Protein AF-A0A7C3JB08-F1 (afdb_monomer)

Radius of gyration: 27.17 Å; Cα contacts (8 Å, |Δi|>4): 1073; chains: 1; bounding box: 64×78×76 Å

pLDDT: mean 86.13, std 21.45, range [22.64, 98.88]

Structure (mmCIF, N/CA/C/O backbone):
data_AF-A0A7C3JB08-F1
#
_entry.id   AF-A0A7C3JB08-F1
#
loop_
_atom_site.group_PDB
_atom_site.id
_atom_site.type_symbol
_atom_site.label_atom_id
_atom_site.label_alt_id
_atom_site.label_comp_id
_atom_site.label_asym_id
_atom_site.label_entity_id
_atom_site.label_seq_id
_atom_site.pdbx_PDB_ins_code
_atom_site.Cartn_x
_atom_site.Cartn_y
_atom_site.Cartn_z
_atom_site.occupancy
_atom_site.B_iso_or_equiv
_atom_site.auth_seq_id
_atom_site.auth_comp_id
_atom_site.auth_asym_id
_atom_site.auth_atom_id
_atom_site.pdbx_PDB_model_num
ATOM 1 N N . MET A 1 1 ? 20.031 -10.605 18.572 1.00 39.03 1 MET A N 1
ATOM 2 C CA . MET A 1 1 ? 20.486 -10.457 19.979 1.00 39.03 1 MET A CA 1
ATOM 3 C C . MET A 1 1 ? 21.996 -10.254 19.974 1.00 39.03 1 MET A C 1
ATOM 5 O O . MET A 1 1 ? 22.649 -10.893 19.162 1.00 39.03 1 MET A O 1
ATOM 9 N N . LYS A 1 2 ? 22.507 -9.420 20.899 1.00 26.05 2 LYS A N 1
ATOM 10 C CA . LYS A 1 2 ? 23.609 -8.430 20.759 1.00 26.05 2 LYS A CA 1
ATOM 11 C C . LYS A 1 2 ? 23.094 -7.202 19.984 1.00 26.05 2 LYS A C 1
ATOM 13 O O . LYS A 1 2 ? 22.733 -7.365 18.835 1.00 26.05 2 LYS A O 1
ATOM 18 N N . CYS A 1 3 ? 22.879 -6.011 20.541 1.00 25.44 3 CYS A N 1
ATOM 19 C CA . CYS A 1 3 ? 23.276 -5.410 21.816 1.00 25.44 3 CYS A CA 1
ATOM 20 C C . CYS A 1 3 ? 22.062 -4.922 22.626 1.00 25.44 3 CYS A C 1
ATOM 22 O O . CYS A 1 3 ? 21.055 -4.496 22.072 1.00 25.44 3 CYS A O 1
ATOM 24 N N . SER A 1 4 ? 22.187 -4.982 23.951 1.00 25.70 4 SER A N 1
ATOM 25 C CA . SER A 1 4 ? 21.222 -4.479 24.925 1.00 25.70 4 SER A CA 1
ATOM 26 C C . SER A 1 4 ? 21.956 -3.568 25.911 1.00 25.70 4 SER A C 1
ATOM 28 O O . SER A 1 4 ? 23.016 -3.950 26.394 1.00 25.70 4 SER A O 1
ATOM 30 N N . ALA A 1 5 ? 21.316 -2.444 26.241 1.00 26.28 5 ALA A N 1
ATOM 31 C CA . ALA A 1 5 ? 21.349 -1.710 27.514 1.00 26.28 5 ALA A CA 1
ATOM 32 C C . ALA A 1 5 ? 22.629 -0.989 28.017 1.00 26.28 5 ALA A C 1
ATOM 34 O O . ALA A 1 5 ? 23.698 -1.569 28.177 1.00 26.28 5 ALA A O 1
ATOM 35 N N . GLY A 1 6 ? 22.404 0.263 28.456 1.00 23.50 6 GLY A N 1
ATOM 36 C CA . GLY A 1 6 ? 23.258 1.091 29.327 1.00 23.50 6 GLY A CA 1
ATOM 37 C C . GLY A 1 6 ? 23.748 2.358 28.608 1.00 23.50 6 GLY A C 1
ATOM 38 O O . GLY A 1 6 ? 24.350 2.245 27.558 1.00 23.50 6 GLY A O 1
ATOM 39 N N . ILE A 1 7 ? 23.560 3.600 29.070 1.00 25.44 7 ILE A N 1
ATOM 40 C CA . ILE A 1 7 ? 23.569 4.131 30.439 1.00 25.44 7 ILE A CA 1
ATOM 41 C C . ILE A 1 7 ? 22.783 5.459 30.480 1.00 25.44 7 ILE A C 1
ATOM 43 O O . ILE A 1 7 ? 23.012 6.357 29.675 1.00 25.44 7 ILE A O 1
ATOM 47 N N . ILE A 1 8 ? 21.921 5.608 31.490 1.00 25.25 8 ILE A N 1
ATOM 48 C CA . ILE A 1 8 ? 21.375 6.886 31.965 1.00 25.25 8 ILE A CA 1
ATOM 49 C C . ILE A 1 8 ? 22.416 7.531 32.893 1.00 25.25 8 ILE A C 1
ATOM 51 O O . ILE A 1 8 ? 22.771 6.933 33.909 1.00 25.25 8 ILE A O 1
ATOM 55 N N . ARG A 1 9 ? 22.851 8.7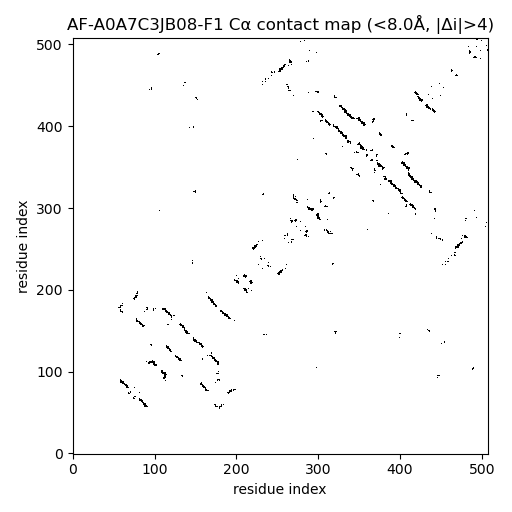68 32.614 1.00 24.95 9 ARG A N 1
ATOM 56 C CA . ARG A 1 9 ? 23.386 9.687 33.636 1.00 24.95 9 ARG A CA 1
ATOM 57 C C . ARG A 1 9 ? 22.953 11.129 33.372 1.00 24.95 9 ARG A C 1
ATOM 59 O O . ARG A 1 9 ? 23.183 11.686 32.307 1.00 24.95 9 ARG A O 1
ATOM 66 N N . GLN A 1 10 ? 22.342 11.703 34.405 1.00 23.52 10 GLN A N 1
ATOM 67 C CA . GLN A 1 10 ? 22.034 13.118 34.585 1.00 23.52 10 GLN A CA 1
ATOM 68 C C . GLN A 1 10 ? 23.299 13.984 34.545 1.00 23.52 10 GLN A C 1
ATOM 70 O O . GLN A 1 10 ? 24.238 13.671 35.274 1.00 23.52 10 GLN A O 1
ATOM 75 N N . ILE A 1 11 ? 23.255 15.130 33.857 1.00 25.31 11 ILE A N 1
ATOM 76 C CA . ILE A 1 11 ? 23.939 16.368 34.273 1.00 25.31 11 ILE A CA 1
ATOM 77 C C . ILE A 1 11 ? 23.013 17.558 33.949 1.00 25.31 11 ILE A C 1
ATOM 79 O O . ILE A 1 11 ? 22.475 17.661 32.851 1.00 25.31 11 ILE A O 1
ATOM 83 N N . LYS A 1 12 ? 22.788 18.421 34.947 1.00 24.67 12 LYS A N 1
ATOM 84 C CA . LYS A 1 12 ? 22.028 19.686 34.887 1.00 24.67 12 LYS A CA 1
ATOM 85 C C . LYS A 1 12 ? 22.944 20.874 34.500 1.00 24.67 12 LYS A C 1
ATOM 87 O O . LYS A 1 12 ? 24.161 20.726 34.556 1.00 24.67 12 LYS A O 1
ATOM 92 N N . PRO A 1 13 ? 22.379 22.037 34.118 1.00 34.09 13 PRO A N 1
ATOM 93 C CA . PRO A 1 13 ? 23.030 23.032 33.263 1.00 34.09 13 PRO A CA 1
ATOM 94 C C . PRO A 1 13 ? 23.743 24.146 34.042 1.00 34.09 13 PRO A C 1
ATOM 96 O O . PRO A 1 13 ? 23.317 24.489 35.141 1.00 34.09 13 PRO A O 1
ATOM 99 N N . HIS A 1 14 ? 24.740 24.792 33.424 1.00 26.73 14 HIS A N 1
ATOM 100 C CA . HIS A 1 14 ? 25.178 26.142 33.794 1.00 26.73 14 HIS A CA 1
ATOM 101 C C . HIS A 1 14 ? 25.650 26.961 32.581 1.00 26.73 14 HIS A C 1
ATOM 103 O O . HIS A 1 14 ? 26.321 26.462 31.683 1.00 26.73 14 HIS A O 1
ATOM 109 N N . HIS A 1 15 ? 25.244 28.233 32.599 1.00 26.17 15 HIS A N 1
ATOM 110 C CA . HIS A 1 15 ? 25.609 29.338 31.713 1.00 26.17 15 HIS A CA 1
ATOM 111 C C . HIS A 1 15 ? 27.125 29.602 31.639 1.00 26.17 15 HIS A C 1
ATOM 113 O O . HIS A 1 15 ? 27.809 29.402 32.637 1.00 26.17 15 HIS A O 1
ATOM 119 N N . ILE A 1 16 ? 27.605 30.183 30.526 1.00 25.36 16 ILE A N 1
ATOM 120 C CA . ILE A 1 16 ? 28.235 31.525 30.466 1.00 25.36 16 ILE A CA 1
ATOM 121 C C . ILE A 1 16 ? 28.592 31.920 29.010 1.00 25.36 16 ILE A C 1
ATOM 123 O O . ILE A 1 16 ? 29.214 31.185 28.255 1.00 25.36 16 ILE A O 1
ATOM 127 N N . GLN A 1 17 ? 28.110 33.119 28.690 1.00 23.81 17 GLN A N 1
ATOM 128 C CA . GLN A 1 17 ? 28.430 34.163 27.708 1.00 23.81 17 GLN A CA 1
ATOM 129 C C . GLN A 1 17 ? 29.766 34.244 26.915 1.00 23.81 17 GLN A C 1
ATOM 131 O O . GLN A 1 17 ? 30.847 34.028 27.447 1.00 23.81 17 GLN A O 1
ATOM 136 N N . PHE A 1 18 ? 29.592 34.859 25.724 1.00 23.81 18 PHE A N 1
ATOM 137 C CA . PHE A 1 18 ? 30.418 35.858 24.997 1.00 23.81 18 PHE A CA 1
ATOM 138 C C . PHE A 1 18 ? 31.699 35.434 24.241 1.00 23.81 18 PHE A C 1
ATOM 140 O O . PHE A 1 18 ? 32.689 35.058 24.853 1.00 23.81 18 PHE A O 1
ATOM 147 N N . CYS A 1 19 ? 31.717 35.653 22.908 1.00 23.53 19 CYS A N 1
ATOM 148 C CA . CYS A 1 19 ? 32.479 36.739 22.240 1.00 23.53 19 CYS A CA 1
ATOM 149 C C . CYS A 1 19 ? 32.602 36.588 20.698 1.00 23.53 19 CYS A C 1
ATOM 151 O O . CYS A 1 19 ? 33.249 35.657 20.242 1.00 23.53 19 CYS A O 1
ATOM 153 N N . LEU A 1 20 ? 32.095 37.617 19.980 1.00 24.08 20 LEU A N 1
ATOM 154 C CA . LEU A 1 20 ? 32.667 38.340 18.805 1.00 24.08 20 LEU A CA 1
ATOM 155 C C . LEU A 1 20 ? 32.891 37.571 17.475 1.00 24.08 20 LEU A C 1
ATOM 157 O O . LEU A 1 20 ? 33.212 36.399 17.482 1.00 24.08 20 LEU A O 1
ATOM 161 N N . LEU A 1 21 ? 32.758 38.130 16.260 1.00 23.19 21 LEU A N 1
ATOM 162 C CA . LEU A 1 21 ? 32.974 39.483 15.708 1.00 23.19 21 LEU A CA 1
ATOM 163 C C . LEU A 1 21 ? 32.289 39.495 14.300 1.00 23.19 21 LEU A C 1
ATOM 165 O O . LEU A 1 21 ? 32.454 38.539 13.553 1.00 23.19 21 LEU A O 1
ATOM 169 N N . LEU A 1 22 ? 31.337 40.386 13.994 1.00 22.64 22 LEU A N 1
ATOM 170 C CA . LEU A 1 22 ? 31.474 41.587 13.135 1.00 22.64 22 LEU A CA 1
ATOM 171 C C . LEU A 1 22 ? 31.977 41.347 11.685 1.00 22.64 22 LEU A C 1
ATOM 173 O O . LEU A 1 22 ? 33.117 40.937 11.509 1.00 22.64 22 LEU A O 1
ATOM 177 N N . ILE A 1 23 ? 31.178 41.726 10.666 1.00 25.22 23 ILE A N 1
ATOM 178 C CA . ILE A 1 23 ? 31.492 42.750 9.630 1.00 25.22 23 ILE A CA 1
ATOM 179 C C . ILE A 1 23 ? 30.383 42.833 8.544 1.00 25.22 23 ILE A C 1
ATOM 181 O O . ILE A 1 23 ? 30.036 41.855 7.897 1.00 25.22 23 ILE A O 1
ATOM 185 N N . PHE A 1 24 ? 29.851 44.057 8.413 1.00 24.19 24 PHE A N 1
ATOM 186 C CA . PHE A 1 24 ? 29.238 44.781 7.282 1.00 24.19 24 PHE A CA 1
ATOM 187 C C . PHE A 1 24 ? 28.909 44.083 5.948 1.00 24.19 24 PHE A C 1
ATOM 189 O O . PHE A 1 24 ? 29.799 43.536 5.310 1.00 24.19 24 PHE A O 1
ATOM 196 N N . LEU A 1 25 ? 27.716 44.391 5.404 1.00 25.22 25 LEU A N 1
ATOM 197 C CA . LEU A 1 25 ? 27.573 44.914 4.030 1.00 25.22 25 LEU A CA 1
ATOM 198 C C . LEU A 1 25 ? 26.193 45.560 3.780 1.00 25.22 25 LEU A C 1
ATOM 200 O O . LEU A 1 25 ? 25.165 44.898 3.691 1.00 25.22 25 LEU A O 1
ATOM 204 N N . LEU A 1 26 ? 26.215 46.888 3.646 1.00 24.72 26 LEU A N 1
ATOM 205 C CA . LEU A 1 26 ? 25.239 47.718 2.939 1.00 24.72 26 LEU A CA 1
ATOM 206 C C . LEU A 1 26 ? 25.880 48.008 1.579 1.00 24.72 26 LEU A C 1
ATOM 208 O O . LEU A 1 26 ? 26.964 48.574 1.585 1.00 24.72 26 LEU A O 1
ATOM 212 N N . PHE A 1 27 ? 25.253 47.651 0.457 1.00 26.77 27 PHE A N 1
ATOM 213 C CA . PHE A 1 27 ? 25.365 48.404 -0.800 1.00 26.77 27 PHE A CA 1
ATOM 214 C C . PHE A 1 27 ? 24.264 47.969 -1.772 1.00 26.77 27 PHE A C 1
ATOM 216 O O . PHE A 1 27 ? 24.185 46.822 -2.204 1.00 26.77 27 PHE A O 1
ATOM 223 N N . THR A 1 28 ? 23.398 48.925 -2.085 1.00 26.48 28 THR A N 1
ATOM 224 C CA . THR A 1 28 ? 22.451 48.925 -3.196 1.00 26.48 28 THR A CA 1
ATOM 225 C C . THR A 1 28 ? 23.108 49.508 -4.452 1.00 26.48 28 THR A C 1
ATOM 227 O O . THR A 1 28 ? 24.067 50.269 -4.363 1.00 26.48 28 THR A O 1
ATOM 230 N N . MET A 1 29 ? 22.471 49.218 -5.592 1.00 25.30 29 MET A N 1
ATOM 231 C CA . MET A 1 29 ? 22.621 49.804 -6.935 1.00 25.30 29 MET A CA 1
ATOM 232 C C . MET A 1 29 ? 23.622 49.138 -7.883 1.00 25.30 29 MET A C 1
ATOM 234 O O . MET A 1 29 ? 24.808 49.417 -7.829 1.00 25.30 29 MET A O 1
ATOM 238 N N . PHE A 1 30 ? 23.087 48.394 -8.857 1.00 28.73 30 PHE A N 1
ATOM 239 C CA . PHE A 1 30 ? 23.425 48.558 -10.277 1.00 28.73 30 PHE A CA 1
ATOM 240 C C . PHE A 1 30 ? 22.228 48.131 -11.151 1.00 28.73 30 PHE A C 1
ATOM 242 O O . PHE A 1 30 ? 21.697 47.033 -11.002 1.00 28.73 30 PHE A O 1
ATOM 249 N N . SER A 1 31 ? 21.791 49.032 -12.038 1.00 28.03 31 SER A N 1
ATOM 250 C CA . SER A 1 31 ? 20.836 48.779 -13.132 1.00 28.03 31 SER A CA 1
ATOM 251 C C . SER A 1 31 ? 21.412 47.830 -14.189 1.00 28.03 31 SER A C 1
ATOM 253 O O . SER A 1 31 ? 22.610 47.925 -14.462 1.00 28.03 31 SER A O 1
ATOM 255 N N . PRO A 1 32 ? 20.579 47.055 -14.910 1.00 34.44 32 PRO A N 1
ATOM 256 C CA . PRO A 1 32 ? 20.969 46.450 -16.178 1.00 34.44 32 PRO A CA 1
ATOM 257 C C . PRO A 1 32 ? 20.310 47.144 -17.389 1.00 34.44 32 PRO A C 1
ATOM 259 O O . PRO A 1 32 ? 19.138 47.520 -17.355 1.00 34.44 32 PRO A O 1
ATOM 262 N N . GLN A 1 33 ? 21.069 47.286 -18.481 1.00 31.02 33 GLN A N 1
ATOM 263 C CA . GLN A 1 33 ? 20.560 47.536 -19.841 1.00 31.02 33 GLN A CA 1
ATOM 264 C C . GLN A 1 33 ? 20.493 46.210 -20.637 1.00 31.02 33 GLN A C 1
ATOM 266 O O . GLN A 1 33 ? 21.187 45.261 -20.266 1.00 31.02 33 GLN A O 1
ATOM 271 N N . PRO A 1 34 ? 19.680 46.117 -21.712 1.00 38.44 34 PRO A N 1
ATOM 272 C CA . PRO A 1 34 ? 19.237 44.844 -22.289 1.00 38.44 34 PRO A CA 1
ATOM 273 C C . PRO A 1 34 ? 20.027 44.403 -23.536 1.00 38.44 34 PRO A C 1
ATOM 275 O O . PRO A 1 34 ? 20.512 45.236 -24.302 1.00 38.44 34 PRO A O 1
ATOM 278 N N . ALA A 1 35 ? 20.077 43.090 -23.784 1.00 28.19 35 ALA A N 1
ATOM 279 C CA . ALA A 1 35 ? 20.467 42.463 -25.058 1.00 28.19 35 ALA A CA 1
ATOM 280 C C . ALA A 1 35 ? 19.811 41.053 -25.168 1.00 28.19 35 ALA A C 1
ATOM 282 O O . ALA A 1 35 ? 19.248 40.592 -24.178 1.00 28.19 35 ALA A O 1
ATOM 283 N N . PRO A 1 36 ? 19.772 40.393 -26.344 1.00 30.02 36 PRO A N 1
ATOM 284 C CA . PRO A 1 36 ? 18.556 40.192 -27.129 1.00 30.02 36 PRO A CA 1
ATOM 285 C C . PRO A 1 36 ? 18.008 38.752 -27.120 1.00 30.02 36 PRO A C 1
ATOM 287 O O . PRO A 1 36 ? 18.643 37.811 -26.656 1.00 30.02 36 PRO A O 1
ATOM 290 N N . ALA A 1 37 ? 16.799 38.624 -27.673 1.00 33.03 37 ALA A N 1
ATOM 291 C CA . ALA A 1 37 ? 15.987 37.419 -27.786 1.00 33.03 37 ALA A CA 1
ATOM 292 C C . ALA A 1 37 ? 16.717 36.198 -28.378 1.00 33.03 37 ALA A C 1
ATOM 294 O O . ALA A 1 37 ? 17.294 36.273 -29.465 1.00 33.03 37 ALA A O 1
ATOM 295 N N . GLN A 1 38 ? 16.570 35.054 -27.705 1.00 27.19 38 GLN A N 1
ATOM 296 C CA . GLN A 1 38 ? 16.707 33.733 -28.306 1.00 27.19 38 GLN A CA 1
ATOM 297 C C . GLN A 1 38 ? 15.458 32.900 -28.029 1.00 27.19 38 GLN A C 1
ATOM 299 O O . GLN A 1 38 ? 15.007 32.734 -26.897 1.00 27.19 38 GLN A O 1
ATOM 304 N N . ASP A 1 39 ? 14.915 32.433 -29.140 1.00 33.25 39 ASP A N 1
ATOM 305 C CA . ASP A 1 39 ? 13.758 31.580 -29.317 1.00 33.25 39 ASP A CA 1
ATOM 306 C C . ASP A 1 39 ? 14.027 30.193 -28.709 1.00 33.25 39 ASP A C 1
ATOM 308 O O . ASP A 1 39 ? 15.007 29.532 -29.057 1.00 33.25 39 ASP A O 1
ATOM 312 N N . SER A 1 40 ? 13.181 29.752 -27.780 1.00 27.42 40 SER A N 1
ATOM 313 C CA . SER A 1 40 ? 13.113 28.344 -27.383 1.00 27.42 40 SER A CA 1
ATOM 314 C C . SER A 1 40 ? 11.671 27.991 -27.044 1.00 27.42 40 SER A C 1
ATOM 316 O O . SER A 1 40 ? 11.112 28.349 -26.007 1.00 27.42 40 SER A O 1
ATOM 318 N N . SER A 1 41 ? 11.048 27.304 -27.993 1.00 29.52 41 SER A N 1
ATOM 319 C CA . SER A 1 41 ? 9.723 26.720 -27.882 1.00 29.52 41 SER A CA 1
ATOM 320 C C . SER A 1 41 ? 9.762 25.626 -26.811 1.00 29.52 41 SER A C 1
ATOM 322 O O . SER A 1 41 ? 10.203 24.504 -27.055 1.00 29.52 41 SER A O 1
ATOM 324 N N . SER A 1 42 ? 9.340 25.964 -25.596 1.00 27.48 42 SER A N 1
ATOM 325 C CA . SER A 1 42 ? 9.104 25.005 -24.522 1.00 27.48 42 SER A CA 1
ATOM 326 C C . SER A 1 42 ? 7.678 24.475 -24.657 1.00 27.48 42 SER A C 1
ATOM 328 O O . SER A 1 42 ? 6.703 25.207 -24.497 1.00 27.48 42 SER A O 1
ATOM 330 N N . TYR A 1 43 ? 7.553 23.189 -24.982 1.00 28.09 43 TYR A N 1
ATOM 331 C CA . TYR A 1 43 ? 6.296 22.461 -24.856 1.00 28.09 43 TYR A CA 1
ATOM 332 C C . TYR A 1 43 ? 5.956 22.365 -23.365 1.00 28.09 43 TYR A C 1
ATOM 334 O O . TYR A 1 43 ? 6.581 21.606 -22.626 1.00 28.09 43 TYR A O 1
ATOM 342 N N . GLN A 1 44 ? 4.999 23.177 -22.911 1.00 26.83 44 GLN A N 1
ATOM 343 C CA . GLN A 1 44 ? 4.408 23.031 -21.586 1.00 26.83 44 GLN A CA 1
ATOM 344 C C . GLN A 1 44 ? 3.545 21.767 -21.562 1.00 26.83 44 GLN A C 1
ATOM 346 O O . GLN A 1 44 ? 2.616 21.614 -22.355 1.00 26.83 44 GLN A O 1
ATOM 351 N N . LEU A 1 45 ? 3.877 20.861 -20.642 1.00 28.42 45 LEU A N 1
ATOM 352 C CA . LEU A 1 45 ? 3.046 19.727 -20.263 1.00 28.42 45 LEU A CA 1
ATOM 353 C C . LEU A 1 45 ? 1.733 20.275 -19.679 1.00 28.42 45 LEU A C 1
ATOM 355 O O . LEU A 1 45 ? 1.727 20.847 -18.589 1.00 28.42 45 LEU A O 1
ATOM 359 N N . PHE A 1 46 ? 0.621 20.106 -20.389 1.00 26.30 46 PHE A N 1
ATOM 360 C CA . PHE A 1 46 ? -0.707 20.284 -19.810 1.00 26.30 46 PHE A CA 1
ATOM 361 C C . PHE A 1 46 ? -1.052 19.018 -19.015 1.00 26.30 46 PHE A C 1
ATOM 363 O O . PHE A 1 46 ? -1.591 18.061 -19.564 1.00 26.30 46 PHE A O 1
ATOM 370 N N . LEU A 1 47 ? -0.747 19.006 -17.714 1.00 30.62 47 LEU A N 1
ATOM 371 C CA . LEU A 1 47 ? -1.614 18.280 -16.784 1.00 30.62 47 LEU A CA 1
ATOM 372 C C . LEU A 1 47 ? -2.949 19.036 -16.743 1.00 30.62 47 LEU A C 1
ATOM 374 O O . LEU A 1 47 ? -2.924 20.270 -16.675 1.00 30.62 47 LEU A O 1
ATOM 378 N N . PRO A 1 48 ? -4.113 18.367 -16.723 1.00 30.84 48 PRO A N 1
ATOM 379 C CA . PRO A 1 48 ? -5.325 19.016 -16.264 1.00 30.84 48 PRO A CA 1
ATOM 380 C C . PRO A 1 48 ? -5.167 19.257 -14.757 1.00 30.84 48 PRO A C 1
ATOM 382 O O . PRO A 1 48 ? -5.615 18.473 -13.928 1.00 30.84 48 PRO A O 1
ATOM 385 N N . LEU A 1 49 ? -4.486 20.346 -14.392 1.00 32.97 49 LEU A N 1
ATOM 386 C CA . LEU A 1 49 ? -4.638 20.941 -13.077 1.00 32.97 49 LEU A CA 1
ATOM 387 C C . LEU A 1 49 ? -6.078 21.452 -13.035 1.00 32.97 49 LEU A C 1
ATOM 389 O O . LEU A 1 49 ? -6.404 22.485 -13.624 1.00 32.97 49 LEU A O 1
ATOM 393 N N . ILE A 1 50 ? -6.955 20.734 -12.339 1.00 36.34 50 ILE A N 1
ATOM 394 C CA . ILE A 1 50 ? -8.099 21.397 -11.727 1.00 36.34 50 ILE A CA 1
ATOM 395 C C . ILE A 1 50 ? -7.473 22.390 -10.747 1.00 36.34 50 ILE A C 1
ATOM 397 O O . ILE A 1 50 ? -7.005 22.009 -9.677 1.00 36.34 50 ILE A O 1
ATOM 401 N N . LEU A 1 51 ? -7.391 23.658 -11.149 1.00 32.75 51 LEU A N 1
ATOM 402 C CA . LEU A 1 51 ? -7.122 24.768 -10.245 1.00 32.75 51 LEU A CA 1
ATOM 403 C C . LEU A 1 51 ? -8.277 24.807 -9.231 1.00 32.75 51 LEU A C 1
ATOM 405 O O . LEU A 1 51 ? -9.275 25.490 -9.439 1.00 32.75 51 LEU A O 1
ATOM 409 N N . LYS A 1 52 ? -8.165 24.034 -8.143 1.00 43.12 52 LYS A N 1
ATOM 410 C CA . LYS A 1 52 ? -8.830 24.379 -6.884 1.00 43.12 52 LYS A CA 1
ATOM 411 C C . LYS A 1 52 ? -8.198 25.701 -6.453 1.00 43.12 52 LYS A C 1
ATOM 413 O O . LYS A 1 52 ? -6.978 25.779 -6.323 1.00 43.12 52 LYS A O 1
ATOM 418 N N . ASP A 1 53 ? -9.017 26.738 -6.309 1.00 38.84 53 ASP A N 1
ATOM 419 C CA . ASP A 1 53 ? -8.607 28.048 -5.803 1.00 38.84 53 ASP A CA 1
ATOM 420 C C . ASP A 1 53 ? -7.682 27.890 -4.583 1.00 38.84 53 ASP A C 1
ATOM 422 O O . ASP A 1 53 ? -8.107 27.428 -3.525 1.00 38.84 53 ASP A O 1
ATOM 426 N N . LEU A 1 54 ? -6.413 28.288 -4.723 1.00 42.38 54 LEU A N 1
ATOM 427 C CA . LEU A 1 54 ? -5.424 28.351 -3.642 1.00 42.38 54 LEU A CA 1
ATOM 428 C C . LEU A 1 54 ? -5.698 29.570 -2.747 1.00 42.38 54 LEU A C 1
ATOM 430 O O . LEU A 1 54 ? -4.867 30.463 -2.594 1.00 42.38 54 LEU A O 1
ATOM 434 N N . ASN A 1 55 ? -6.872 29.606 -2.126 1.00 49.16 55 ASN A N 1
ATOM 435 C CA . ASN A 1 55 ? -6.979 30.205 -0.805 1.00 49.16 55 ASN A CA 1
ATOM 436 C C . ASN A 1 55 ? -6.553 29.107 0.166 1.00 49.16 55 ASN A C 1
ATOM 438 O O . ASN A 1 55 ? -7.213 28.076 0.222 1.00 49.16 55 ASN A O 1
ATOM 442 N N . SER A 1 56 ? -5.439 29.306 0.879 1.00 55.44 56 SER A N 1
ATOM 443 C CA . SER A 1 56 ? -4.906 28.392 1.904 1.00 55.44 56 SER A CA 1
ATOM 444 C C . SER A 1 56 ? -5.915 28.206 3.044 1.00 55.44 56 SER A C 1
ATOM 446 O O . SER A 1 56 ? -5.788 28.797 4.117 1.00 55.44 56 SER A O 1
ATOM 448 N N . ALA A 1 57 ? -6.960 27.430 2.789 1.00 82.06 57 ALA A N 1
ATOM 449 C CA . ALA A 1 57 ? -7.893 26.954 3.781 1.00 82.06 57 ALA A CA 1
ATOM 450 C C . ALA A 1 57 ? -7.258 25.749 4.473 1.00 82.06 57 ALA A C 1
ATOM 452 O O . ALA A 1 57 ? -6.664 24.906 3.809 1.00 82.06 57 ALA A O 1
ATOM 453 N N . ASN A 1 58 ? -7.408 25.686 5.796 1.00 94.19 58 ASN A N 1
ATOM 454 C CA . ASN A 1 58 ? -7.093 24.502 6.590 1.00 94.19 58 ASN A CA 1
ATOM 455 C C . ASN A 1 58 ? -7.685 23.233 5.939 1.00 94.19 58 ASN A C 1
ATOM 457 O O . ASN A 1 58 ? -8.721 23.338 5.268 1.00 94.19 58 ASN A O 1
ATOM 461 N N . PRO A 1 59 ? -7.139 22.034 6.218 1.00 97.06 59 PRO A N 1
ATOM 462 C CA . PRO A 1 59 ? -7.686 20.799 5.668 1.00 97.06 59 PRO A CA 1
ATOM 463 C C . PRO A 1 59 ? -9.166 20.660 6.035 1.00 97.06 59 PRO A C 1
ATOM 465 O O . PRO A 1 59 ? -9.556 20.964 7.166 1.00 97.06 59 PRO A O 1
ATOM 468 N N . ALA A 1 60 ? -10.012 20.211 5.113 1.00 97.38 60 ALA A N 1
ATOM 469 C CA . ALA A 1 60 ? -11.452 20.114 5.338 1.00 97.38 60 ALA A CA 1
ATOM 470 C C . ALA A 1 60 ? -11.901 18.655 5.389 1.00 97.38 60 ALA A C 1
ATOM 472 O O . ALA A 1 60 ? -11.710 17.900 4.444 1.00 97.38 60 ALA A O 1
ATOM 473 N N . ILE A 1 61 ? -12.534 18.267 6.497 1.00 98.31 61 ILE A N 1
ATOM 474 C CA . ILE A 1 61 ? -13.077 16.920 6.692 1.00 98.31 61 ILE A CA 1
ATOM 475 C C . ILE A 1 61 ? -14.538 16.919 6.251 1.00 98.31 61 ILE A C 1
ATOM 477 O O . ILE A 1 61 ? -15.333 17.724 6.743 1.00 98.31 61 ILE A O 1
ATOM 481 N N . ASN A 1 62 ? -14.904 16.008 5.357 1.00 97.69 62 ASN A N 1
ATOM 482 C CA . ASN A 1 62 ? -16.251 15.928 4.807 1.00 97.69 62 ASN A CA 1
ATOM 483 C C . ASN A 1 62 ? -16.722 14.472 4.634 1.00 97.69 62 ASN A C 1
ATOM 485 O O . ASN A 1 62 ? -16.000 13.527 4.941 1.00 97.69 62 ASN A O 1
ATOM 489 N N . SER A 1 63 ? -17.988 14.294 4.244 1.00 97.31 63 SER A N 1
ATOM 490 C CA . SER A 1 63 ? -18.574 12.980 3.919 1.00 97.31 63 SER A CA 1
ATOM 491 C C . SER A 1 63 ? -18.462 11.914 5.025 1.00 97.31 63 SER A C 1
ATOM 493 O O . SER A 1 63 ? -18.314 10.727 4.750 1.00 97.31 63 SER A O 1
ATOM 495 N N . ILE A 1 64 ? -18.550 12.325 6.297 1.00 98.50 64 ILE A N 1
ATOM 496 C CA . ILE A 1 64 ? -18.393 11.418 7.444 1.00 98.50 64 ILE A CA 1
ATOM 497 C C . ILE A 1 64 ? -19.577 10.449 7.536 1.00 98.50 64 ILE A C 1
ATOM 499 O O . ILE A 1 64 ? -20.720 10.853 7.751 1.00 98.50 64 ILE A O 1
ATOM 503 N N . THR A 1 65 ? -19.278 9.156 7.470 1.00 98.44 65 THR A N 1
ATOM 504 C CA . THR A 1 65 ? -20.215 8.044 7.653 1.00 98.44 65 THR A CA 1
ATOM 505 C C . THR A 1 65 ? -19.693 7.059 8.701 1.00 98.44 65 THR A C 1
ATOM 507 O O . THR A 1 65 ? -18.533 7.116 9.117 1.00 98.44 65 THR A O 1
ATOM 510 N N . THR A 1 66 ? -20.575 6.181 9.190 1.00 98.69 66 THR A N 1
ATOM 511 C CA . THR A 1 66 ? -20.262 5.198 10.242 1.00 98.69 66 THR A CA 1
ATOM 512 C C . THR A 1 66 ? -20.837 3.832 9.885 1.00 98.69 66 THR A C 1
ATOM 514 O O . THR A 1 66 ? -21.844 3.759 9.180 1.00 98.69 66 THR A O 1
ATOM 517 N N . ASN A 1 67 ? -20.292 2.768 10.470 1.00 98.31 67 ASN A N 1
ATOM 518 C CA . ASN A 1 67 ? -20.834 1.413 10.341 1.00 98.31 67 ASN A CA 1
ATOM 519 C C . ASN A 1 67 ? -21.996 1.099 11.310 1.00 98.31 67 ASN A C 1
ATOM 521 O O . ASN A 1 67 ? -22.312 -0.060 11.564 1.00 98.31 67 ASN A O 1
ATOM 525 N N . LEU A 1 68 ? -22.657 2.111 11.886 1.00 98.44 68 LEU A N 1
ATOM 526 C CA . LEU A 1 68 ? -23.728 1.884 12.865 1.00 98.44 68 LEU A CA 1
ATOM 527 C C . LEU A 1 68 ? -24.919 1.109 12.288 1.00 98.44 68 LEU A C 1
ATOM 529 O O . LEU A 1 68 ? -25.604 0.421 13.037 1.00 98.44 68 LEU A O 1
ATOM 533 N N . ALA A 1 69 ? -25.177 1.213 10.983 1.00 98.12 69 ALA A N 1
ATOM 534 C CA . ALA A 1 69 ? -26.259 0.479 10.327 1.00 98.12 69 ALA A CA 1
ATOM 535 C C . ALA A 1 69 ? -26.064 -1.049 10.356 1.00 98.12 69 ALA A C 1
ATOM 537 O O . ALA A 1 69 ? -27.052 -1.772 10.251 1.00 98.12 69 ALA A O 1
ATOM 538 N N . ASP A 1 70 ? -24.834 -1.522 10.571 1.00 97.44 70 ASP A N 1
ATOM 539 C CA . ASP A 1 70 ? -24.501 -2.947 10.653 1.00 97.44 70 ASP A CA 1
ATOM 540 C C . ASP A 1 70 ? -24.950 -3.572 11.984 1.00 97.44 70 ASP A C 1
ATOM 542 O O . ASP A 1 70 ? -24.957 -4.794 12.140 1.00 97.44 70 ASP A O 1
ATOM 546 N N . TYR A 1 71 ? -25.324 -2.741 12.965 1.00 97.62 71 TYR A N 1
ATOM 547 C CA . TYR A 1 71 ? -25.675 -3.179 14.309 1.00 97.62 71 TYR A CA 1
ATOM 548 C C . TYR A 1 71 ? -27.171 -3.035 14.614 1.00 97.62 71 TYR A C 1
ATOM 550 O O . TYR A 1 71 ? -27.787 -2.026 14.249 1.00 97.62 71 TYR A O 1
ATOM 558 N N . PRO A 1 72 ? -27.758 -3.981 15.379 1.00 95.19 72 PRO A N 1
ATOM 559 C CA . PRO A 1 72 ? -29.102 -3.829 15.924 1.00 95.19 72 PRO A CA 1
ATOM 560 C C . PRO A 1 72 ? -29.264 -2.499 16.666 1.00 95.19 72 PRO A C 1
ATOM 562 O O . PRO A 1 72 ? -28.382 -2.075 17.418 1.00 95.19 72 PRO A O 1
ATOM 565 N N . ASP A 1 73 ? -30.386 -1.822 16.421 1.00 96.56 73 ASP A N 1
ATOM 566 C CA . ASP A 1 73 ? -30.719 -0.503 16.977 1.00 96.56 73 ASP A CA 1
ATOM 567 C C . ASP A 1 73 ? -29.663 0.590 16.740 1.00 96.56 73 ASP A C 1
ATOM 569 O O . ASP A 1 73 ? -29.688 1.625 17.407 1.00 96.56 73 ASP A O 1
ATOM 573 N N . ARG A 1 74 ? -28.728 0.384 15.799 1.00 97.94 74 ARG A N 1
ATOM 574 C CA . ARG A 1 74 ? -27.579 1.267 15.555 1.00 97.94 74 ARG A CA 1
ATOM 575 C C . ARG A 1 74 ? -26.680 1.455 16.781 1.00 97.94 74 ARG A C 1
ATOM 577 O O . ARG A 1 74 ? -26.183 2.552 17.038 1.00 97.94 74 ARG A O 1
ATOM 584 N N . ARG A 1 75 ? -26.481 0.386 17.560 1.00 98.31 75 ARG A N 1
ATOM 585 C CA . ARG A 1 75 ? -25.660 0.394 18.781 1.00 98.31 75 ARG A CA 1
ATOM 586 C C . ARG A 1 75 ? -24.510 -0.593 18.665 1.00 98.31 75 ARG A C 1
ATOM 588 O O . ARG A 1 75 ? -24.737 -1.794 18.586 1.00 98.31 75 ARG A O 1
ATOM 595 N N . VAL A 1 76 ? -23.279 -0.097 18.741 1.00 98.44 76 VAL A N 1
ATOM 596 C CA . VAL A 1 76 ? -22.074 -0.937 18.669 1.00 98.44 76 VAL A CA 1
ATOM 597 C C . VAL A 1 76 ? -22.013 -1.820 19.919 1.00 98.44 76 VAL A C 1
ATOM 599 O O . VAL A 1 76 ? -22.004 -1.282 21.029 1.00 98.44 76 VAL A O 1
ATOM 602 N N . PRO A 1 77 ? -21.982 -3.156 19.825 1.00 98.38 77 PRO A N 1
ATOM 603 C CA . PRO A 1 77 ? -21.767 -3.980 21.008 1.00 98.38 77 PRO A CA 1
ATOM 604 C C . PRO A 1 77 ? -20.377 -3.706 21.607 1.00 98.38 77 PRO A C 1
ATOM 606 O O . PRO A 1 77 ? -19.415 -3.442 20.893 1.00 98.38 77 PRO A O 1
ATOM 609 N N . ARG A 1 78 ? -20.239 -3.752 22.935 1.00 98.19 78 ARG A N 1
ATOM 610 C CA . ARG A 1 78 ? -18.942 -3.560 23.604 1.00 98.19 78 ARG A CA 1
ATOM 611 C C . ARG A 1 78 ? -17.880 -4.504 23.013 1.00 98.19 78 ARG A C 1
ATOM 613 O O . ARG A 1 78 ? -18.154 -5.693 22.860 1.00 98.19 78 ARG A O 1
ATOM 620 N N . TYR A 1 79 ? -16.687 -3.976 22.743 1.00 97.38 79 TYR A N 1
ATOM 621 C CA . TYR A 1 79 ? -15.551 -4.617 22.062 1.00 97.38 79 TYR A CA 1
ATOM 622 C C . TYR A 1 79 ? -15.718 -4.890 20.558 1.00 97.38 79 TYR A C 1
ATOM 624 O O . TYR A 1 79 ? -14.775 -5.368 19.934 1.00 97.38 79 TYR A O 1
ATOM 632 N N . GLU A 1 80 ? -16.861 -4.558 19.954 1.00 97.38 80 GLU A N 1
ATOM 633 C CA . GLU A 1 80 ? -17.029 -4.624 18.499 1.00 97.38 80 GLU A CA 1
ATOM 634 C C . GLU A 1 80 ? -16.462 -3.391 17.792 1.00 97.38 80 GLU A C 1
ATOM 636 O O . GLU A 1 80 ? -16.252 -2.342 18.394 1.00 97.38 80 GLU A O 1
ATOM 641 N N . LYS A 1 81 ? -16.211 -3.516 16.487 1.00 97.75 81 LYS A N 1
ATOM 642 C CA . LYS A 1 81 ? -15.613 -2.461 15.662 1.00 97.75 81 LYS A CA 1
ATOM 643 C C . LYS A 1 81 ? -16.596 -1.308 15.409 1.00 97.75 81 LYS A C 1
ATOM 645 O O . LYS A 1 81 ? -17.530 -1.452 14.637 1.00 97.75 81 LYS A O 1
ATOM 650 N N . PHE A 1 82 ? -16.331 -0.130 15.950 1.00 98.69 82 PHE A N 1
ATOM 651 C CA . PHE A 1 82 ? -16.845 1.126 15.409 1.00 98.69 82 PHE A CA 1
ATOM 652 C C . PHE A 1 82 ? -15.905 1.621 14.304 1.00 98.69 82 PHE A C 1
ATOM 654 O O . PHE A 1 82 ? -14.700 1.745 14.529 1.00 98.69 82 PHE A O 1
ATOM 661 N N . GLU A 1 83 ? -16.436 1.888 13.115 1.00 98.75 83 GLU A N 1
ATOM 662 C CA . GLU A 1 83 ? -15.666 2.366 11.966 1.00 98.75 83 GLU A CA 1
ATOM 663 C C . GLU A 1 83 ? -16.245 3.680 11.434 1.00 98.75 83 GLU A C 1
ATOM 665 O O . GLU A 1 83 ? -17.454 3.796 11.222 1.00 98.75 83 GLU A O 1
ATOM 670 N N . LEU A 1 84 ? -15.365 4.658 11.221 1.00 98.81 84 LEU A N 1
ATOM 671 C CA . LEU A 1 84 ? -15.645 5.902 10.509 1.00 98.81 84 LEU A CA 1
ATOM 672 C C . LEU A 1 84 ? -15.068 5.802 9.099 1.00 98.81 84 LEU A C 1
ATOM 674 O O . LEU A 1 84 ? -13.947 5.323 8.949 1.00 98.81 84 LEU A O 1
ATOM 678 N N . THR A 1 85 ? -15.807 6.289 8.102 1.00 98.75 85 THR A N 1
ATOM 679 C CA . THR A 1 85 ? -15.322 6.508 6.727 1.00 98.75 85 THR A CA 1
ATOM 680 C C . THR A 1 85 ? -15.618 7.951 6.334 1.00 98.75 85 THR A C 1
ATOM 682 O O . THR A 1 85 ? -16.719 8.433 6.606 1.00 98.75 85 THR A O 1
ATOM 685 N N . PHE A 1 86 ? -14.644 8.669 5.785 1.00 98.75 86 PHE A N 1
ATOM 686 C CA . PHE A 1 86 ? -14.758 10.098 5.487 1.00 98.75 86 PHE A CA 1
ATOM 687 C C . PHE A 1 86 ? -13.715 10.542 4.461 1.00 98.75 86 PHE A C 1
ATOM 689 O O . PHE A 1 86 ? -12.768 9.816 4.178 1.00 98.75 86 PHE A O 1
ATOM 696 N N . GLU A 1 87 ? -13.863 11.770 3.976 1.00 98.38 87 GLU A N 1
ATOM 697 C CA . GLU A 1 87 ? -12.918 12.417 3.070 1.00 98.38 87 GLU A CA 1
ATOM 698 C C . GLU A 1 87 ? -12.187 13.571 3.747 1.00 98.38 87 GLU A C 1
ATOM 700 O O . GLU A 1 87 ? -12.706 14.206 4.675 1.00 98.38 87 GLU A O 1
ATOM 705 N N . VAL A 1 88 ? -10.981 13.859 3.255 1.00 98.06 88 VAL A N 1
ATOM 706 C CA . VAL A 1 88 ? -10.187 15.012 3.683 1.00 98.06 88 VAL A CA 1
ATOM 707 C C . VAL A 1 88 ? -9.663 15.757 2.462 1.00 98.06 88 VAL A C 1
ATOM 709 O O . VAL A 1 88 ? -8.785 15.268 1.757 1.00 98.06 88 VAL A O 1
ATOM 712 N N . ASP A 1 89 ? -10.161 16.972 2.244 1.00 97.31 89 ASP A N 1
ATOM 713 C CA . ASP A 1 89 ? -9.515 17.926 1.349 1.00 97.31 89 ASP A CA 1
ATOM 714 C C . ASP A 1 89 ? -8.251 18.456 2.034 1.00 97.31 89 ASP A C 1
ATOM 716 O O . ASP A 1 89 ? -8.321 19.002 3.136 1.00 97.31 89 ASP A O 1
ATOM 720 N N . THR A 1 90 ? -7.097 18.288 1.396 1.00 96.81 90 THR A N 1
ATOM 721 C CA . THR A 1 90 ? -5.778 18.590 1.967 1.00 96.81 90 THR A CA 1
ATOM 722 C C . THR A 1 90 ? -4.833 19.121 0.899 1.00 96.81 90 THR A C 1
ATOM 724 O O . THR A 1 90 ? -5.021 18.858 -0.290 1.00 96.81 90 THR A O 1
ATOM 727 N N . THR A 1 91 ? -3.811 19.866 1.323 1.00 95.69 91 THR A N 1
ATOM 728 C CA . THR A 1 91 ? -2.695 20.271 0.456 1.00 95.69 91 THR A CA 1
ATOM 729 C C . THR A 1 91 ? -1.477 19.356 0.588 1.00 95.69 91 THR A C 1
ATOM 731 O O . THR A 1 91 ? -0.440 19.650 -0.002 1.00 95.69 91 THR A O 1
ATOM 734 N N . ALA A 1 92 ? -1.554 18.298 1.401 1.00 96.88 92 ALA A N 1
ATOM 735 C CA . ALA A 1 92 ? -0.460 17.352 1.581 1.00 96.88 92 ALA A CA 1
ATOM 736 C C . ALA A 1 92 ? -0.116 16.634 0.268 1.00 96.88 92 ALA A C 1
ATOM 738 O O . ALA A 1 92 ? -0.991 16.215 -0.488 1.00 96.88 92 ALA A O 1
ATOM 739 N N . GLU A 1 93 ? 1.180 16.471 0.023 1.00 94.94 93 GLU A N 1
ATOM 740 C CA . GLU A 1 93 ? 1.721 15.791 -1.159 1.00 94.94 93 GLU A CA 1
ATOM 741 C C . GLU A 1 93 ? 1.783 14.273 -0.952 1.00 94.94 93 GLU A C 1
ATOM 743 O O . GLU A 1 93 ? 1.726 13.511 -1.915 1.00 94.94 93 GLU A O 1
ATOM 748 N N . ASN A 1 94 ? 1.872 13.822 0.303 1.00 95.56 94 ASN A N 1
ATOM 749 C CA . ASN A 1 94 ? 1.856 12.414 0.670 1.00 95.56 94 ASN A CA 1
ATOM 750 C C . ASN A 1 94 ? 0.813 12.156 1.768 1.00 95.56 94 ASN A C 1
ATOM 752 O O . ASN A 1 94 ? 0.956 12.598 2.904 1.00 95.56 94 ASN A O 1
ATOM 756 N N . LEU A 1 95 ? -0.230 11.396 1.430 1.00 96.88 95 LEU A N 1
ATOM 757 C CA . LEU A 1 95 ? -1.345 11.086 2.334 1.00 96.88 95 LEU A CA 1
ATOM 758 C C . LEU A 1 95 ? -1.031 9.979 3.351 1.00 96.88 95 LEU A C 1
ATOM 760 O O . LEU A 1 95 ? -1.851 9.679 4.212 1.00 96.88 95 LEU A O 1
ATOM 764 N N . GLN A 1 96 ? 0.134 9.345 3.239 1.00 95.06 96 GLN A N 1
ATOM 765 C CA . GLN A 1 96 ? 0.535 8.201 4.057 1.00 95.06 96 GLN A CA 1
ATOM 766 C C . GLN A 1 96 ? 1.595 8.562 5.103 1.00 95.06 96 GLN A C 1
ATOM 768 O O . GLN A 1 96 ? 1.826 7.796 6.037 1.00 95.06 96 GLN A O 1
ATOM 773 N N . LEU A 1 97 ? 2.216 9.737 4.972 1.00 95.25 97 LEU A N 1
ATOM 774 C CA . LEU A 1 97 ? 3.136 10.280 5.963 1.00 95.25 97 LEU A CA 1
ATOM 775 C C . LEU A 1 97 ? 2.402 11.222 6.920 1.00 95.25 97 LEU A C 1
ATOM 777 O O . LEU A 1 97 ? 1.563 12.009 6.473 1.00 95.25 97 LEU A O 1
ATOM 781 N N . PRO A 1 98 ? 2.746 11.210 8.220 1.00 96.62 98 PRO A N 1
ATOM 782 C CA . PRO A 1 98 ? 2.224 12.195 9.152 1.00 96.62 98 PRO A CA 1
ATOM 783 C C . PRO A 1 98 ? 2.709 13.601 8.779 1.00 96.62 98 PRO A C 1
ATOM 785 O O . PRO A 1 98 ? 3.781 13.783 8.199 1.00 96.62 98 PRO A O 1
ATOM 788 N N . TYR A 1 99 ? 1.938 14.618 9.158 1.00 97.81 99 TYR A N 1
ATOM 789 C CA . TYR A 1 99 ? 2.396 15.999 9.065 1.00 97.81 99 TYR A CA 1
ATOM 790 C C . TYR A 1 99 ? 3.538 16.246 10.054 1.00 97.81 99 TYR A C 1
ATOM 792 O O . TYR A 1 99 ? 3.347 16.138 11.269 1.00 97.81 99 TYR A O 1
ATOM 800 N N . ASP A 1 100 ? 4.691 16.642 9.522 1.00 96.94 100 ASP A N 1
ATOM 801 C CA . ASP A 1 100 ? 5.858 17.072 10.281 1.00 96.94 100 ASP A CA 1
ATOM 802 C C . ASP A 1 100 ? 6.455 18.335 9.628 1.00 96.94 100 ASP A C 1
ATOM 804 O O . ASP A 1 100 ? 6.841 18.293 8.454 1.00 96.94 100 ASP A O 1
ATOM 808 N N . PRO A 1 101 ? 6.512 19.483 10.330 1.00 96.62 101 PRO A N 1
ATOM 809 C CA . PRO A 1 101 ? 7.133 20.697 9.805 1.00 96.62 101 PRO A CA 1
ATOM 810 C C . PRO A 1 101 ? 8.668 20.642 9.788 1.00 96.62 101 PRO A C 1
ATOM 812 O O . PRO A 1 101 ? 9.286 21.515 9.183 1.00 96.62 101 PRO A O 1
ATOM 815 N N . VAL A 1 102 ? 9.293 19.676 10.469 1.00 95.44 102 VAL A N 1
ATOM 816 C CA . VAL A 1 102 ? 10.752 19.505 10.528 1.00 95.44 102 VAL A CA 1
ATOM 817 C C . VAL A 1 102 ? 11.089 18.005 10.463 1.00 95.44 102 VAL A C 1
ATOM 819 O O . VAL A 1 102 ? 11.644 17.462 11.422 1.00 95.44 102 VAL A O 1
ATOM 822 N N . PRO A 1 103 ? 10.750 17.319 9.353 1.00 91.69 103 PRO A N 1
ATOM 823 C CA . PRO A 1 103 ? 11.032 15.900 9.222 1.00 91.69 103 PRO A CA 1
ATOM 824 C C . PRO A 1 103 ? 12.549 15.660 9.145 1.00 91.69 103 PRO A C 1
ATOM 826 O O . PRO A 1 103 ? 13.320 16.599 8.893 1.00 91.69 103 PRO A O 1
ATOM 829 N N . PRO A 1 104 ? 13.006 14.410 9.335 1.00 85.88 104 PRO A N 1
ATOM 830 C CA . PRO A 1 104 ? 14.388 14.046 9.056 1.00 85.88 104 PRO A CA 1
ATOM 831 C C . PRO A 1 104 ? 14.821 14.468 7.635 1.00 85.88 104 PRO A C 1
ATOM 833 O O . PRO A 1 104 ? 13.979 14.527 6.731 1.00 85.88 104 PRO A O 1
ATOM 836 N N . PRO A 1 105 ? 16.122 14.753 7.420 1.00 80.31 105 PRO A N 1
ATOM 837 C CA . PRO A 1 105 ? 16.720 14.870 6.091 1.00 80.31 105 PRO A CA 1
ATOM 838 C C . PRO A 1 105 ? 16.205 13.808 5.112 1.00 80.31 105 PRO A C 1
ATOM 840 O O . PRO A 1 105 ? 15.949 12.682 5.520 1.00 80.31 105 PRO A O 1
ATOM 843 N N . GLY A 1 106 ? 16.039 14.187 3.842 1.00 77.75 106 GLY A N 1
ATOM 844 C CA . GLY A 1 106 ? 15.464 13.320 2.802 1.00 77.75 106 GLY A CA 1
ATOM 845 C C . GLY A 1 106 ? 13.974 13.562 2.543 1.00 77.75 106 GLY A C 1
ATOM 846 O O . GLY A 1 106 ? 13.508 13.428 1.414 1.00 77.75 106 GLY A O 1
ATOM 847 N N . LEU A 1 107 ? 13.234 14.055 3.542 1.00 87.00 107 LEU A N 1
ATOM 848 C CA . LEU A 1 107 ? 11.817 14.393 3.402 1.00 87.00 107 LEU A CA 1
ATOM 849 C C . LEU A 1 107 ? 11.589 15.902 3.303 1.00 87.00 107 LEU A C 1
ATOM 851 O O . LEU A 1 107 ? 12.212 16.713 3.993 1.00 87.00 107 LEU A O 1
ATOM 855 N N . LYS A 1 108 ? 10.633 16.293 2.460 1.00 90.25 108 LYS A N 1
ATOM 856 C CA . LYS A 1 108 ? 10.213 17.688 2.332 1.00 90.25 108 LYS A CA 1
ATOM 857 C C . LYS A 1 108 ? 9.378 18.102 3.559 1.00 90.25 108 LYS A C 1
ATOM 859 O O . LYS A 1 108 ? 8.382 17.442 3.860 1.00 90.25 108 LYS A O 1
ATOM 864 N N . PRO A 1 109 ? 9.711 19.215 4.242 1.00 94.56 109 PRO A N 1
ATOM 865 C CA . PRO A 1 109 ? 8.907 19.736 5.344 1.00 94.56 109 PRO A CA 1
ATOM 866 C C . PRO A 1 109 ? 7.431 19.922 4.988 1.00 94.56 109 PRO A C 1
ATOM 868 O O . PRO A 1 109 ? 7.106 20.511 3.959 1.00 94.56 109 PRO A O 1
ATOM 871 N N . GLY A 1 110 ? 6.541 19.442 5.858 1.00 95.50 110 GLY A N 1
ATOM 872 C CA . GLY A 1 110 ? 5.095 19.615 5.723 1.00 95.50 110 GLY A CA 1
ATOM 873 C C . GLY A 1 110 ? 4.438 18.833 4.582 1.00 95.50 110 GLY A C 1
ATOM 874 O O . GLY A 1 110 ? 3.282 19.105 4.275 1.00 95.50 110 GLY A O 1
ATOM 875 N N . MET A 1 111 ? 5.133 17.874 3.957 1.00 95.31 111 MET A N 1
ATOM 876 C CA . MET A 1 111 ? 4.575 17.104 2.835 1.00 95.31 111 MET A CA 1
ATOM 877 C C . MET A 1 111 ? 3.457 16.129 3.236 1.00 95.31 111 MET A C 1
ATOM 879 O O . MET A 1 111 ? 2.679 15.722 2.377 1.00 95.31 111 MET A O 1
ATOM 883 N N . GLY A 1 112 ? 3.403 15.738 4.513 1.00 97.25 112 GLY A N 1
ATOM 884 C CA . GLY A 1 112 ? 2.438 14.780 5.054 1.00 97.25 112 GLY A CA 1
ATOM 885 C C . GLY A 1 112 ? 1.174 15.408 5.647 1.00 97.25 112 GLY A C 1
ATOM 886 O O . GLY A 1 112 ? 1.060 16.629 5.781 1.00 97.25 112 GLY A O 1
ATOM 887 N N . ILE A 1 113 ? 0.246 14.551 6.074 1.00 98.44 113 ILE A N 1
ATOM 888 C CA . ILE A 1 113 ? -0.981 14.911 6.796 1.00 98.44 113 ILE A CA 1
ATOM 889 C C . ILE A 1 113 ? -1.161 14.013 8.025 1.00 98.44 113 ILE A C 1
ATOM 891 O O . ILE A 1 113 ? -1.044 12.794 7.962 1.00 98.44 113 ILE A O 1
ATOM 895 N N . THR A 1 114 ? -1.498 14.611 9.165 1.00 98.56 114 THR A N 1
ATOM 896 C CA . THR A 1 114 ? -1.881 13.873 10.375 1.00 98.56 114 THR A CA 1
ATOM 897 C C . THR A 1 114 ? -3.393 13.912 10.540 1.00 98.56 114 THR A C 1
ATOM 899 O O . THR A 1 114 ? -3.966 14.979 10.768 1.00 98.56 114 THR A O 1
ATOM 902 N N . VAL A 1 115 ? -4.038 12.744 10.490 1.00 98.69 115 VAL A N 1
ATOM 903 C CA . VAL A 1 115 ? -5.483 12.593 10.699 1.00 98.69 115 VAL A CA 1
ATOM 904 C C . VAL A 1 115 ? -5.744 11.636 11.861 1.00 98.69 115 VAL A C 1
ATOM 906 O O . VAL A 1 115 ? -5.235 10.519 11.890 1.00 98.69 115 VAL A O 1
ATOM 909 N N . ASN A 1 116 ? -6.544 12.065 12.837 1.00 98.69 116 ASN A N 1
ATOM 910 C CA . ASN A 1 116 ? -6.898 11.273 14.017 1.00 98.69 116 ASN A CA 1
ATOM 911 C C . ASN A 1 116 ? -8.394 11.376 14.324 1.00 98.69 116 ASN A C 1
ATOM 913 O O . ASN A 1 116 ? -8.993 12.437 14.151 1.00 98.69 116 ASN A O 1
ATOM 917 N N . ALA A 1 117 ? -8.969 10.324 14.905 1.00 98.81 117 ALA A N 1
ATOM 918 C CA . ALA A 1 117 ? -10.183 10.444 15.703 1.00 98.81 117 ALA A CA 1
ATOM 919 C C . ALA A 1 117 ? -9.843 10.477 17.191 1.00 98.81 117 ALA A C 1
ATOM 921 O O . ALA A 1 117 ? -9.001 9.719 17.675 1.00 98.81 117 ALA A O 1
ATOM 922 N N . LEU A 1 118 ? -10.548 11.327 17.928 1.00 98.88 118 LEU A N 1
ATOM 923 C CA . LEU A 1 118 ? -10.556 11.319 19.382 1.00 98.88 118 LEU A CA 1
ATOM 924 C C . LEU A 1 118 ? -11.866 10.711 19.863 1.00 98.88 118 LEU A C 1
ATOM 926 O O . LEU A 1 118 ? -12.924 11.183 19.453 1.00 98.88 118 LEU A O 1
ATOM 930 N N . PHE A 1 119 ? -11.797 9.730 20.759 1.00 98.88 119 PHE A N 1
ATOM 931 C CA . PHE A 1 119 ? -12.950 9.077 21.380 1.00 98.88 119 PHE A CA 1
ATOM 932 C C . PHE A 1 119 ? -12.991 9.338 22.885 1.00 98.88 119 PHE A C 1
ATOM 934 O O . PHE A 1 119 ? -11.949 9.364 23.538 1.00 98.88 119 PHE A O 1
ATOM 941 N N . SER A 1 120 ? -14.187 9.486 23.459 1.00 98.62 120 SER A N 1
ATOM 942 C CA . SER A 1 120 ? -14.361 9.670 24.905 1.00 98.62 120 SER A CA 1
ATOM 943 C C . SER A 1 120 ? -15.664 9.052 25.437 1.00 98.62 120 SER A C 1
ATOM 945 O O . SER A 1 120 ? -16.717 9.266 24.835 1.00 98.62 120 SER A O 1
ATOM 947 N N . PRO A 1 121 ? -15.641 8.333 26.577 1.00 98.31 121 PRO A N 1
ATOM 948 C CA . PRO A 1 121 ? -16.837 7.798 27.237 1.00 98.31 121 PRO A CA 1
ATOM 949 C C . PRO A 1 121 ? -17.416 8.708 28.339 1.00 98.31 121 PRO A C 1
ATOM 951 O O . PRO A 1 121 ? -18.360 8.317 29.032 1.00 98.31 121 PRO A O 1
ATOM 954 N N . ASP A 1 122 ? -16.801 9.861 28.609 1.00 97.50 122 ASP A N 1
ATOM 955 C CA . ASP A 1 122 ? -16.985 10.612 29.858 1.00 97.50 122 ASP A CA 1
ATOM 956 C C . ASP A 1 122 ? -16.841 12.132 29.683 1.00 97.50 122 ASP A C 1
ATOM 958 O O . ASP A 1 122 ? -16.309 12.831 30.544 1.00 97.50 122 ASP A O 1
ATOM 962 N N . SER A 1 123 ? -17.386 12.669 28.587 1.00 95.06 123 SER A N 1
ATOM 963 C CA . SER A 1 123 ? -17.373 14.115 28.308 1.00 95.06 123 SER A CA 1
ATOM 964 C C . SER A 1 123 ? -15.964 14.700 28.204 1.00 95.06 123 SER A C 1
ATOM 966 O O . SER A 1 123 ? -15.692 15.778 28.729 1.00 95.06 123 SER A O 1
ATOM 968 N N . TRP A 1 124 ? -15.080 13.989 27.501 1.00 97.88 124 TRP A N 1
ATOM 969 C CA . TRP A 1 124 ? -13.689 14.363 27.231 1.00 97.88 124 TRP A CA 1
ATOM 970 C C . TRP A 1 124 ? -12.768 14.395 28.461 1.00 97.88 124 TRP A C 1
ATOM 972 O O . TRP A 1 124 ? -11.676 14.951 28.371 1.00 97.88 124 TRP A O 1
ATOM 982 N N . GLN A 1 125 ? -13.158 13.777 29.585 1.00 97.75 125 GLN A N 1
ATOM 983 C CA . GLN A 1 125 ? -12.246 13.574 30.724 1.00 97.75 125 GLN A CA 1
ATOM 984 C C . GLN A 1 125 ? -11.173 12.531 30.385 1.00 97.75 125 GLN A C 1
ATOM 986 O O . GLN A 1 125 ? -9.994 12.731 30.672 1.00 97.75 125 GLN A O 1
ATOM 991 N N . THR A 1 126 ? -11.577 11.455 29.711 1.00 98.06 126 THR A N 1
ATOM 992 C CA . THR A 1 126 ? -10.708 10.446 29.111 1.00 98.06 126 THR A CA 1
ATOM 993 C C . THR A 1 126 ? -10.762 10.584 27.595 1.00 98.06 126 THR A C 1
ATOM 995 O O . THR A 1 126 ? -11.848 10.608 27.007 1.00 98.06 126 THR A O 1
ATOM 998 N N . VAL A 1 127 ? -9.593 10.648 26.953 1.00 98.31 127 VAL A N 1
ATOM 999 C CA . VAL A 1 127 ? -9.458 10.764 25.495 1.00 98.31 127 VAL A CA 1
ATOM 1000 C C . VAL A 1 127 ? -8.615 9.614 24.960 1.00 98.31 127 VAL A C 1
ATOM 1002 O O . VAL A 1 127 ? -7.474 9.430 25.374 1.00 98.31 127 VAL A O 1
ATOM 1005 N N . TYR A 1 128 ? -9.176 8.874 24.009 1.00 98.44 128 TYR A N 1
ATOM 1006 C CA . TYR A 1 128 ? -8.471 7.868 23.223 1.00 98.44 128 TYR A CA 1
ATOM 1007 C C . TYR A 1 128 ? -8.199 8.437 21.833 1.00 98.44 128 TYR A C 1
ATOM 1009 O O . TYR A 1 128 ? -9.139 8.750 21.103 1.00 98.44 128 TYR A O 1
ATOM 1017 N N . THR A 1 129 ? -6.925 8.579 21.474 1.00 98.44 129 THR A N 1
ATOM 1018 C CA . THR A 1 129 ? -6.508 9.010 20.135 1.00 98.44 129 THR A CA 1
ATOM 1019 C C . THR A 1 129 ? -6.291 7.786 19.261 1.00 98.44 129 THR A C 1
ATOM 1021 O O . THR A 1 129 ? -5.484 6.926 19.608 1.00 98.44 129 THR A O 1
ATOM 1024 N N . GLN A 1 130 ? -6.982 7.727 18.128 1.00 98.50 130 GLN A N 1
ATOM 1025 C CA . GLN A 1 130 ? -6.830 6.670 17.138 1.00 98.50 130 GLN A CA 1
ATOM 1026 C C . GLN A 1 130 ? -6.424 7.289 15.791 1.00 98.50 130 GLN A C 1
ATOM 1028 O O . GLN A 1 130 ? -7.172 8.135 15.287 1.00 98.50 130 GLN A O 1
ATOM 1033 N N . PRO A 1 131 ? -5.289 6.884 15.195 1.00 98.19 131 PRO A N 1
ATOM 1034 C CA . PRO A 1 131 ? -4.903 7.360 13.873 1.00 98.19 131 PRO A CA 1
ATOM 1035 C C . PRO A 1 131 ? -5.894 6.884 12.814 1.00 98.19 131 PRO A C 1
ATOM 1037 O O . PRO A 1 131 ? -6.376 5.746 12.858 1.00 98.19 131 PRO A O 1
ATOM 1040 N N . ALA A 1 132 ? -6.197 7.776 11.875 1.00 98.56 132 ALA A N 1
ATOM 1041 C CA . ALA A 1 132 ? -6.856 7.405 10.637 1.00 98.56 132 ALA A CA 1
ATOM 1042 C C . ALA A 1 132 ? -5.829 6.867 9.640 1.00 98.56 132 ALA A C 1
ATOM 1044 O O . ALA A 1 132 ? -4.638 7.161 9.738 1.00 98.56 132 ALA A O 1
ATOM 1045 N N . PHE A 1 133 ? -6.300 6.094 8.674 1.00 97.75 133 PHE A N 1
ATOM 1046 C CA . PHE A 1 133 ? -5.484 5.566 7.589 1.00 97.75 133 PHE A CA 1
ATOM 1047 C C . PHE A 1 133 ? -6.197 5.769 6.255 1.00 97.75 133 PHE A C 1
ATOM 1049 O O . PHE A 1 133 ? -7.429 5.737 6.190 1.00 97.75 133 PHE A O 1
ATOM 1056 N N . TYR A 1 134 ? -5.407 5.994 5.209 1.00 97.38 134 TYR A N 1
ATOM 1057 C CA . TYR A 1 134 ? -5.886 6.132 3.840 1.00 97.38 134 TYR A CA 1
ATOM 1058 C C . TYR A 1 134 ? -6.081 4.748 3.220 1.00 97.38 134 TYR A C 1
ATOM 1060 O O . TYR A 1 134 ? -5.210 3.880 3.337 1.00 97.38 134 TYR A O 1
ATOM 1068 N N . TYR A 1 135 ? -7.238 4.528 2.611 1.00 97.19 135 TYR A N 1
ATOM 1069 C CA . TYR A 1 135 ? -7.725 3.202 2.261 1.00 97.19 135 TYR A CA 1
ATOM 1070 C C . TYR A 1 135 ? -8.385 3.214 0.887 1.00 97.19 135 TYR A C 1
ATOM 1072 O O . TYR A 1 135 ? -9.247 4.050 0.637 1.00 97.19 135 TYR A O 1
ATOM 1080 N N . GLN A 1 136 ? -8.016 2.266 0.032 1.00 96.06 136 GLN A N 1
ATOM 1081 C CA . GLN A 1 136 ? -8.649 2.038 -1.265 1.00 96.06 136 GLN A CA 1
ATOM 1082 C C . GLN A 1 136 ? -9.604 0.844 -1.211 1.00 96.06 136 GLN A C 1
ATOM 1084 O O . GLN A 1 136 ? -9.263 -0.212 -0.669 1.00 96.06 136 GLN A O 1
ATOM 1089 N N . ASP A 1 137 ? -10.770 0.999 -1.832 1.00 95.81 137 ASP A N 1
ATOM 1090 C CA . ASP A 1 137 ? -11.668 -0.116 -2.112 1.00 95.81 137 ASP A CA 1
ATOM 1091 C C . ASP A 1 137 ? -11.237 -0.912 -3.356 1.00 95.81 137 ASP A C 1
ATOM 1093 O O . ASP A 1 137 ? -10.554 -0.429 -4.256 1.00 95.81 137 ASP A O 1
ATOM 1097 N N . PHE A 1 138 ? -11.623 -2.186 -3.385 1.00 97.38 138 PHE A N 1
ATOM 1098 C CA . PHE A 1 138 ? -11.342 -3.099 -4.490 1.00 97.38 138 PHE A CA 1
ATOM 1099 C C . PHE A 1 138 ? -12.631 -3.803 -4.899 1.00 97.38 138 PHE A C 1
ATOM 1101 O O . PHE A 1 138 ? -13.404 -4.248 -4.041 1.00 97.38 138 PHE A O 1
ATOM 1108 N N . GLU A 1 139 ? -12.835 -3.969 -6.204 1.00 97.56 139 GLU A N 1
ATOM 1109 C CA . GLU A 1 139 ? -13.807 -4.935 -6.704 1.00 97.56 139 GLU A CA 1
ATOM 1110 C C . GLU A 1 139 ? -13.314 -6.340 -6.343 1.00 97.56 139 GLU A C 1
ATOM 1112 O O . GLU A 1 139 ? -12.163 -6.698 -6.605 1.00 97.56 139 GLU A O 1
ATOM 1117 N N . TYR A 1 140 ? -14.186 -7.126 -5.710 1.00 96.38 140 TYR A N 1
ATOM 1118 C CA . TYR A 1 140 ? -13.882 -8.479 -5.258 1.00 96.38 140 TYR A CA 1
ATOM 1119 C C . TYR A 1 140 ? -14.787 -9.486 -5.956 1.00 96.38 140 TYR A C 1
ATOM 1121 O O . TYR A 1 140 ? -16.003 -9.495 -5.758 1.00 96.38 140 TYR A O 1
ATOM 1129 N N . GLU A 1 141 ? -14.174 -10.384 -6.715 1.00 96.94 141 GLU A N 1
ATOM 1130 C CA . GLU A 1 141 ? -14.841 -11.520 -7.339 1.00 96.94 141 GLU A CA 1
ATOM 1131 C C . GLU A 1 141 ? -14.017 -12.800 -7.170 1.00 96.94 141 GLU A C 1
ATOM 1133 O O . GLU A 1 141 ? -12.829 -12.764 -6.853 1.00 96.94 141 GLU A O 1
ATOM 1138 N N . ILE A 1 142 ? -14.637 -13.952 -7.435 1.00 95.75 142 ILE A N 1
ATOM 1139 C CA . ILE A 1 142 ? -13.916 -15.217 -7.590 1.00 95.75 142 ILE A CA 1
ATOM 1140 C C . ILE A 1 142 ? -13.869 -15.577 -9.074 1.00 95.75 142 ILE A C 1
ATOM 1142 O O . ILE A 1 142 ? -14.901 -15.859 -9.684 1.00 95.75 142 ILE A O 1
ATOM 1146 N N . LYS A 1 143 ? -12.666 -15.610 -9.655 1.00 95.12 143 LYS A N 1
ATOM 1147 C CA . LYS A 1 143 ? -12.422 -15.955 -11.064 1.00 95.12 143 LYS A CA 1
ATOM 1148 C C . LYS A 1 143 ? -11.488 -17.159 -11.135 1.00 95.12 143 LYS A C 1
ATOM 1150 O O . LYS A 1 143 ? -10.381 -17.130 -10.605 1.00 95.12 143 LYS A O 1
ATOM 1155 N N . GLY A 1 144 ? -11.936 -18.257 -11.746 1.00 90.94 144 GLY A N 1
ATOM 1156 C CA . GLY A 1 144 ? -11.115 -19.469 -11.896 1.00 90.94 144 GLY A CA 1
ATOM 1157 C C . GLY A 1 144 ? -10.599 -20.059 -10.572 1.00 90.94 144 GLY A C 1
ATOM 1158 O O . GLY A 1 144 ? -9.478 -20.560 -10.529 1.00 90.94 144 GLY A O 1
ATOM 1159 N N . GLY A 1 145 ? -11.382 -19.959 -9.489 1.00 91.56 145 GLY A N 1
ATOM 1160 C CA . GLY A 1 145 ? -10.989 -20.422 -8.149 1.00 91.56 145 GLY A CA 1
ATOM 1161 C C . GLY A 1 145 ? -9.965 -19.527 -7.441 1.00 91.56 145 GLY A C 1
ATOM 1162 O O . GLY A 1 145 ? -9.381 -19.942 -6.443 1.00 91.56 145 GLY A O 1
ATOM 1163 N N . LYS A 1 146 ? -9.727 -18.317 -7.959 1.00 92.50 146 LYS A N 1
ATOM 1164 C CA . LYS A 1 146 ? -8.842 -17.322 -7.358 1.00 92.50 146 LYS A CA 1
ATOM 1165 C C . LYS A 1 146 ? -9.595 -16.050 -7.022 1.00 92.50 146 LYS A C 1
ATOM 1167 O O . LYS A 1 146 ? -10.528 -15.671 -7.729 1.00 92.50 146 LYS A O 1
ATOM 1172 N N . GLU A 1 147 ? -9.159 -15.387 -5.966 1.00 94.75 147 GLU A N 1
ATOM 1173 C CA . GLU A 1 147 ? -9.657 -14.069 -5.607 1.00 94.75 147 GLU A CA 1
ATOM 1174 C C . GLU A 1 147 ? -9.136 -13.029 -6.591 1.00 94.75 147 GLU A C 1
ATOM 1176 O O . GLU A 1 147 ? -7.933 -12.850 -6.794 1.00 94.75 147 GLU A O 1
ATOM 1181 N N . TRP A 1 148 ? -10.081 -12.352 -7.222 1.00 96.75 148 TRP A N 1
ATOM 1182 C CA . TRP A 1 148 ? -9.850 -11.278 -8.160 1.00 96.75 148 TRP A CA 1
ATOM 1183 C C . TRP A 1 148 ? -10.112 -9.967 -7.426 1.00 96.75 148 TRP A C 1
ATOM 1185 O O . TRP A 1 148 ? -11.251 -9.670 -7.074 1.00 96.75 148 TRP A O 1
ATOM 1195 N N . LEU A 1 149 ? -9.027 -9.247 -7.130 1.00 96.75 149 LEU A N 1
ATOM 1196 C CA . LEU A 1 149 ? -9.028 -7.947 -6.462 1.00 96.75 149 LEU A CA 1
ATOM 1197 C C . LEU A 1 149 ? -8.599 -6.885 -7.467 1.00 96.75 149 LEU A C 1
ATOM 1199 O O . LEU A 1 149 ? -7.399 -6.721 -7.702 1.00 96.75 149 LEU A O 1
ATOM 1203 N N . TYR A 1 150 ? -9.566 -6.197 -8.063 1.00 97.75 150 TYR A N 1
ATOM 1204 C CA . TYR A 1 150 ? -9.301 -5.130 -9.023 1.00 97.75 150 TYR A CA 1
ATOM 1205 C C . TYR A 1 150 ? -9.390 -3.767 -8.334 1.00 97.75 150 TYR A C 1
ATOM 1207 O O . TYR A 1 150 ? -10.375 -3.517 -7.635 1.00 97.75 150 TYR A O 1
ATOM 1215 N N . PRO A 1 151 ? -8.361 -2.910 -8.458 1.00 97.69 151 PRO A N 1
ATOM 1216 C CA . PRO A 1 151 ? -8.379 -1.588 -7.837 1.00 97.69 151 PRO A CA 1
ATOM 1217 C C . PRO A 1 151 ? -9.501 -0.736 -8.431 1.00 97.69 151 PRO A C 1
ATOM 1219 O O . PRO A 1 151 ? -9.822 -0.890 -9.609 1.00 97.69 151 PRO A O 1
ATOM 1222 N N . THR A 1 152 ? -10.083 0.160 -7.637 1.00 96.69 152 THR A N 1
ATOM 1223 C CA . THR A 1 152 ? -11.129 1.081 -8.115 1.00 96.69 152 THR A CA 1
ATOM 1224 C C . THR A 1 152 ? -10.654 2.525 -8.242 1.00 96.69 152 THR A C 1
ATOM 1226 O O . THR A 1 152 ? -11.356 3.321 -8.856 1.00 96.69 152 THR A O 1
ATOM 1229 N N . ASP A 1 153 ? -9.482 2.869 -7.689 1.00 94.44 153 ASP A N 1
ATOM 1230 C CA . ASP A 1 153 ? -9.053 4.252 -7.419 1.00 94.44 153 ASP A CA 1
ATOM 1231 C C . ASP A 1 153 ? -10.027 5.046 -6.517 1.00 94.44 153 ASP A C 1
ATOM 1233 O O . ASP A 1 153 ? -9.869 6.257 -6.340 1.00 94.44 153 ASP A O 1
ATOM 1237 N N . ASP A 1 154 ? -10.989 4.376 -5.870 1.00 95.88 154 ASP A N 1
ATOM 1238 C CA . ASP A 1 154 ? -11.847 4.987 -4.857 1.00 95.88 154 ASP A CA 1
ATOM 1239 C C . ASP A 1 154 ? -11.152 4.898 -3.501 1.00 95.88 154 ASP A C 1
ATOM 1241 O O . ASP A 1 154 ? -11.140 3.859 -2.828 1.00 95.88 154 ASP A O 1
ATOM 1245 N N . PHE A 1 155 ? -10.542 6.009 -3.106 1.00 96.94 155 PHE A N 1
ATOM 1246 C CA . PHE A 1 155 ? -9.880 6.135 -1.821 1.00 96.94 155 PHE A CA 1
ATOM 1247 C C . PHE A 1 155 ? -10.741 6.891 -0.818 1.00 96.94 155 PHE A C 1
ATOM 1249 O O . PHE A 1 155 ? -11.426 7.843 -1.169 1.00 96.94 155 PHE A O 1
ATOM 1256 N N . THR A 1 156 ? -10.636 6.490 0.446 1.00 97.69 156 THR A N 1
ATOM 1257 C CA . THR A 1 156 ? -11.291 7.128 1.589 1.00 97.69 156 THR A CA 1
ATOM 1258 C C . THR A 1 156 ? -10.358 7.125 2.800 1.00 97.69 156 THR A C 1
ATOM 1260 O O . THR A 1 156 ? -9.407 6.341 2.885 1.00 97.69 156 THR A O 1
ATOM 1263 N N . TRP A 1 157 ? -10.633 7.971 3.790 1.00 98.62 157 TRP A N 1
ATOM 1264 C CA . TRP A 1 157 ? -10.023 7.858 5.113 1.00 98.62 157 TRP A CA 1
ATOM 1265 C C . TRP A 1 157 ? -10.884 7.002 6.030 1.00 98.62 157 TRP A C 1
ATOM 1267 O O . TRP A 1 157 ? -12.105 7.167 6.101 1.00 98.62 157 TRP A O 1
ATOM 1277 N N . LYS A 1 158 ? -10.236 6.126 6.802 1.00 98.75 158 LYS A N 1
ATOM 1278 C CA . LYS A 1 158 ? -10.905 5.269 7.781 1.00 98.75 158 LYS A CA 1
ATOM 1279 C C . LYS A 1 158 ? -10.297 5.386 9.167 1.00 98.75 158 LYS A C 1
ATOM 1281 O O . LYS A 1 158 ? -9.093 5.561 9.331 1.00 98.75 158 LYS A O 1
ATOM 1286 N N . VAL A 1 159 ? -11.140 5.231 10.185 1.00 98.75 159 VAL A N 1
ATOM 1287 C CA . VAL A 1 159 ? -10.718 5.016 11.577 1.00 98.75 159 VAL A CA 1
ATOM 1288 C C . VAL A 1 159 ? -11.481 3.829 12.137 1.00 98.75 159 VAL A C 1
ATOM 1290 O O . VAL A 1 159 ? -12.703 3.788 12.034 1.00 98.75 159 VAL A O 1
ATOM 1293 N N . ARG A 1 160 ? -10.775 2.892 12.778 1.00 98.50 160 ARG A N 1
ATOM 1294 C CA . ARG A 1 160 ? -11.361 1.717 13.441 1.00 98.50 160 ARG A CA 1
ATOM 1295 C C . ARG A 1 160 ? -11.092 1.773 14.942 1.00 98.50 160 ARG A C 1
ATOM 1297 O O . ARG A 1 160 ? -9.949 1.945 15.354 1.00 98.50 160 ARG A O 1
ATOM 1304 N N . PHE A 1 161 ? -12.133 1.614 15.753 1.00 98.56 161 PHE A N 1
ATOM 1305 C CA . PHE A 1 161 ? -12.066 1.691 17.213 1.00 98.56 161 PHE A CA 1
ATOM 1306 C C . PHE A 1 161 ? -12.947 0.620 17.864 1.00 98.56 161 PHE A C 1
ATOM 1308 O O . PHE A 1 161 ? -14.045 0.357 17.390 1.00 98.56 161 PHE A O 1
ATOM 1315 N N . ALA A 1 162 ? -12.499 0.017 18.967 1.00 97.88 162 ALA A N 1
ATOM 1316 C CA . ALA A 1 162 ? -13.268 -0.984 19.712 1.00 97.88 162 ALA A CA 1
ATOM 1317 C C . ALA A 1 162 ? -13.587 -0.467 21.132 1.00 97.88 162 ALA A C 1
ATOM 1319 O O . ALA A 1 162 ? -12.732 -0.549 22.019 1.00 97.88 162 ALA A O 1
ATOM 1320 N N . PRO A 1 163 ? -14.793 0.082 21.387 1.00 98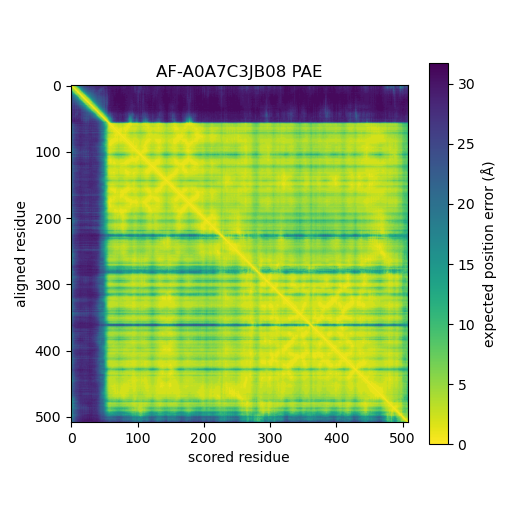.12 163 PRO A N 1
ATOM 1321 C CA . PRO A 1 163 ? -15.142 0.658 22.680 1.00 98.12 163 PRO A CA 1
ATOM 1322 C C . PRO A 1 163 ? -15.294 -0.421 23.758 1.00 98.12 163 PRO A C 1
ATOM 1324 O O . PRO A 1 163 ? -16.011 -1.407 23.589 1.00 98.12 163 PRO A O 1
ATOM 1327 N N . ASN A 1 164 ? -14.696 -0.200 24.926 1.00 96.81 164 ASN A N 1
ATOM 1328 C CA . ASN A 1 164 ? -14.656 -1.170 26.028 1.00 96.81 164 ASN A CA 1
ATOM 1329 C C . ASN A 1 164 ? -15.648 -0.879 27.173 1.00 96.81 164 ASN A C 1
ATOM 1331 O O . ASN A 1 164 ? -15.661 -1.583 28.183 1.00 96.81 164 ASN A O 1
ATOM 1335 N N . ARG A 1 165 ? -16.502 0.141 27.039 1.00 97.25 165 ARG A N 1
ATOM 1336 C CA . ARG A 1 165 ? -17.475 0.552 28.064 1.00 97.25 165 ARG A CA 1
ATOM 1337 C C . ARG A 1 165 ? -18.843 0.790 27.436 1.00 97.25 165 ARG A C 1
ATOM 1339 O O . ARG A 1 165 ? -18.938 1.418 26.390 1.00 97.25 165 ARG A O 1
ATOM 1346 N N . ILE A 1 166 ? -19.902 0.309 28.084 1.00 98.19 166 ILE A N 1
ATOM 1347 C CA . ILE A 1 166 ? -21.284 0.552 27.647 1.00 98.19 166 ILE A CA 1
ATOM 1348 C C . ILE A 1 166 ? -21.696 2.016 27.862 1.00 98.19 166 ILE A C 1
ATOM 1350 O O . ILE A 1 166 ? -21.172 2.693 28.749 1.00 98.19 166 ILE A O 1
ATOM 1354 N N . GLY A 1 167 ? -22.692 2.474 27.105 1.00 98.25 167 GLY A N 1
ATOM 1355 C CA . GLY A 1 167 ? -23.251 3.821 27.218 1.00 98.25 167 GLY A CA 1
ATOM 1356 C C . GLY A 1 167 ? -22.875 4.721 26.046 1.00 98.25 167 GLY A C 1
ATOM 1357 O O . GLY A 1 167 ? -22.465 4.245 24.990 1.00 98.25 167 GLY A O 1
ATOM 1358 N N . ASN A 1 168 ? -23.067 6.025 26.219 1.00 98.31 168 ASN A N 1
ATOM 1359 C CA . ASN A 1 168 ? -22.799 6.995 25.163 1.00 98.31 168 ASN A CA 1
ATOM 1360 C C . ASN A 1 168 ? -21.311 7.331 25.108 1.00 98.31 168 ASN A C 1
ATOM 1362 O O . ASN A 1 168 ? -20.708 7.677 26.122 1.00 98.31 168 ASN A O 1
ATOM 1366 N N . TRP A 1 169 ? -20.761 7.257 23.905 1.00 98.75 169 TRP A N 1
ATOM 1367 C CA . TRP A 1 169 ? -19.420 7.698 23.569 1.00 98.75 169 TRP A CA 1
ATOM 1368 C C . TRP A 1 169 ? -19.496 8.905 22.650 1.00 98.75 169 TRP A C 1
AT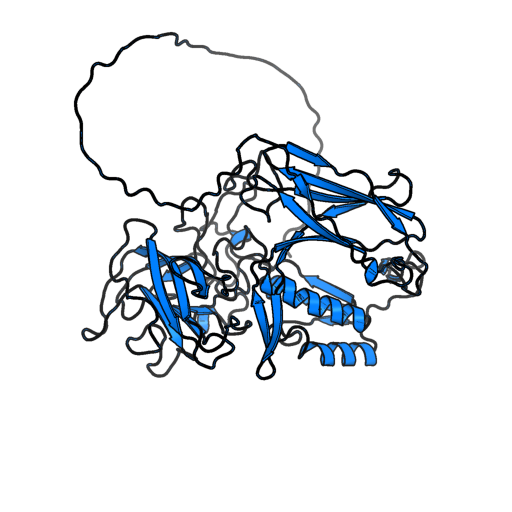OM 1370 O O . TRP A 1 169 ? -20.418 9.031 21.845 1.00 98.75 169 TRP A O 1
ATOM 1380 N N . GLN A 1 170 ? -18.505 9.776 22.761 1.00 98.75 170 GLN A N 1
ATOM 1381 C CA . GLN A 1 170 ? -18.293 10.896 21.864 1.00 98.75 170 GLN A CA 1
ATOM 1382 C C . GLN A 1 170 ? -17.103 10.625 20.956 1.00 98.75 170 GLN A C 1
ATOM 1384 O O . GLN A 1 170 ? -16.131 10.000 21.383 1.00 98.75 170 GLN A O 1
ATOM 1389 N N . TYR A 1 171 ? -17.168 11.132 19.727 1.00 98.75 171 TYR A N 1
ATOM 1390 C CA . TYR A 1 171 ? -16.020 11.191 18.835 1.00 98.75 171 TYR A CA 1
ATOM 1391 C C . TYR A 1 171 ? -15.923 12.531 18.109 1.00 98.75 171 TYR A C 1
ATOM 1393 O O . TYR A 1 171 ? -16.922 13.224 17.924 1.00 98.75 171 TYR A O 1
ATOM 1401 N N . LYS A 1 172 ? -14.712 12.898 17.694 1.00 98.75 172 LYS A N 1
ATOM 1402 C CA . LYS A 1 172 ? -14.449 13.993 16.750 1.00 98.75 172 LYS A CA 1
ATOM 1403 C C . LYS A 1 172 ? -13.189 13.692 15.949 1.00 98.75 172 LYS A C 1
ATOM 1405 O O . LYS A 1 172 ? -12.315 12.983 16.445 1.00 98.75 172 LYS A O 1
ATOM 1410 N N . LEU A 1 173 ? -13.104 14.224 14.737 1.00 98.88 173 LEU A N 1
ATOM 1411 C CA . LEU A 1 173 ? -11.951 14.064 13.856 1.00 98.88 173 LEU A CA 1
ATOM 1412 C C . LEU A 1 173 ? -11.083 15.324 13.884 1.00 98.88 173 LEU A C 1
ATOM 1414 O O . LEU A 1 173 ? -11.594 16.438 14.017 1.00 98.88 173 LEU A O 1
ATOM 1418 N N . ILE A 1 174 ? -9.773 15.134 13.759 1.00 98.62 174 ILE A N 1
ATOM 1419 C CA . ILE A 1 174 ? -8.769 16.189 13.626 1.00 98.62 174 ILE A CA 1
ATOM 1420 C C . ILE A 1 174 ? -7.937 15.881 12.388 1.00 98.62 174 ILE A C 1
ATOM 1422 O O . ILE A 1 174 ? -7.463 14.756 12.249 1.00 98.62 174 ILE A O 1
ATOM 1426 N N . ALA A 1 175 ? -7.718 16.889 11.548 1.00 98.69 175 ALA A N 1
ATOM 1427 C CA . ALA A 1 175 ? -6.785 16.836 10.430 1.00 98.69 175 ALA A CA 1
ATOM 1428 C C . ALA A 1 175 ? -5.804 18.008 10.524 1.00 98.69 175 ALA A C 1
ATOM 1430 O O . ALA A 1 175 ? -6.197 19.122 10.886 1.00 98.69 175 ALA A O 1
ATOM 1431 N N . GLN A 1 176 ? -4.537 17.751 10.219 1.00 98.56 176 GLN A N 1
ATOM 1432 C CA . GLN A 1 176 ? -3.486 18.759 10.183 1.00 98.56 176 GLN A CA 1
ATOM 1433 C C . GLN A 1 176 ? -2.530 18.497 9.020 1.00 98.56 176 GLN A C 1
ATOM 1435 O O . GLN A 1 176 ? -2.000 17.395 8.910 1.00 98.56 176 GLN A O 1
ATOM 1440 N N . ASP A 1 177 ? -2.288 19.521 8.210 1.00 98.12 177 ASP A N 1
ATOM 1441 C CA . ASP A 1 177 ? -1.276 19.563 7.151 1.00 98.12 177 ASP A CA 1
ATOM 1442 C C . ASP A 1 177 ? -0.531 20.918 7.200 1.00 98.12 177 ASP A C 1
ATOM 1444 O O . ASP A 1 177 ? -0.643 21.670 8.177 1.00 98.12 177 ASP A O 1
ATOM 1448 N N . ALA A 1 178 ? 0.231 21.246 6.153 1.00 97.06 178 ALA A N 1
ATOM 1449 C CA . ALA A 1 178 ? 0.965 22.508 6.059 1.00 97.06 178 ALA A CA 1
ATOM 1450 C C . ALA A 1 178 ? 0.074 23.764 5.979 1.00 97.06 178 ALA A C 1
ATOM 1452 O O . ALA A 1 178 ? 0.541 24.855 6.307 1.00 97.06 178 ALA A O 1
ATOM 1453 N N . SER A 1 179 ? -1.188 23.634 5.559 1.00 96.81 179 SER A N 1
ATOM 1454 C CA . SER A 1 179 ? -2.140 24.747 5.469 1.00 96.81 179 SER A CA 1
ATOM 1455 C C . SER A 1 179 ? -2.757 25.104 6.825 1.00 96.81 179 SER A C 1
ATOM 1457 O O . SER A 1 179 ? -3.146 26.252 7.041 1.00 96.81 179 SER A O 1
ATOM 1459 N N . GLY A 1 180 ? -2.810 24.152 7.765 1.00 96.88 180 GLY A N 1
ATOM 1460 C CA . GLY A 1 180 ? -3.289 24.389 9.122 1.00 96.88 180 GLY A CA 1
ATOM 1461 C C . GLY A 1 180 ? -3.911 23.162 9.781 1.00 96.88 180 GLY A C 1
ATOM 1462 O O . GLY A 1 180 ? -3.578 22.019 9.483 1.00 96.88 180 GLY A O 1
ATOM 1463 N N . ARG A 1 181 ? -4.821 23.405 10.731 1.00 97.75 181 ARG A N 1
ATOM 1464 C CA . ARG A 1 181 ? -5.494 22.361 11.518 1.00 97.75 181 ARG A CA 1
ATOM 1465 C C . ARG A 1 181 ? -6.998 22.590 11.549 1.00 97.75 181 ARG A C 1
ATOM 1467 O O . ARG A 1 181 ? -7.452 23.694 11.847 1.00 97.75 181 ARG A O 1
ATOM 1474 N N . THR A 1 182 ? -7.751 21.512 11.371 1.00 98.19 182 THR A N 1
ATOM 1475 C CA . THR A 1 182 ? -9.211 21.489 11.497 1.00 98.19 182 THR A CA 1
ATOM 1476 C C . THR A 1 182 ? -9.644 20.434 12.499 1.00 98.19 182 THR A C 1
ATOM 1478 O O . THR A 1 182 ? -8.991 19.407 12.681 1.00 98.19 182 THR A O 1
ATOM 1481 N N . GLU A 1 183 ? -10.759 20.701 13.170 1.00 98.38 183 GLU A N 1
ATOM 1482 C CA . GLU A 1 183 ? -11.391 19.793 14.116 1.00 98.38 183 GLU A CA 1
ATOM 1483 C C . GLU A 1 183 ? -12.907 19.829 13.922 1.00 98.38 183 GLU A C 1
ATOM 1485 O O . GLU A 1 183 ? -13.501 20.904 13.818 1.00 98.38 183 GLU A O 1
ATOM 1490 N N . THR A 1 184 ? -13.539 18.659 13.867 1.00 98.69 184 THR A N 1
ATOM 1491 C CA . THR A 1 184 ? -14.995 18.563 13.725 1.00 98.69 184 THR A CA 1
ATOM 1492 C C . THR A 1 184 ? -15.698 18.802 15.060 1.00 98.69 184 THR A C 1
ATOM 1494 O O . THR A 1 184 ? -15.137 18.584 16.136 1.00 98.69 184 THR A O 1
ATOM 1497 N N . SER A 1 185 ? -16.981 19.167 15.021 1.00 97.94 185 SER A N 1
ATOM 1498 C CA . SER A 1 185 ? -17.811 19.136 16.231 1.00 97.94 185 SER A CA 1
ATOM 1499 C C . SER A 1 185 ? -17.945 17.701 16.775 1.00 97.94 185 SER A C 1
ATOM 1501 O O . SER A 1 185 ? -18.004 16.760 15.977 1.00 97.94 185 SER A O 1
ATOM 1503 N N . PRO A 1 186 ? -18.023 17.515 18.110 1.00 98.25 186 PRO A N 1
ATOM 1504 C CA . PRO A 1 186 ? -18.316 16.223 18.720 1.00 98.25 186 PRO A CA 1
ATOM 1505 C C . PRO A 1 186 ? -19.603 15.585 18.191 1.00 98.25 186 PRO A C 1
ATOM 1507 O O . PRO A 1 186 ? -20.649 16.229 18.146 1.00 98.25 186 PRO A O 1
ATOM 1510 N N . GLN A 1 187 ? -19.527 14.300 17.871 1.00 98.44 187 GLN A N 1
ATOM 1511 C CA . GLN A 1 187 ? -20.648 13.425 17.537 1.00 98.44 187 GLN A CA 1
ATOM 1512 C C . GLN A 1 187 ? -20.789 12.336 18.603 1.00 98.44 187 GLN A C 1
ATOM 1514 O O . GLN A 1 187 ? -19.867 12.120 19.389 1.00 98.44 187 GLN A O 1
ATOM 1519 N N . ILE A 1 188 ? -21.942 11.666 18.656 1.00 98.38 188 ILE A N 1
ATOM 1520 C CA . ILE A 1 188 ? -22.250 10.643 19.667 1.00 98.38 188 ILE A CA 1
ATOM 1521 C C . ILE A 1 188 ? -22.592 9.319 18.988 1.00 98.38 188 ILE A C 1
ATOM 1523 O O . ILE A 1 188 ? -23.301 9.293 17.986 1.00 98.38 188 ILE A O 1
ATOM 1527 N N . PHE A 1 189 ? -22.152 8.216 19.588 1.00 98.62 189 PHE A N 1
ATOM 1528 C CA . PHE A 1 189 ? -22.664 6.877 19.310 1.00 98.62 189 PHE A CA 1
ATOM 1529 C C . PHE A 1 189 ? -22.889 6.117 20.619 1.00 98.62 189 PHE A C 1
ATOM 1531 O O . PHE A 1 189 ? -22.320 6.450 21.661 1.00 98.62 189 PHE A O 1
ATOM 1538 N N . THR A 1 190 ? -23.743 5.097 20.588 1.00 98.69 190 THR A N 1
ATOM 1539 C CA . THR A 1 190 ? -24.097 4.324 21.782 1.00 98.69 190 THR A CA 1
ATOM 1540 C C . THR A 1 190 ? -23.502 2.928 21.715 1.00 98.69 190 THR A C 1
ATOM 1542 O O . THR A 1 190 ? -23.639 2.223 20.716 1.00 98.69 190 THR A O 1
ATOM 1545 N N . VAL A 1 191 ? -22.910 2.507 22.829 1.00 98.75 191 VAL A N 1
ATOM 1546 C CA . VAL A 1 191 ? -22.332 1.180 23.011 1.00 98.75 191 VAL A CA 1
ATOM 1547 C C . VAL A 1 191 ? -23.271 0.314 23.846 1.00 98.75 191 VAL A C 1
ATOM 1549 O O . VAL A 1 191 ? -23.697 0.699 24.941 1.00 98.75 191 VAL A O 1
ATOM 1552 N N . ALA A 1 192 ? -23.626 -0.852 23.315 1.00 98.44 192 ALA A N 1
ATOM 1553 C CA . ALA A 1 192 ? -24.491 -1.835 23.955 1.00 98.44 192 ALA A CA 1
ATOM 1554 C C . ALA A 1 192 ? -23.689 -2.898 24.721 1.00 98.44 192 ALA A C 1
ATOM 1556 O O . ALA A 1 192 ? -22.480 -3.056 24.553 1.00 98.44 192 ALA A O 1
ATOM 1557 N N . THR A 1 193 ? -24.375 -3.649 25.578 1.00 97.56 193 THR A N 1
ATOM 1558 C CA . THR A 1 193 ? -23.822 -4.861 26.194 1.00 97.56 193 THR A CA 1
ATOM 1559 C C . THR A 1 193 ? -23.490 -5.905 25.129 1.00 97.56 193 THR A C 1
ATOM 1561 O O . THR A 1 193 ? -24.162 -5.982 24.104 1.00 97.56 193 THR A O 1
ATOM 1564 N N . SER A 1 194 ? -22.488 -6.740 25.388 1.00 96.69 194 SER A N 1
ATOM 1565 C CA . SER A 1 194 ? -22.100 -7.842 24.507 1.00 96.69 194 SER A CA 1
ATOM 1566 C C . SER A 1 194 ? -21.613 -9.040 25.322 1.00 96.69 194 SER A C 1
ATOM 1568 O O . SER A 1 194 ? -21.213 -8.889 26.480 1.00 96.69 194 SER A O 1
ATOM 1570 N N . ASN A 1 195 ? -21.611 -10.215 24.690 1.00 95.06 195 ASN A N 1
ATOM 1571 C CA . ASN A 1 195 ? -21.012 -11.437 25.237 1.00 95.06 195 ASN A CA 1
ATOM 1572 C C . ASN A 1 195 ? -19.507 -11.544 24.936 1.00 95.06 195 ASN A C 1
ATOM 1574 O O . ASN A 1 195 ? -18.882 -12.545 25.280 1.00 95.06 195 ASN A O 1
ATOM 1578 N N . ASN A 1 196 ? -18.922 -10.534 24.283 1.00 95.19 196 ASN A N 1
ATOM 1579 C CA . ASN A 1 196 ? -17.501 -10.516 23.974 1.00 95.19 196 ASN A CA 1
ATOM 1580 C C . ASN A 1 196 ? -16.692 -10.459 25.285 1.00 95.19 196 ASN A C 1
ATOM 1582 O O . ASN A 1 196 ? -16.992 -9.667 26.187 1.00 95.19 196 ASN A O 1
ATOM 1586 N N . LYS A 1 197 ? -15.687 -11.335 25.393 1.00 95.25 197 LYS A N 1
ATOM 1587 C CA . LYS A 1 197 ? -14.853 -11.516 26.591 1.00 95.25 197 LYS A CA 1
ATOM 1588 C C . LYS A 1 197 ? -13.958 -10.293 26.851 1.00 95.25 197 LYS A C 1
ATOM 1590 O O . LYS A 1 197 ? -13.602 -10.036 28.001 1.00 95.25 197 LYS A O 1
ATOM 1595 N N . GLY A 1 198 ? -13.669 -9.520 25.802 1.00 95.31 198 GLY A N 1
ATOM 1596 C CA . GLY A 1 198 ? -12.877 -8.295 25.823 1.00 95.31 198 GLY A CA 1
ATOM 1597 C C . GLY A 1 198 ? -11.408 -8.503 25.477 1.00 95.31 198 GLY A C 1
ATOM 1598 O O . GLY A 1 198 ? -11.026 -9.538 24.931 1.00 95.31 198 GLY A O 1
ATOM 1599 N N . PHE A 1 199 ? -10.579 -7.498 25.758 1.00 95.94 199 PHE A N 1
ATOM 1600 C CA . PHE A 1 199 ? -9.158 -7.557 25.421 1.00 95.94 199 PHE A CA 1
ATOM 1601 C C . PHE A 1 199 ? -8.407 -8.549 26.312 1.00 95.94 199 PHE A C 1
ATOM 1603 O O . PHE A 1 199 ? -8.774 -8.762 27.467 1.00 95.94 199 PHE A O 1
ATOM 1610 N N . VAL A 1 200 ? -7.343 -9.143 25.770 1.00 95.81 200 VAL A N 1
ATOM 1611 C CA . VAL A 1 200 ? -6.427 -10.008 26.520 1.00 95.81 200 VAL A CA 1
ATOM 1612 C C . VAL A 1 200 ? -5.423 -9.140 27.277 1.00 95.81 200 VAL A C 1
ATOM 1614 O O . VAL A 1 200 ? -4.814 -8.236 26.703 1.00 95.81 200 VAL A O 1
ATOM 1617 N N . LYS A 1 201 ? -5.219 -9.433 28.560 1.00 96.38 201 LYS A N 1
ATOM 1618 C CA . LYS A 1 201 ? -4.271 -8.752 29.452 1.00 96.38 201 LYS A CA 1
ATOM 1619 C C . LYS A 1 201 ? -3.539 -9.751 30.342 1.00 96.38 201 LYS A C 1
ATOM 1621 O O . LYS A 1 201 ? -3.943 -10.904 30.464 1.00 96.38 201 LYS A O 1
ATOM 1626 N N . VAL A 1 202 ? -2.460 -9.302 30.980 1.00 97.56 202 VAL A N 1
ATOM 1627 C CA . VAL A 1 202 ? -1.794 -10.074 32.042 1.00 97.56 202 VAL A CA 1
ATOM 1628 C C . VAL A 1 202 ? -2.762 -10.236 33.214 1.00 97.56 202 VAL A C 1
ATOM 1630 O O . VAL A 1 202 ? -3.354 -9.247 33.663 1.00 97.56 202 VAL A O 1
ATOM 1633 N N . SER A 1 203 ? -2.924 -11.466 33.706 1.00 97.38 203 SER A N 1
ATOM 1634 C CA . SER A 1 203 ? -3.853 -11.746 34.799 1.00 97.38 203 SER A CA 1
ATOM 1635 C C . SER A 1 203 ? -3.437 -11.041 36.085 1.00 97.38 203 SER A C 1
ATOM 1637 O O . SER A 1 203 ? -2.267 -11.047 36.471 1.00 97.38 203 SER A O 1
ATOM 1639 N N . GLN A 1 204 ? -4.418 -10.438 36.761 1.00 95.75 204 GLN A N 1
ATOM 1640 C CA . GLN A 1 204 ? -4.196 -9.766 38.044 1.00 95.75 204 GLN A CA 1
ATOM 1641 C C . GLN A 1 204 ? -4.069 -10.753 39.213 1.00 95.75 204 GLN A C 1
ATOM 1643 O O . GLN A 1 204 ? -3.452 -10.425 40.224 1.00 95.75 204 GLN A O 1
ATOM 1648 N N . ASN A 1 205 ? -4.627 -11.961 39.075 1.00 95.56 205 ASN A N 1
ATOM 1649 C CA . ASN A 1 205 ? -4.539 -13.010 40.094 1.00 95.56 205 ASN A CA 1
ATOM 1650 C C . ASN A 1 205 ? -3.196 -13.754 40.034 1.00 95.56 205 ASN A C 1
ATOM 1652 O O . ASN A 1 205 ? -2.676 -14.172 41.067 1.00 95.56 205 ASN A O 1
ATOM 1656 N N . ASP A 1 206 ? -2.640 -13.921 38.830 1.00 96.38 206 ASP A N 1
ATOM 1657 C CA . ASP A 1 206 ? -1.346 -14.564 38.604 1.00 96.38 206 ASP A CA 1
ATOM 1658 C C . ASP A 1 206 ? -0.693 -14.045 37.315 1.00 96.38 206 ASP A C 1
ATOM 1660 O O . ASP A 1 206 ? -1.056 -14.439 36.207 1.00 96.38 206 ASP A O 1
ATOM 1664 N N . ALA A 1 207 ? 0.326 -13.196 37.466 1.00 97.00 207 ALA A N 1
ATOM 1665 C CA . ALA A 1 207 ? 0.995 -12.515 36.356 1.00 97.00 207 ALA A CA 1
ATOM 1666 C C . ALA A 1 207 ? 1.744 -13.445 35.376 1.00 97.00 207 ALA A C 1
ATOM 1668 O O . ALA A 1 207 ? 2.284 -12.973 34.376 1.00 97.00 207 ALA A O 1
ATOM 1669 N N . ARG A 1 208 ? 1.797 -14.758 35.642 1.00 96.06 208 ARG A N 1
ATOM 1670 C CA . ARG A 1 208 ? 2.321 -15.764 34.703 1.00 96.06 208 ARG A CA 1
ATOM 1671 C C . ARG A 1 208 ? 1.324 -16.122 33.597 1.00 96.06 208 ARG A C 1
ATOM 1673 O O . ARG A 1 208 ? 1.721 -16.743 32.615 1.00 96.06 208 ARG A O 1
ATOM 1680 N N . TYR A 1 209 ? 0.052 -15.765 33.763 1.00 96.50 209 TYR A N 1
ATOM 1681 C CA . TYR A 1 209 ? -1.036 -16.117 32.857 1.00 96.50 209 TYR A CA 1
ATOM 1682 C C . TYR A 1 209 ? -1.694 -14.879 32.243 1.00 96.50 209 TYR A C 1
ATOM 1684 O O . TYR A 1 209 ? -1.499 -13.748 32.691 1.00 96.50 209 TYR A O 1
ATOM 1692 N N . PHE A 1 210 ? -2.511 -15.115 31.218 1.00 97.19 210 PHE A N 1
ATOM 1693 C CA . PHE A 1 210 ? -3.333 -14.099 30.576 1.00 97.19 210 PHE A CA 1
ATOM 1694 C C . PHE A 1 210 ? -4.814 -14.338 30.866 1.00 97.19 210 PHE A C 1
ATOM 1696 O O . PHE A 1 210 ? -5.259 -15.473 31.050 1.00 97.19 210 PHE A O 1
ATOM 1703 N N . GLU A 1 211 ? -5.581 -13.258 30.887 1.00 97.56 211 GLU A N 1
ATOM 1704 C CA . GLU A 1 211 ? -7.032 -13.281 31.035 1.00 97.56 211 GLU A CA 1
ATOM 1705 C C . GLU A 1 211 ? -7.678 -12.273 30.088 1.00 97.56 211 GLU A C 1
ATOM 1707 O O . GLU A 1 211 ? -7.058 -11.289 29.681 1.00 97.56 211 GLU A O 1
ATOM 1712 N N . TYR A 1 212 ? -8.932 -12.516 29.740 1.00 96.94 212 TYR A N 1
ATOM 1713 C CA . TYR A 1 212 ? -9.764 -11.528 29.074 1.00 96.94 212 TYR A CA 1
ATOM 1714 C C . TYR A 1 212 ? -10.200 -10.443 30.066 1.00 96.94 212 TYR A C 1
ATOM 1716 O O . TYR A 1 212 ? -10.147 -10.625 31.284 1.00 96.94 212 TYR A O 1
ATOM 1724 N N . ASP A 1 213 ? -10.707 -9.317 29.570 1.00 96.44 213 ASP A N 1
ATOM 1725 C CA . ASP A 1 213 ? -11.195 -8.240 30.434 1.00 96.44 213 ASP A CA 1
ATOM 1726 C C . ASP A 1 213 ? -12.286 -8.666 31.418 1.00 96.44 213 ASP A C 1
ATOM 1728 O O . ASP A 1 213 ? -12.352 -8.120 32.521 1.00 96.44 213 ASP A O 1
ATOM 1732 N N . ASN A 1 214 ? -13.113 -9.646 31.046 1.00 94.75 214 ASN A N 1
ATOM 1733 C CA . ASN A 1 214 ? -14.123 -10.229 31.928 1.00 94.75 214 ASN A CA 1
ATOM 1734 C C . ASN A 1 214 ? -13.555 -11.189 33.000 1.00 94.75 214 ASN A C 1
ATOM 1736 O O . ASN A 1 214 ? -14.333 -11.744 33.773 1.00 94.75 214 ASN A O 1
ATOM 1740 N N . GLY A 1 215 ? -12.234 -11.400 33.038 1.00 95.44 215 GLY A N 1
ATOM 1741 C CA . GLY A 1 215 ? -11.531 -12.271 33.983 1.00 95.44 215 GLY A CA 1
ATOM 1742 C C . GLY A 1 215 ? -11.437 -13.741 33.563 1.00 95.44 215 GLY A C 1
ATOM 1743 O O . GLY A 1 215 ? -10.865 -14.545 34.296 1.00 95.44 215 GLY A O 1
ATOM 1744 N N . ALA A 1 216 ? -11.985 -14.130 32.407 1.00 95.75 216 ALA A N 1
ATOM 1745 C CA . ALA A 1 216 ? -11.849 -15.497 31.913 1.00 95.75 216 ALA A CA 1
ATOM 1746 C C . ALA A 1 216 ? -10.391 -15.797 31.525 1.00 95.75 216 ALA A C 1
ATOM 1748 O O . ALA A 1 216 ? -9.709 -14.955 30.947 1.00 95.75 216 ALA A O 1
ATOM 1749 N N . TYR A 1 217 ? -9.920 -17.011 31.807 1.00 96.06 217 TYR A N 1
ATOM 1750 C CA . TYR A 1 217 ? -8.563 -17.442 31.467 1.00 96.06 217 TYR A CA 1
ATOM 1751 C C . TYR A 1 217 ? -8.341 -17.492 29.947 1.00 96.06 217 TYR A C 1
ATOM 1753 O O . TYR A 1 217 ? -9.186 -17.995 29.203 1.00 96.06 217 TYR A O 1
ATOM 1761 N N . PHE A 1 218 ? -7.181 -17.008 29.499 1.00 96.25 218 PHE A N 1
ATOM 1762 C CA . PHE A 1 218 ? -6.713 -17.126 28.123 1.00 96.25 218 PHE A CA 1
ATOM 1763 C C . PHE A 1 218 ? -5.456 -18.012 28.073 1.00 96.25 218 PHE A C 1
ATOM 1765 O O . PHE A 1 218 ? -4.364 -17.542 28.400 1.00 96.25 218 PHE A O 1
ATOM 1772 N N . PRO A 1 219 ? -5.570 -19.291 27.665 1.00 92.69 219 PRO A N 1
ATOM 1773 C CA . PRO A 1 219 ? -4.426 -20.201 27.610 1.00 92.69 219 PRO A CA 1
ATOM 1774 C C . PRO A 1 219 ? -3.467 -19.901 26.456 1.00 92.69 219 PRO A C 1
ATOM 1776 O O . PRO A 1 219 ? -2.330 -20.366 26.485 1.00 92.69 219 PRO A O 1
ATOM 1779 N N . SER A 1 220 ? -3.889 -19.115 25.456 1.00 91.31 220 SER A N 1
ATOM 1780 C CA . SER A 1 220 ? -3.076 -18.730 24.292 1.00 91.31 220 SER A CA 1
ATOM 1781 C C . SER A 1 220 ? -2.516 -19.909 23.482 1.00 91.31 220 SER A C 1
ATOM 1783 O O . SER A 1 220 ? -1.435 -19.800 22.904 1.00 91.31 220 SER A O 1
ATOM 1785 N N . LEU A 1 221 ? -3.231 -21.043 23.433 1.00 94.94 221 LEU A N 1
ATOM 1786 C CA . LEU A 1 221 ? -2.796 -22.197 22.643 1.00 94.94 221 LEU A CA 1
ATOM 1787 C C . LEU A 1 221 ? -2.673 -21.793 21.171 1.00 94.94 221 LEU A C 1
ATOM 1789 O O . LEU A 1 221 ? -3.618 -21.262 20.583 1.00 94.94 221 LEU A O 1
ATOM 1793 N N . GLY A 1 222 ? -1.499 -22.019 20.590 1.00 93.38 222 GLY A N 1
ATOM 1794 C CA . GLY A 1 222 ? -1.156 -21.397 19.327 1.00 93.38 222 GLY A CA 1
ATOM 1795 C C . GLY A 1 222 ? 0.135 -21.886 18.702 1.00 93.38 222 GLY A C 1
ATOM 1796 O O . GLY A 1 222 ? 0.912 -22.610 19.325 1.00 93.38 222 GLY A O 1
ATOM 1797 N N . TYR A 1 223 ? 0.362 -21.461 17.463 1.00 92.38 223 TYR A N 1
ATOM 1798 C CA . TYR A 1 223 ? 1.565 -21.767 16.692 1.00 92.38 223 TYR A CA 1
ATOM 1799 C C . TYR A 1 223 ? 1.906 -20.638 15.706 1.00 92.38 223 TYR A C 1
ATOM 1801 O O . TYR A 1 223 ? 1.209 -19.625 15.609 1.00 92.38 223 TYR A O 1
ATOM 1809 N N . ASN A 1 224 ? 3.036 -20.784 15.016 1.00 90.25 224 ASN A N 1
ATOM 1810 C CA . ASN A 1 224 ? 3.484 -19.842 13.995 1.00 90.25 224 ASN A CA 1
ATOM 1811 C C . ASN A 1 224 ? 2.880 -20.217 12.636 1.00 90.25 224 ASN A C 1
ATOM 1813 O O . ASN A 1 224 ? 3.010 -21.365 12.220 1.00 90.25 224 ASN A O 1
ATOM 1817 N N . MET A 1 225 ? 2.310 -19.250 11.923 1.00 84.00 225 MET A N 1
ATOM 1818 C CA . MET A 1 225 ? 1.911 -19.382 10.523 1.00 84.00 225 MET A CA 1
ATOM 1819 C C . MET A 1 225 ? 2.764 -18.450 9.658 1.00 84.00 225 MET A C 1
ATOM 1821 O O . MET A 1 225 ? 2.936 -17.273 9.977 1.00 84.00 225 MET A O 1
ATOM 1825 N N . ASN A 1 226 ? 3.314 -18.990 8.576 1.00 73.75 226 ASN A N 1
ATOM 1826 C CA . ASN A 1 226 ? 4.098 -18.268 7.571 1.00 73.75 226 ASN A CA 1
ATOM 1827 C C . ASN A 1 226 ? 3.358 -18.279 6.214 1.00 73.75 226 ASN A C 1
ATOM 1829 O O . ASN A 1 226 ? 2.204 -18.709 6.142 1.00 73.75 226 ASN A O 1
ATOM 1833 N N . VAL A 1 227 ? 4.036 -17.824 5.154 1.00 66.75 227 VAL A N 1
ATOM 1834 C CA . VAL A 1 227 ? 3.542 -17.797 3.762 1.00 66.75 227 VAL A CA 1
ATOM 1835 C C . VAL A 1 227 ? 2.873 -19.089 3.278 1.00 66.75 227 VAL A C 1
ATOM 1837 O O . VAL A 1 227 ? 1.914 -19.013 2.520 1.00 66.75 227 VAL A O 1
ATOM 1840 N N . ASP A 1 228 ? 3.314 -20.259 3.745 1.00 66.75 228 ASP A N 1
ATOM 1841 C CA . ASP A 1 228 ? 2.774 -21.547 3.290 1.00 66.75 228 ASP A CA 1
ATOM 1842 C C . ASP A 1 228 ? 1.430 -21.902 3.948 1.00 66.75 228 ASP A C 1
ATOM 1844 O O . ASP A 1 228 ? 0.735 -22.810 3.500 1.00 66.75 228 ASP A O 1
ATOM 1848 N N . HIS A 1 229 ? 1.061 -21.203 5.026 1.00 76.06 229 HIS A N 1
ATOM 1849 C CA . HIS A 1 229 ? -0.118 -21.516 5.839 1.00 76.06 229 HIS A CA 1
ATOM 1850 C C . HIS A 1 229 ? -1.209 -20.445 5.766 1.00 76.06 229 HIS A C 1
ATOM 1852 O O . HIS A 1 229 ? -2.374 -20.741 6.035 1.00 76.06 229 HIS A O 1
ATOM 1858 N N . VAL A 1 230 ? -0.839 -19.206 5.436 1.00 81.38 230 VAL A N 1
ATOM 1859 C CA . VAL A 1 230 ? -1.790 -18.133 5.140 1.00 81.38 230 VAL A CA 1
ATOM 1860 C C . VAL A 1 230 ? -1.580 -17.731 3.693 1.00 81.38 230 VAL A C 1
ATOM 1862 O O . VAL A 1 230 ? -0.536 -17.178 3.372 1.00 81.38 230 VAL A O 1
ATOM 1865 N N . SER A 1 231 ? -2.554 -18.013 2.833 1.00 85.00 231 SER A N 1
ATOM 1866 C CA . SER A 1 231 ? -2.540 -17.671 1.412 1.00 85.00 231 SER A CA 1
ATOM 1867 C C . SER A 1 231 ? -2.770 -16.179 1.210 1.00 85.00 231 SER A C 1
ATOM 1869 O O . SER A 1 231 ? -3.635 -15.573 1.845 1.00 85.00 231 SER A O 1
ATOM 1871 N N . TRP A 1 232 ? -1.982 -15.581 0.318 1.00 78.50 232 TRP A N 1
ATOM 1872 C CA . TRP A 1 232 ? -2.067 -14.152 -0.033 1.00 78.50 232 TRP A CA 1
ATOM 1873 C C . TRP A 1 232 ? -2.657 -13.948 -1.426 1.00 78.50 232 TRP A C 1
ATOM 1875 O O . TRP A 1 232 ? -3.053 -12.840 -1.803 1.00 78.50 232 TRP A O 1
ATOM 1885 N N . VAL A 1 233 ? -2.663 -15.032 -2.206 1.00 81.75 233 VAL A N 1
ATOM 1886 C CA . VAL A 1 233 ? -3.344 -15.115 -3.493 1.00 81.75 233 VAL A CA 1
ATOM 1887 C C . VAL A 1 233 ? -4.845 -15.137 -3.241 1.00 81.75 233 VAL A C 1
ATOM 1889 O O . VAL A 1 233 ? -5.555 -14.338 -3.838 1.00 81.75 233 VAL A O 1
ATOM 1892 N N . ASN A 1 234 ? -5.279 -15.970 -2.295 1.00 89.38 234 ASN A N 1
ATOM 1893 C CA . ASN A 1 234 ? -6.665 -16.121 -1.881 1.00 89.38 234 ASN A CA 1
ATOM 1894 C C . ASN A 1 234 ? -6.774 -15.869 -0.371 1.00 89.38 234 ASN A C 1
ATOM 1896 O O . ASN A 1 234 ? -6.744 -16.803 0.435 1.00 89.38 234 ASN A O 1
ATOM 1900 N N . SER A 1 235 ? -6.855 -14.601 0.024 1.00 89.69 235 SER A N 1
ATOM 1901 C CA . SER A 1 235 ? -6.786 -14.211 1.429 1.00 89.69 235 SER A CA 1
ATOM 1902 C C . SER A 1 235 ? -8.007 -14.633 2.245 1.00 89.69 235 SER A C 1
ATOM 1904 O O . SER A 1 235 ? -7.879 -14.790 3.462 1.00 89.69 235 SER A O 1
ATOM 1906 N N . ARG A 1 236 ? -9.157 -14.893 1.610 1.00 91.56 236 ARG A N 1
ATOM 1907 C CA . ARG A 1 236 ? -10.291 -15.564 2.252 1.00 91.56 236 ARG A CA 1
ATOM 1908 C C . ARG A 1 236 ? -10.380 -17.043 1.877 1.00 91.56 236 ARG A C 1
ATOM 1910 O O . ARG A 1 236 ? -10.348 -17.874 2.783 1.00 91.56 236 ARG A O 1
ATOM 1917 N N . LEU A 1 237 ? -10.499 -17.369 0.584 1.00 91.31 237 LEU A N 1
ATOM 1918 C CA . LEU A 1 237 ? -10.880 -18.723 0.137 1.00 91.31 237 LEU A CA 1
ATOM 1919 C C . LEU A 1 237 ? -9.975 -19.836 0.683 1.00 91.31 237 LEU A C 1
ATOM 1921 O O . LEU A 1 237 ? -10.483 -20.814 1.223 1.00 91.31 237 LEU A O 1
ATOM 1925 N N . ASP A 1 238 ? -8.653 -19.686 0.576 1.00 91.06 238 ASP A N 1
ATOM 1926 C CA . ASP A 1 238 ? -7.713 -20.739 0.992 1.00 91.06 238 ASP A CA 1
ATOM 1927 C C . ASP A 1 238 ? -7.483 -20.738 2.513 1.00 91.06 238 ASP A C 1
ATOM 1929 O O . ASP A 1 238 ? -7.029 -21.725 3.088 1.00 91.06 238 ASP A O 1
ATOM 1933 N N . ASN A 1 239 ? -7.768 -19.617 3.179 1.00 91.94 239 ASN A N 1
ATOM 1934 C CA . ASN A 1 239 ? -7.509 -19.456 4.606 1.00 91.94 239 ASN A CA 1
ATOM 1935 C C . ASN A 1 239 ? -8.679 -19.931 5.470 1.00 91.94 239 ASN A C 1
ATOM 1937 O O . ASN A 1 239 ? -8.460 -20.361 6.600 1.00 91.94 239 ASN A O 1
ATOM 1941 N N . GLU A 1 240 ? -9.913 -19.866 4.970 1.00 94.19 240 GLU A N 1
ATOM 1942 C CA . GLU A 1 240 ? -11.111 -20.152 5.763 1.00 94.19 240 GLU A CA 1
ATOM 1943 C C . GLU A 1 240 ? -11.094 -21.558 6.383 1.00 94.19 240 GLU A C 1
ATOM 1945 O O . GLU A 1 240 ? -11.327 -21.692 7.587 1.00 94.19 240 GLU A O 1
ATOM 1950 N N . GLU A 1 241 ? -10.731 -22.587 5.612 1.00 92.31 241 GLU A N 1
ATOM 1951 C CA . GLU A 1 241 ? -10.641 -23.964 6.116 1.00 92.31 241 GLU A CA 1
ATOM 1952 C C . GLU A 1 241 ? -9.614 -24.090 7.252 1.00 92.31 241 GLU A C 1
ATOM 1954 O O . GLU A 1 241 ? -9.908 -24.673 8.299 1.00 92.31 241 GLU A O 1
ATOM 1959 N N . ASN A 1 242 ? -8.437 -23.474 7.104 1.00 90.75 242 ASN A N 1
ATOM 1960 C CA . ASN A 1 242 ? -7.404 -23.488 8.140 1.00 90.75 242 ASN A CA 1
ATOM 1961 C C . ASN A 1 242 ? -7.901 -22.840 9.441 1.00 90.75 242 ASN A C 1
ATOM 1963 O O . ASN A 1 242 ? -7.696 -23.390 10.526 1.00 90.75 242 ASN A O 1
ATOM 1967 N N . PHE A 1 243 ? -8.594 -21.701 9.356 1.00 94.44 243 PHE A N 1
ATOM 1968 C CA . PHE A 1 243 ? -9.160 -21.027 10.531 1.00 94.44 243 PHE A CA 1
ATOM 1969 C C . PHE A 1 243 ? -10.290 -21.828 11.182 1.00 94.44 243 PHE A C 1
ATOM 1971 O O . PHE A 1 243 ? -10.354 -21.915 12.412 1.00 94.44 243 PHE A O 1
ATOM 1978 N N . GLN A 1 244 ? -11.125 -22.486 10.381 1.00 95.56 244 GLN A N 1
ATOM 1979 C CA . GLN A 1 244 ? -12.152 -23.390 10.882 1.00 95.56 244 GLN A CA 1
ATOM 1980 C C . GLN A 1 244 ? -11.542 -24.582 11.637 1.00 95.56 244 GLN A C 1
ATOM 1982 O O . GLN A 1 244 ? -11.981 -24.897 12.748 1.00 95.56 244 GLN A O 1
ATOM 1987 N N . ILE A 1 245 ? -10.511 -25.224 11.075 1.00 94.12 245 ILE A N 1
ATOM 1988 C CA . ILE A 1 245 ? -9.801 -26.345 11.708 1.00 94.12 245 ILE A CA 1
ATOM 1989 C C . ILE A 1 245 ? -9.153 -25.897 13.021 1.00 94.12 245 ILE A C 1
ATOM 1991 O O . ILE A 1 245 ? -9.279 -26.595 14.030 1.00 94.12 245 ILE A O 1
ATOM 1995 N N . MET A 1 246 ? -8.501 -24.731 13.040 1.00 93.94 246 MET A N 1
ATOM 1996 C CA . MET A 1 246 ? -7.918 -24.154 14.255 1.00 93.94 246 MET A CA 1
ATOM 1997 C C . MET A 1 246 ? -8.959 -24.003 15.364 1.00 93.94 246 MET A C 1
ATOM 1999 O O . MET A 1 246 ? -8.760 -24.511 16.470 1.00 93.94 246 MET A O 1
ATOM 2003 N N . SER A 1 247 ? -10.089 -23.373 15.042 1.00 94.94 247 SER A N 1
ATOM 2004 C CA . SER A 1 247 ? -11.188 -23.153 15.982 1.00 94.94 247 SER A CA 1
ATOM 2005 C C . SER A 1 247 ? -11.744 -24.473 16.530 1.00 94.94 247 SER A C 1
ATOM 2007 O O . SER A 1 247 ? -11.879 -24.638 17.743 1.00 94.94 247 SER A O 1
ATOM 2009 N N . HIS A 1 248 ? -11.972 -25.467 15.659 1.00 96.38 248 HIS A N 1
ATOM 2010 C CA . HIS A 1 248 ? -12.474 -26.787 16.059 1.00 96.38 248 HIS A CA 1
ATOM 2011 C C . HIS A 1 248 ? -11.526 -27.534 17.012 1.00 96.38 248 HIS A C 1
ATOM 2013 O O . HIS A 1 248 ? -11.980 -28.292 17.868 1.00 96.38 248 HIS A O 1
ATOM 2019 N N . ASN A 1 249 ? -10.217 -27.303 16.888 1.00 95.62 249 ASN A N 1
ATOM 2020 C CA . ASN A 1 249 ? -9.187 -27.949 17.702 1.00 95.62 249 ASN A CA 1
ATOM 2021 C C . ASN A 1 249 ? -8.731 -27.102 18.907 1.00 95.62 249 ASN A C 1
ATOM 2023 O O . ASN A 1 249 ? -7.778 -27.473 19.593 1.00 95.62 249 ASN A O 1
ATOM 2027 N N . GLY A 1 250 ? -9.400 -25.979 19.192 1.00 94.75 250 GLY A N 1
ATOM 2028 C CA . GLY A 1 250 ? -9.118 -25.144 20.363 1.00 94.75 250 GLY A CA 1
ATOM 2029 C C . GLY A 1 250 ? -7.854 -24.286 20.253 1.00 94.75 250 GLY A C 1
ATOM 2030 O O . GLY A 1 250 ? -7.352 -23.809 21.272 1.00 94.75 250 GLY A O 1
ATOM 2031 N N . ILE A 1 251 ? -7.334 -24.080 19.041 1.00 95.62 251 ILE A N 1
ATOM 2032 C CA . ILE A 1 251 ? -6.292 -23.081 18.780 1.00 95.62 251 ILE A CA 1
ATOM 2033 C C . ILE A 1 251 ? -6.921 -21.692 18.907 1.00 95.62 251 ILE A C 1
ATOM 2035 O O . ILE A 1 251 ? -8.019 -21.464 18.415 1.00 95.62 251 ILE A O 1
ATOM 2039 N N . GLN A 1 252 ? -6.234 -20.768 19.580 1.00 94.06 252 GLN A N 1
ATOM 2040 C CA . GLN A 1 252 ? -6.749 -19.425 19.880 1.00 94.06 252 GLN A CA 1
ATOM 2041 C C . GLN A 1 252 ? -5.794 -18.302 19.494 1.00 94.06 252 GLN A C 1
ATOM 2043 O O . GLN A 1 252 ? -6.194 -17.144 19.501 1.00 94.06 252 GLN A O 1
ATOM 2048 N N . LEU A 1 253 ? -4.527 -18.603 19.215 1.00 95.69 253 LEU A N 1
ATOM 2049 C CA . LEU A 1 253 ? -3.522 -17.600 18.891 1.00 95.69 253 LEU A CA 1
ATOM 2050 C C . LEU A 1 253 ? -2.663 -18.084 17.730 1.00 95.69 253 LEU A C 1
ATOM 2052 O O . LEU A 1 253 ? -2.095 -19.170 17.788 1.00 95.69 253 LEU A O 1
ATOM 2056 N N . ILE A 1 254 ? -2.483 -17.245 16.719 1.00 94.25 254 ILE A N 1
ATOM 2057 C CA . ILE A 1 254 ? -1.468 -17.470 15.695 1.00 94.25 254 ILE A CA 1
ATOM 2058 C C . ILE A 1 254 ? -0.501 -16.305 15.648 1.00 94.25 254 ILE A C 1
ATOM 2060 O O . ILE A 1 254 ? -0.885 -15.134 15.664 1.00 94.25 254 ILE A O 1
ATOM 2064 N N . ARG A 1 255 ? 0.788 -16.628 15.591 1.00 93.75 255 ARG A N 1
ATOM 2065 C CA . ARG A 1 255 ? 1.808 -15.646 15.235 1.00 93.75 255 ARG A CA 1
ATOM 2066 C C . ARG A 1 255 ? 1.960 -15.648 13.722 1.00 93.75 255 ARG A C 1
ATOM 2068 O O . ARG A 1 255 ? 2.168 -16.708 13.144 1.00 93.75 255 ARG A O 1
ATOM 2075 N N . ILE A 1 256 ? 1.898 -14.471 13.114 1.00 91.81 256 ILE A N 1
ATOM 2076 C CA . ILE A 1 256 ? 1.971 -14.282 11.662 1.00 91.81 256 ILE A CA 1
ATOM 2077 C C . ILE A 1 256 ? 2.992 -13.198 11.325 1.00 91.81 256 ILE A C 1
ATOM 2079 O O . ILE A 1 256 ? 3.178 -12.272 12.112 1.00 91.81 256 ILE A O 1
ATOM 2083 N N . TRP A 1 257 ? 3.649 -13.287 10.172 1.00 89.50 257 TRP A N 1
ATOM 2084 C CA . TRP A 1 257 ? 4.501 -12.216 9.658 1.00 89.50 257 TRP A CA 1
ATOM 2085 C C . TRP A 1 257 ? 3.693 -11.321 8.731 1.00 89.50 257 TRP A C 1
ATOM 2087 O O . TRP A 1 257 ? 3.373 -11.707 7.613 1.00 89.50 257 TRP A O 1
ATOM 2097 N N . LEU A 1 258 ? 3.355 -10.124 9.204 1.00 91.00 258 LEU A N 1
ATOM 2098 C CA . LEU A 1 258 ? 2.728 -9.103 8.371 1.00 91.00 258 LEU A CA 1
ATOM 2099 C C . LEU A 1 258 ? 3.745 -8.509 7.386 1.00 91.00 258 LEU A C 1
ATOM 2101 O O . LEU A 1 258 ? 3.368 -8.170 6.272 1.00 91.00 258 LEU A O 1
ATOM 2105 N N . SER A 1 259 ? 5.033 -8.469 7.756 1.00 89.00 259 SER A N 1
ATOM 2106 C CA . SER A 1 259 ? 6.132 -8.083 6.857 1.00 89.00 259 SER A CA 1
ATOM 2107 C C . SER A 1 259 ? 6.116 -8.869 5.549 1.00 89.00 259 SER A C 1
ATOM 2109 O O . SER A 1 259 ? 6.292 -8.301 4.474 1.00 89.00 259 SER A O 1
ATOM 2111 N N . GLN A 1 260 ? 5.815 -10.165 5.637 1.00 87.62 260 GLN A N 1
ATOM 2112 C CA . GLN A 1 260 ? 5.741 -11.044 4.484 1.00 87.62 260 GLN A CA 1
ATOM 2113 C C . GLN A 1 260 ? 4.698 -10.563 3.470 1.00 87.62 260 GLN A C 1
ATOM 2115 O O . GLN A 1 260 ? 4.981 -10.608 2.283 1.00 87.62 260 GLN A O 1
ATOM 2120 N N . TRP A 1 261 ? 3.578 -9.967 3.896 1.00 89.56 261 TRP A N 1
ATOM 2121 C CA . TRP A 1 261 ? 2.545 -9.416 3.003 1.00 89.56 261 TRP A CA 1
ATOM 2122 C C . TRP A 1 261 ? 3.016 -8.220 2.167 1.00 89.56 261 TRP A C 1
ATOM 2124 O O . TRP A 1 261 ? 2.245 -7.707 1.358 1.00 89.56 261 TRP A O 1
ATOM 2134 N N . ALA A 1 262 ? 4.259 -7.764 2.351 1.00 90.31 262 ALA A N 1
ATOM 2135 C CA . ALA A 1 262 ? 4.851 -6.661 1.611 1.00 90.31 262 ALA A CA 1
ATOM 2136 C C . ALA A 1 262 ? 3.977 -5.401 1.668 1.00 90.31 262 ALA A C 1
ATOM 2138 O O . ALA A 1 262 ? 3.878 -4.673 0.689 1.00 90.31 262 ALA A O 1
ATOM 2139 N N . ILE A 1 263 ? 3.332 -5.141 2.806 1.00 93.25 263 ILE A N 1
ATOM 2140 C CA . ILE A 1 263 ? 2.480 -3.961 2.989 1.00 93.25 263 ILE A CA 1
ATOM 2141 C C . ILE A 1 263 ? 3.331 -2.688 3.123 1.00 93.25 263 ILE A C 1
ATOM 2143 O O . ILE A 1 263 ? 2.953 -1.641 2.606 1.00 93.25 263 ILE A O 1
ATOM 2147 N N . TYR A 1 264 ? 4.500 -2.783 3.765 1.00 93.56 264 TYR A N 1
ATOM 2148 C CA . TYR A 1 264 ? 5.399 -1.655 4.016 1.00 93.56 264 TYR A CA 1
ATOM 2149 C C . TYR A 1 264 ? 6.869 -2.092 3.984 1.00 93.56 264 TYR A C 1
ATOM 2151 O O . TYR A 1 264 ? 7.185 -3.193 4.437 1.00 93.56 264 TYR A O 1
ATOM 2159 N N . GLY A 1 265 ? 7.755 -1.240 3.457 1.00 92.44 265 GLY A N 1
ATOM 2160 C CA . GLY A 1 265 ? 9.170 -1.570 3.229 1.00 92.44 265 GLY A CA 1
ATOM 2161 C C . GLY A 1 265 ? 9.404 -2.347 1.929 1.00 92.44 265 GLY A C 1
ATOM 2162 O O . GLY A 1 265 ? 8.469 -2.652 1.196 1.00 92.44 265 GLY A O 1
ATOM 2163 N N . SER A 1 266 ? 10.653 -2.644 1.601 1.00 91.44 266 SER A N 1
ATOM 2164 C CA . SER A 1 266 ? 11.074 -3.324 0.369 1.00 91.44 266 SER A CA 1
ATOM 2165 C C . SER A 1 266 ? 11.205 -4.841 0.481 1.00 91.44 266 SER A C 1
ATOM 2167 O O . SER A 1 266 ? 11.227 -5.511 -0.545 1.00 91.44 266 SER A O 1
ATOM 2169 N N . GLU A 1 267 ? 11.233 -5.402 1.685 1.00 87.62 267 GLU A N 1
ATOM 2170 C CA . GLU A 1 267 ? 11.289 -6.855 1.848 1.00 87.62 267 GLU A CA 1
ATOM 2171 C C . GLU A 1 267 ? 10.013 -7.562 1.378 1.00 87.62 267 GLU A C 1
ATOM 2173 O O . GLU A 1 267 ? 8.905 -7.012 1.413 1.00 87.62 267 GLU A O 1
ATOM 2178 N N . TRP A 1 268 ? 10.182 -8.811 0.934 1.00 86.31 268 TRP A N 1
ATOM 2179 C CA . TRP A 1 268 ? 9.114 -9.668 0.402 1.00 86.31 268 TRP A CA 1
ATOM 2180 C C . TRP A 1 268 ? 8.331 -9.065 -0.779 1.00 86.31 268 TRP A C 1
ATOM 2182 O O . TRP A 1 268 ? 7.204 -9.490 -1.053 1.00 86.31 268 TRP A O 1
ATOM 2192 N N . ASN A 1 269 ? 8.926 -8.091 -1.474 1.00 87.69 269 ASN A N 1
ATOM 2193 C CA . ASN A 1 269 ? 8.342 -7.337 -2.582 1.00 87.69 269 ASN A CA 1
ATOM 2194 C C . ASN A 1 269 ? 7.673 -8.243 -3.645 1.00 87.69 269 ASN A C 1
ATOM 2196 O O . ASN A 1 269 ? 8.224 -9.291 -3.985 1.00 87.69 269 ASN A O 1
ATOM 2200 N N . PRO A 1 270 ? 6.500 -7.875 -4.208 1.00 90.50 270 PRO A N 1
ATOM 2201 C CA . PRO A 1 270 ? 5.956 -8.511 -5.410 1.00 90.50 270 PRO A CA 1
ATOM 2202 C C . PRO A 1 270 ? 6.880 -8.454 -6.629 1.00 90.50 270 PRO A C 1
ATOM 2204 O O . PRO A 1 270 ? 6.750 -9.323 -7.491 1.00 90.50 270 PRO A O 1
ATOM 2207 N N . TRP A 1 271 ? 7.782 -7.471 -6.712 1.00 93.50 271 TRP A N 1
ATOM 2208 C CA . TRP A 1 271 ? 8.850 -7.481 -7.707 1.00 93.50 271 TRP A CA 1
ATOM 2209 C C . TRP A 1 271 ? 9.960 -8.429 -7.276 1.00 93.50 271 TRP A C 1
ATOM 2211 O O . TRP A 1 271 ? 10.614 -8.206 -6.260 1.00 93.50 271 TRP A O 1
ATOM 2221 N N . LEU A 1 272 ? 10.185 -9.469 -8.071 1.00 89.94 272 LEU A N 1
ATOM 2222 C CA . LEU A 1 272 ? 11.172 -10.504 -7.801 1.00 89.94 272 LEU A CA 1
ATOM 2223 C C . LEU A 1 272 ? 12.209 -10.554 -8.919 1.00 89.94 272 LEU A C 1
ATOM 2225 O O . LEU A 1 272 ? 11.838 -10.394 -10.082 1.00 89.94 272 LEU A O 1
ATOM 2229 N N . PRO A 1 273 ? 13.484 -10.837 -8.624 1.00 89.31 273 PRO A N 1
ATOM 2230 C CA . PRO A 1 273 ? 14.439 -11.167 -9.667 1.00 89.31 273 PRO A CA 1
ATOM 2231 C C . PRO A 1 273 ? 14.088 -12.531 -10.256 1.00 89.31 273 PRO A C 1
ATOM 2233 O O . PRO A 1 273 ? 13.768 -13.467 -9.528 1.00 89.31 273 PRO A O 1
ATOM 2236 N N . GLN A 1 274 ? 14.191 -12.699 -11.572 1.00 82.94 274 GLN A N 1
ATOM 2237 C CA . GLN A 1 274 ? 13.874 -13.995 -12.196 1.00 82.94 274 GLN A CA 1
ATOM 2238 C C . GLN A 1 274 ? 14.904 -15.092 -11.847 1.00 82.94 274 GLN A C 1
ATOM 2240 O O . GLN A 1 274 ? 14.593 -16.278 -11.945 1.00 82.94 274 GLN A O 1
ATOM 2245 N N . ASN A 1 275 ? 16.120 -14.719 -11.426 1.00 82.94 275 ASN A N 1
ATOM 2246 C CA . ASN A 1 275 ? 17.189 -15.651 -11.059 1.00 82.94 275 ASN A CA 1
ATOM 2247 C C . ASN A 1 275 ? 16.902 -16.349 -9.710 1.00 82.94 275 ASN A C 1
ATOM 2249 O O . ASN A 1 275 ? 16.894 -15.664 -8.685 1.00 82.94 275 ASN A O 1
ATOM 2253 N N . PRO A 1 276 ? 16.739 -17.690 -9.662 1.00 79.06 276 PRO A N 1
ATOM 2254 C CA . PRO A 1 276 ? 16.483 -18.438 -8.428 1.00 79.06 276 PRO A CA 1
ATOM 2255 C C . PRO A 1 276 ? 17.527 -18.249 -7.337 1.00 79.06 276 PRO A C 1
ATOM 2257 O O . PRO A 1 276 ? 17.179 -18.322 -6.164 1.00 79.06 276 PRO A O 1
ATOM 2260 N N . LEU A 1 277 ? 18.785 -17.966 -7.690 1.00 79.44 277 LEU A N 1
ATOM 2261 C CA . LEU A 1 277 ? 19.819 -17.685 -6.691 1.00 79.44 277 LEU A CA 1
ATOM 2262 C C . LEU A 1 277 ? 19.555 -16.389 -5.914 1.00 79.44 277 LEU A C 1
ATOM 2264 O O . LEU A 1 277 ? 20.052 -16.254 -4.803 1.00 79.44 277 LEU A O 1
ATOM 2268 N N . LEU A 1 278 ? 18.776 -15.461 -6.477 1.00 73.19 278 LEU A N 1
ATOM 2269 C CA . LEU A 1 278 ? 18.465 -14.164 -5.874 1.00 73.19 278 LEU A CA 1
ATOM 2270 C C . LEU A 1 278 ? 17.107 -14.148 -5.154 1.00 73.19 278 LEU A C 1
ATOM 2272 O O . LEU A 1 278 ? 16.951 -13.428 -4.173 1.00 73.19 278 LEU A O 1
ATOM 2276 N N . HIS A 1 279 ? 16.122 -14.940 -5.600 1.00 70.88 279 HIS A N 1
ATOM 2277 C CA . HIS A 1 279 ? 14.789 -14.964 -4.971 1.00 70.88 279 HIS A CA 1
ATOM 2278 C C . HIS A 1 279 ? 14.496 -16.180 -4.078 1.00 70.88 279 HIS A C 1
ATOM 2280 O O . HIS A 1 279 ? 13.501 -16.144 -3.364 1.00 70.88 279 HIS A O 1
ATOM 2286 N N . ASN A 1 280 ? 15.314 -17.243 -4.072 1.00 66.44 280 ASN A N 1
ATOM 2287 C CA . ASN A 1 280 ? 15.167 -18.360 -3.114 1.00 66.44 280 ASN A CA 1
ATOM 2288 C C . ASN A 1 280 ? 16.014 -18.175 -1.842 1.00 66.44 280 ASN A C 1
ATOM 2290 O O . ASN A 1 280 ? 16.347 -19.146 -1.159 1.00 66.44 280 ASN A O 1
ATOM 2294 N N . GLN A 1 281 ? 16.402 -16.940 -1.543 1.00 69.62 281 GLN A N 1
ATOM 2295 C CA . GLN A 1 281 ? 17.115 -16.588 -0.322 1.00 69.62 281 GLN A CA 1
ATOM 2296 C C . GLN A 1 281 ? 16.132 -16.368 0.834 1.00 69.62 281 GLN A C 1
ATOM 2298 O O . GLN A 1 281 ? 14.930 -16.208 0.617 1.00 69.62 281 GLN A O 1
ATOM 2303 N N . TYR A 1 282 ? 16.639 -16.355 2.072 1.00 67.81 282 TYR A N 1
ATOM 2304 C CA . TYR A 1 282 ? 15.811 -16.027 3.236 1.00 67.81 282 TYR A CA 1
ATOM 2305 C C . TYR A 1 282 ? 15.246 -14.598 3.138 1.00 67.81 282 TYR A C 1
ATOM 2307 O O . TYR A 1 282 ? 14.057 -14.404 3.391 1.00 67.81 282 TYR A O 1
ATOM 2315 N N . TYR A 1 283 ? 16.077 -13.639 2.712 1.00 71.00 283 TYR A N 1
ATOM 2316 C CA . TYR A 1 283 ? 15.655 -12.304 2.284 1.00 71.00 283 TYR A CA 1
ATOM 2317 C C . TYR A 1 283 ? 15.704 -12.249 0.766 1.00 71.00 283 TYR A C 1
ATOM 2319 O O . TYR A 1 283 ? 16.755 -12.451 0.162 1.00 71.00 283 TYR A O 1
ATOM 2327 N N . THR A 1 284 ? 14.551 -12.052 0.137 1.00 71.31 284 THR A N 1
ATOM 2328 C CA . THR A 1 284 ? 14.480 -11.979 -1.321 1.00 71.31 284 THR A CA 1
ATOM 2329 C C . THR A 1 284 ? 15.138 -10.692 -1.786 1.00 71.31 284 THR A C 1
ATOM 2331 O O . THR A 1 284 ? 14.711 -9.620 -1.359 1.00 71.31 284 THR A O 1
ATOM 2334 N N . HIS A 1 285 ? 16.106 -10.787 -2.697 1.00 81.75 285 HIS A N 1
ATOM 2335 C CA . HIS A 1 285 ? 16.767 -9.613 -3.254 1.00 81.75 285 HIS A CA 1
ATOM 2336 C C . HIS A 1 285 ? 15.735 -8.601 -3.780 1.00 81.75 285 HIS A C 1
ATOM 2338 O O . HIS A 1 285 ? 14.935 -8.909 -4.668 1.00 81.75 285 HIS A O 1
ATOM 2344 N N . THR A 1 286 ? 15.740 -7.398 -3.205 1.00 87.44 286 THR A N 1
ATOM 2345 C CA . THR A 1 286 ? 14.683 -6.394 -3.414 1.00 87.44 286 THR A CA 1
ATOM 2346 C C . THR A 1 286 ? 14.827 -5.658 -4.747 1.00 87.44 286 THR A C 1
ATOM 2348 O O . THR A 1 286 ? 13.854 -5.092 -5.253 1.00 87.44 286 THR A O 1
ATOM 2351 N N . GLY A 1 287 ? 16.044 -5.654 -5.303 1.00 89.75 287 GLY A N 1
ATOM 2352 C CA . GLY A 1 287 ? 16.436 -4.851 -6.456 1.00 89.75 287 GLY A CA 1
ATOM 2353 C C . GLY A 1 287 ? 16.496 -3.350 -6.168 1.00 89.75 287 GLY A C 1
ATOM 2354 O O . GLY A 1 287 ? 16.722 -2.588 -7.098 1.00 89.75 287 GLY A O 1
ATOM 2355 N N . ILE A 1 288 ? 16.269 -2.901 -4.930 1.00 93.81 288 ILE A N 1
ATOM 2356 C CA . ILE A 1 288 ? 16.247 -1.477 -4.576 1.00 93.81 288 ILE A CA 1
ATOM 2357 C C . ILE A 1 288 ? 17.674 -0.948 -4.388 1.00 93.81 288 ILE A C 1
ATOM 2359 O O . ILE A 1 288 ? 18.554 -1.661 -3.918 1.00 93.81 288 ILE A O 1
ATOM 2363 N N . THR A 1 289 ? 17.910 0.305 -4.779 1.00 92.94 289 THR A N 1
ATOM 2364 C CA . THR A 1 289 ? 19.198 0.992 -4.647 1.00 92.94 289 THR A CA 1
ATOM 2365 C C . THR A 1 289 ? 19.027 2.488 -4.355 1.00 92.94 289 THR A C 1
ATOM 2367 O O . THR A 1 289 ? 18.023 3.086 -4.742 1.00 92.94 289 THR A O 1
ATOM 2370 N N . PHE A 1 290 ? 20.042 3.097 -3.730 1.00 92.81 290 PHE A N 1
ATOM 2371 C CA . PHE A 1 290 ? 20.211 4.554 -3.582 1.00 92.81 290 PHE A CA 1
ATOM 2372 C C . PHE A 1 290 ? 21.178 5.154 -4.627 1.00 92.81 290 PHE A C 1
ATOM 2374 O O . PHE A 1 290 ? 21.503 6.337 -4.556 1.00 92.81 290 PHE A O 1
ATOM 2381 N N . GLU A 1 291 ? 21.690 4.358 -5.577 1.00 93.00 291 GLU A N 1
ATOM 2382 C CA . GLU A 1 291 ? 22.666 4.819 -6.583 1.00 93.00 291 GLU A CA 1
ATOM 2383 C C . GLU A 1 291 ? 22.123 5.932 -7.492 1.00 93.00 291 GLU A C 1
ATOM 2385 O O . GLU A 1 291 ? 22.847 6.867 -7.838 1.00 93.00 291 GLU A O 1
ATOM 2390 N N . ASP A 1 292 ? 20.857 5.824 -7.897 1.00 94.44 292 ASP A N 1
ATOM 2391 C CA . ASP A 1 292 ? 20.184 6.784 -8.768 1.00 94.44 292 ASP A CA 1
ATOM 2392 C C . ASP A 1 292 ? 18.689 6.794 -8.445 1.00 94.44 292 ASP A C 1
ATOM 2394 O O . ASP A 1 292 ? 18.081 5.743 -8.239 1.00 94.44 292 ASP A O 1
ATOM 2398 N N . ALA A 1 293 ? 18.083 7.975 -8.425 1.00 94.75 293 ALA A N 1
ATOM 2399 C CA . ALA A 1 293 ? 16.658 8.160 -8.187 1.00 94.75 293 ALA A CA 1
ATOM 2400 C C . ALA A 1 293 ? 16.160 9.398 -8.945 1.00 94.75 293 ALA A C 1
ATOM 2402 O O . ALA A 1 293 ? 16.939 10.263 -9.365 1.00 94.75 293 ALA A O 1
ATOM 2403 N N . VAL A 1 294 ? 14.848 9.476 -9.167 1.00 94.25 294 VAL A N 1
ATOM 2404 C CA . VAL A 1 294 ? 14.219 10.726 -9.620 1.00 94.25 294 VAL A CA 1
ATOM 2405 C C . VAL A 1 294 ? 14.357 11.792 -8.524 1.00 94.25 294 VAL A C 1
ATOM 2407 O O . VAL A 1 294 ? 14.421 11.422 -7.358 1.00 94.25 294 VAL A O 1
ATOM 2410 N N . PRO A 1 295 ? 14.383 13.099 -8.842 1.00 87.81 295 PRO A N 1
ATOM 2411 C CA . PRO A 1 295 ? 14.583 14.153 -7.837 1.00 87.81 295 PRO A CA 1
ATOM 2412 C C . PRO A 1 295 ? 13.617 14.124 -6.639 1.00 87.81 295 PRO A C 1
ATOM 2414 O O . PRO A 1 295 ? 13.953 14.619 -5.569 1.00 87.81 295 PRO A O 1
ATOM 2417 N N . GLU A 1 296 ? 12.416 13.583 -6.827 1.00 84.69 296 GLU A N 1
ATOM 2418 C CA . GLU A 1 296 ? 11.368 13.430 -5.814 1.00 84.69 296 GLU A CA 1
ATOM 2419 C C . GLU A 1 296 ? 11.408 12.098 -5.036 1.00 84.69 296 GLU A C 1
ATOM 2421 O O . GLU A 1 296 ? 10.514 11.838 -4.232 1.00 84.69 296 GLU A O 1
ATOM 2426 N N . SER A 1 297 ? 12.405 11.246 -5.283 1.00 90.38 297 SER A N 1
ATOM 2427 C CA . SER A 1 297 ? 12.607 9.953 -4.622 1.00 90.38 297 SER A CA 1
ATOM 2428 C C . SER A 1 297 ? 14.057 9.820 -4.152 1.00 90.38 297 SER A C 1
ATOM 2430 O O . SER A 1 297 ? 14.958 10.496 -4.640 1.00 90.38 297 SER A O 1
ATOM 2432 N N . GLU A 1 298 ? 14.294 8.919 -3.207 1.00 90.50 298 GLU A N 1
ATOM 2433 C CA . GLU A 1 298 ? 15.636 8.598 -2.704 1.00 90.50 298 GLU A CA 1
ATOM 2434 C C . GLU A 1 298 ? 16.153 7.270 -3.257 1.00 90.50 298 GLU A C 1
ATOM 2436 O O . GLU A 1 298 ? 17.354 7.013 -3.244 1.00 90.50 298 GLU A O 1
ATOM 2441 N N . VAL A 1 299 ? 15.243 6.428 -3.752 1.00 94.56 299 VAL A N 1
ATOM 2442 C CA . VAL A 1 299 ? 15.543 5.074 -4.209 1.00 94.56 299 VAL A CA 1
ATOM 2443 C C . VAL A 1 299 ? 14.908 4.782 -5.560 1.00 94.56 299 VAL A C 1
ATOM 2445 O O . VAL A 1 299 ? 13.898 5.378 -5.948 1.00 94.56 299 VAL A O 1
ATOM 2448 N N . SER A 1 300 ? 15.485 3.810 -6.255 1.00 96.94 300 SER A N 1
ATOM 2449 C CA . SER A 1 300 ? 14.912 3.181 -7.442 1.00 96.94 300 SER A CA 1
ATOM 2450 C C . SER A 1 300 ? 15.190 1.679 -7.433 1.00 96.94 300 SER A C 1
ATOM 2452 O O . SER A 1 300 ? 15.938 1.178 -6.597 1.00 96.94 300 SER A O 1
ATOM 2454 N N . MET A 1 301 ? 14.578 0.943 -8.355 1.00 97.25 301 MET A N 1
ATOM 2455 C CA . MET A 1 301 ? 14.938 -0.438 -8.648 1.00 97.25 301 MET A CA 1
ATOM 2456 C C . MET A 1 301 ? 16.048 -0.474 -9.700 1.00 97.25 301 MET A C 1
ATOM 2458 O O . MET A 1 301 ? 15.903 0.139 -10.754 1.00 97.25 301 MET A O 1
ATOM 2462 N N . LYS A 1 302 ? 17.116 -1.230 -9.459 1.00 96.06 302 LYS A N 1
ATOM 2463 C CA . LYS A 1 302 ? 18.227 -1.454 -10.385 1.00 96.06 302 LYS A CA 1
ATOM 2464 C C . LYS A 1 302 ? 18.116 -2.828 -11.033 1.00 96.06 302 LYS A C 1
ATOM 2466 O O . LYS A 1 302 ? 18.000 -3.844 -10.353 1.00 96.06 302 LYS A O 1
ATOM 2471 N N . LEU A 1 303 ? 18.199 -2.852 -12.357 1.00 96.75 303 LEU A N 1
ATOM 2472 C CA . LEU A 1 303 ? 18.516 -4.052 -13.122 1.00 96.75 303 LEU A CA 1
ATOM 2473 C C . LEU A 1 303 ? 19.879 -3.838 -13.764 1.00 96.75 303 LEU A C 1
ATOM 2475 O O . LEU A 1 303 ? 20.161 -2.772 -14.314 1.00 96.75 303 LEU A O 1
ATOM 2479 N N . GLU A 1 304 ? 20.702 -4.869 -13.735 1.00 95.12 304 GLU A N 1
ATOM 2480 C CA . GLU A 1 304 ? 22.065 -4.824 -14.245 1.00 95.12 304 GLU A CA 1
ATOM 2481 C C . GLU A 1 304 ? 22.366 -6.120 -14.985 1.00 95.12 304 GLU A C 1
ATOM 2483 O O . GLU A 1 304 ? 21.970 -7.204 -14.556 1.00 95.12 304 GLU A O 1
ATOM 2488 N N . TRP A 1 305 ? 22.993 -5.990 -16.153 1.00 94.06 305 TRP A N 1
ATOM 2489 C CA . TRP A 1 305 ? 23.114 -7.079 -17.118 1.00 94.06 305 TRP A CA 1
ATOM 2490 C C . TRP A 1 305 ? 23.765 -8.349 -16.545 1.00 94.06 305 TRP A C 1
ATOM 2492 O O . TRP A 1 305 ? 23.296 -9.455 -16.815 1.00 94.06 305 TRP A O 1
ATOM 2502 N N . ASP A 1 306 ? 24.839 -8.204 -15.775 1.00 89.06 306 ASP A N 1
ATOM 2503 C CA . ASP A 1 306 ? 25.668 -9.315 -15.306 1.00 89.06 306 ASP A CA 1
ATOM 2504 C C . ASP A 1 306 ? 25.216 -9.913 -13.963 1.00 89.06 306 ASP A C 1
ATOM 2506 O O . ASP A 1 306 ? 25.568 -11.058 -13.667 1.00 89.06 306 ASP A O 1
ATOM 2510 N N . SER A 1 307 ? 24.404 -9.193 -13.185 1.00 87.31 307 SER A N 1
ATOM 2511 C CA . SER A 1 307 ? 23.964 -9.606 -11.848 1.00 87.31 307 SER A CA 1
ATOM 2512 C C . SER A 1 307 ? 22.458 -9.901 -11.768 1.00 87.31 307 SER A C 1
ATOM 2514 O O . SER A 1 307 ? 22.059 -10.985 -11.331 1.00 87.31 307 SER A O 1
ATOM 2516 N N . SER A 1 308 ? 21.607 -8.984 -12.238 1.00 90.31 308 SER A N 1
ATOM 2517 C CA . SER A 1 308 ? 20.142 -9.080 -12.163 1.00 90.31 308 SER A CA 1
ATOM 2518 C C . SER A 1 308 ? 19.469 -8.419 -13.380 1.00 90.31 308 SER A C 1
ATOM 2520 O O . SER A 1 308 ? 18.929 -7.313 -13.288 1.00 90.31 308 SER A O 1
ATOM 2522 N N . PRO A 1 309 ? 19.475 -9.074 -14.559 1.00 94.62 309 PRO A N 1
ATOM 2523 C CA . PRO A 1 309 ? 18.979 -8.472 -15.801 1.00 94.62 309 PRO A CA 1
ATOM 2524 C C . PRO A 1 309 ? 17.448 -8.467 -15.924 1.00 94.62 309 PRO A C 1
ATOM 2526 O O . PRO A 1 309 ? 16.924 -7.951 -16.913 1.00 94.62 309 PRO A O 1
ATOM 2529 N N . CYS A 1 310 ? 16.725 -9.077 -14.977 1.00 93.88 310 CYS A N 1
ATOM 2530 C CA . CYS A 1 310 ? 15.276 -9.244 -15.045 1.00 93.88 310 CYS A CA 1
ATOM 2531 C C . CYS A 1 310 ? 14.612 -9.121 -13.674 1.00 93.88 310 CYS A C 1
ATOM 2533 O O . CYS A 1 310 ? 14.953 -9.874 -12.761 1.00 93.88 310 CYS A O 1
ATOM 2535 N N . MET A 1 311 ? 13.567 -8.299 -13.602 1.00 94.94 311 MET A N 1
ATOM 2536 C CA . MET A 1 311 ? 12.642 -8.209 -12.468 1.00 94.94 311 MET A CA 1
ATOM 2537 C C . MET A 1 311 ? 11.219 -8.495 -12.950 1.00 94.94 311 MET A C 1
ATOM 2539 O O . MET A 1 311 ? 10.858 -8.086 -14.053 1.00 94.94 311 MET A O 1
ATOM 2543 N N . LEU A 1 312 ? 10.399 -9.193 -12.163 1.00 94.25 312 LEU A N 1
ATOM 2544 C CA . LEU A 1 312 ? 9.025 -9.522 -12.542 1.00 94.25 312 LEU A CA 1
ATOM 2545 C C . LEU A 1 312 ? 8.008 -9.386 -11.419 1.00 94.25 312 LEU A C 1
ATOM 2547 O O . LEU A 1 312 ? 8.338 -9.546 -10.250 1.00 94.25 312 LEU A O 1
ATOM 2551 N N . ILE A 1 313 ? 6.749 -9.220 -11.818 1.00 94.12 313 ILE A N 1
ATOM 2552 C CA . ILE A 1 313 ? 5.565 -9.449 -10.984 1.00 94.12 313 ILE A CA 1
ATOM 2553 C C . ILE A 1 313 ? 4.748 -10.628 -11.519 1.00 94.12 313 ILE A C 1
ATOM 2555 O O . ILE A 1 313 ? 4.791 -10.963 -12.706 1.00 94.12 313 ILE A O 1
ATOM 2559 N N . GLY A 1 314 ? 3.954 -11.238 -10.635 1.00 88.81 314 GLY A N 1
ATOM 2560 C CA . GLY A 1 314 ? 3.035 -12.336 -10.968 1.00 88.81 314 GLY A CA 1
ATOM 2561 C C . GLY A 1 314 ? 3.509 -13.737 -10.561 1.00 88.81 314 GLY A C 1
ATOM 2562 O O . GLY A 1 314 ? 2.848 -14.730 -10.892 1.00 88.81 314 GLY A O 1
ATOM 2563 N N . LEU A 1 315 ? 4.616 -13.806 -9.816 1.00 83.75 315 LEU A N 1
ATOM 2564 C CA . LEU A 1 315 ? 5.186 -15.009 -9.209 1.00 83.75 315 LEU A CA 1
ATOM 2565 C C . LEU A 1 315 ? 5.099 -14.928 -7.676 1.00 83.75 315 LEU A C 1
ATOM 2567 O O . LEU A 1 315 ? 5.390 -13.879 -7.111 1.00 83.75 315 LEU A O 1
ATOM 2571 N N . PHE A 1 316 ? 4.722 -16.033 -7.018 1.00 77.38 316 PHE A N 1
ATOM 2572 C CA . PHE A 1 316 ? 4.536 -16.218 -5.559 1.00 77.38 316 PHE A CA 1
ATOM 2573 C C . PHE A 1 316 ? 3.526 -15.294 -4.859 1.00 77.38 316 PHE A C 1
ATOM 2575 O O . PHE A 1 316 ? 2.863 -15.725 -3.919 1.00 77.38 316 PHE A O 1
ATOM 2582 N N . LYS A 1 317 ? 3.373 -14.048 -5.306 1.00 83.38 317 LYS A N 1
ATOM 2583 C CA . LYS A 1 317 ? 2.314 -13.126 -4.896 1.00 83.38 317 LYS A CA 1
ATOM 2584 C C . LYS A 1 317 ? 1.133 -13.218 -5.856 1.00 83.38 317 LYS A C 1
ATOM 2586 O O . LYS A 1 317 ? 1.222 -13.804 -6.939 1.00 83.38 317 LYS A O 1
ATOM 2591 N N . ALA A 1 318 ? 0.017 -12.617 -5.458 1.00 87.25 318 ALA A N 1
ATOM 2592 C CA . ALA A 1 318 ? -1.138 -12.505 -6.329 1.00 87.25 318 ALA A CA 1
ATOM 2593 C C . ALA A 1 318 ? -0.771 -11.799 -7.639 1.00 87.25 318 ALA A C 1
ATOM 2595 O O . ALA A 1 318 ? -0.076 -10.782 -7.646 1.00 87.25 318 ALA A O 1
ATOM 2596 N N . ARG A 1 319 ? -1.247 -12.355 -8.752 1.00 92.62 319 ARG A N 1
ATOM 2597 C CA . ARG A 1 319 ? -1.103 -11.720 -10.061 1.00 92.62 319 ARG A CA 1
ATOM 2598 C C . ARG A 1 319 ? -1.989 -10.477 -10.131 1.00 92.62 319 ARG A C 1
ATOM 2600 O O . ARG A 1 319 ? -3.083 -10.519 -9.566 1.00 92.62 319 ARG A O 1
ATOM 2607 N N . PRO A 1 320 ? -1.565 -9.424 -10.851 1.00 95.75 320 PRO A N 1
ATOM 2608 C CA . PRO A 1 320 ? -2.437 -8.296 -11.147 1.00 95.75 320 PRO A CA 1
ATOM 2609 C C . PRO A 1 320 ? -3.755 -8.776 -11.757 1.00 95.75 320 PRO A C 1
ATOM 2611 O O . PRO A 1 320 ? -3.752 -9.533 -12.735 1.00 95.75 320 PRO A O 1
ATOM 2614 N N . ALA A 1 321 ? -4.866 -8.361 -11.158 1.00 97.31 321 ALA A N 1
ATOM 2615 C CA . ALA A 1 321 ? -6.193 -8.561 -11.715 1.00 97.31 321 ALA A CA 1
ATOM 2616 C C . ALA A 1 321 ? -6.337 -7.705 -12.979 1.00 97.31 321 ALA A C 1
ATOM 2618 O O . ALA A 1 321 ? -5.929 -6.544 -12.997 1.00 97.31 321 ALA A O 1
ATOM 2619 N N . VAL A 1 322 ? -6.912 -8.277 -14.032 1.00 98.19 322 VAL A N 1
ATOM 2620 C CA . VAL A 1 322 ? -7.245 -7.552 -15.261 1.00 98.19 322 VAL A CA 1
ATOM 2621 C C . VAL A 1 322 ? -8.673 -7.853 -15.680 1.00 98.19 322 VAL A C 1
ATOM 2623 O O . VAL A 1 322 ? -9.211 -8.920 -15.382 1.00 98.19 322 VAL A O 1
ATOM 2626 N N . LYS A 1 323 ? -9.275 -6.914 -16.404 1.00 98.19 323 LYS A N 1
ATOM 2627 C CA . LYS A 1 323 ? -10.517 -7.146 -17.135 1.00 98.19 323 LYS A CA 1
ATOM 2628 C C . LYS A 1 323 ? -10.210 -7.892 -18.431 1.00 98.19 323 LYS A C 1
ATOM 2630 O O . LYS A 1 323 ? -9.149 -7.706 -19.031 1.00 98.19 323 LYS A O 1
ATOM 2635 N N . GLN A 1 324 ? -11.134 -8.751 -18.850 1.00 97.94 324 GLN A N 1
ATOM 2636 C CA . GLN A 1 324 ? -11.015 -9.499 -20.098 1.00 97.94 324 GLN A CA 1
ATOM 2637 C C . GLN A 1 324 ? -11.266 -8.596 -21.312 1.00 97.94 324 GLN A C 1
ATOM 2639 O O . GLN A 1 324 ? -12.175 -7.772 -21.308 1.00 97.94 324 GLN A O 1
ATOM 2644 N N . ASN A 1 325 ? -10.530 -8.853 -22.390 1.00 97.75 325 ASN A N 1
ATOM 2645 C CA . ASN A 1 325 ? -10.612 -8.206 -23.695 1.00 97.75 325 ASN A CA 1
ATOM 2646 C C . ASN A 1 325 ? -10.443 -6.691 -23.586 1.00 97.75 325 ASN A C 1
ATOM 2648 O O . ASN A 1 325 ? -11.126 -5.925 -24.263 1.00 97.75 325 ASN A O 1
ATOM 2652 N N . THR A 1 326 ? -9.523 -6.278 -22.720 1.00 98.38 326 THR A N 1
ATOM 2653 C CA . THR A 1 326 ? -9.288 -4.884 -22.371 1.00 98.38 326 THR A CA 1
ATOM 2654 C C . THR A 1 326 ? -7.868 -4.500 -22.757 1.00 98.38 326 THR A C 1
ATOM 2656 O O . THR A 1 326 ? -6.920 -5.255 -22.522 1.00 98.38 326 THR A O 1
ATOM 2659 N N . ASP A 1 327 ? -7.735 -3.324 -23.363 1.00 98.25 327 ASP A N 1
ATOM 2660 C CA . ASP A 1 327 ? -6.443 -2.720 -23.651 1.00 98.25 327 ASP A CA 1
ATOM 2661 C C . ASP A 1 327 ? -5.930 -1.998 -22.404 1.00 98.25 327 ASP A C 1
ATOM 2663 O O . ASP A 1 327 ? -6.643 -1.227 -21.759 1.00 98.25 327 ASP A O 1
ATOM 2667 N N . TYR A 1 328 ? -4.680 -2.279 -22.054 1.00 98.62 328 TYR A N 1
ATOM 2668 C CA . TYR A 1 328 ? -3.962 -1.624 -20.975 1.00 98.62 328 TYR A CA 1
ATOM 2669 C C . TYR A 1 328 ? -2.773 -0.864 -21.545 1.00 98.62 328 TYR A C 1
ATOM 2671 O O . TYR A 1 328 ? -1.968 -1.411 -22.305 1.00 98.62 328 TYR A O 1
ATOM 2679 N N . HIS A 1 329 ? -2.634 0.384 -21.118 1.00 98.38 329 HIS A N 1
ATOM 2680 C CA . HIS A 1 329 ? -1.490 1.228 -21.396 1.00 98.38 329 HIS A CA 1
ATOM 2681 C C . HIS A 1 329 ? -0.406 1.008 -20.338 1.00 98.38 329 HIS A C 1
ATOM 2683 O O . HIS A 1 329 ? -0.670 1.030 -19.131 1.00 98.38 329 HIS A O 1
ATOM 2689 N N . ILE A 1 330 ? 0.825 0.791 -20.796 1.00 98.69 330 ILE A N 1
ATOM 2690 C CA . ILE A 1 330 ? 1.991 0.549 -19.949 1.00 98.69 330 ILE A CA 1
ATOM 2691 C C . ILE A 1 330 ? 2.865 1.794 -19.978 1.00 98.69 330 ILE A C 1
ATOM 2693 O O . ILE A 1 330 ? 3.228 2.264 -21.054 1.00 98.69 330 ILE A O 1
ATOM 2697 N N . ARG A 1 331 ? 3.263 2.283 -18.803 1.00 98.56 331 ARG A N 1
ATOM 2698 C CA . ARG A 1 331 ? 4.291 3.319 -18.662 1.00 98.56 331 ARG A CA 1
ATOM 2699 C C . ARG A 1 331 ? 5.314 2.888 -17.633 1.00 98.56 331 ARG A C 1
ATOM 2701 O O . ARG A 1 331 ? 4.960 2.347 -16.590 1.00 98.56 331 ARG A O 1
ATOM 2708 N N . ILE A 1 332 ? 6.582 3.151 -17.904 1.00 98.81 332 ILE A N 1
ATOM 2709 C CA . ILE A 1 332 ? 7.673 2.853 -16.978 1.00 98.81 332 ILE A CA 1
ATOM 2710 C C . ILE A 1 332 ? 8.557 4.085 -16.892 1.00 98.81 332 ILE A C 1
ATOM 2712 O O . ILE A 1 332 ? 9.083 4.531 -17.912 1.00 98.81 332 ILE A O 1
ATOM 2716 N N . ARG A 1 333 ? 8.733 4.635 -15.689 1.00 98.75 333 ARG A N 1
ATOM 2717 C CA . ARG A 1 333 ? 9.694 5.710 -15.440 1.00 98.75 333 ARG A CA 1
ATOM 2718 C C . ARG A 1 333 ? 11.060 5.102 -15.178 1.00 98.75 333 ARG A C 1
ATOM 2720 O O . ARG A 1 333 ? 11.242 4.413 -14.177 1.00 98.75 333 ARG A O 1
ATOM 2727 N N . TYR A 1 334 ? 12.000 5.348 -16.084 1.00 98.75 334 TYR A N 1
ATOM 2728 C CA . TYR A 1 334 ? 13.296 4.680 -16.089 1.00 98.75 334 TYR A CA 1
ATOM 2729 C C . TYR A 1 334 ? 14.453 5.613 -16.459 1.00 98.75 334 TYR A C 1
ATOM 2731 O O . TYR A 1 334 ? 14.251 6.690 -17.028 1.00 98.75 334 TYR A O 1
ATOM 2739 N N . LYS A 1 335 ? 15.677 5.156 -16.191 1.00 98.56 335 LYS A N 1
ATOM 2740 C CA . LYS A 1 335 ? 16.932 5.743 -16.666 1.00 98.56 335 LYS A CA 1
ATOM 2741 C C . LYS A 1 335 ? 17.914 4.632 -17.034 1.00 98.56 335 LYS A C 1
ATOM 2743 O O . LYS A 1 335 ? 18.150 3.740 -16.230 1.00 98.56 335 LYS A O 1
ATOM 2748 N N . THR A 1 336 ? 18.498 4.678 -18.227 1.00 98.38 336 THR A N 1
ATOM 2749 C CA . THR A 1 336 ? 19.495 3.702 -18.702 1.00 98.38 336 THR A CA 1
ATOM 2750 C C . THR A 1 336 ? 20.906 4.281 -18.732 1.00 98.38 336 THR A C 1
ATOM 2752 O O . THR A 1 336 ? 21.111 5.433 -19.134 1.00 98.38 336 THR A O 1
ATOM 2755 N N . THR A 1 337 ? 21.891 3.455 -18.377 1.00 97.88 337 THR A N 1
ATOM 2756 C CA . THR A 1 337 ? 23.322 3.777 -18.417 1.00 97.88 337 THR A CA 1
ATOM 2757 C C . THR A 1 337 ? 24.122 2.594 -18.977 1.00 97.88 337 THR A C 1
ATOM 2759 O O . THR A 1 337 ? 23.785 1.432 -18.769 1.00 97.88 337 THR A O 1
ATOM 2762 N N . GLY A 1 338 ? 25.180 2.881 -19.739 1.00 97.56 338 GLY A N 1
ATOM 2763 C CA . GLY A 1 338 ? 26.088 1.863 -20.277 1.00 97.56 338 GLY A CA 1
ATOM 2764 C C . GLY A 1 338 ? 25.469 0.791 -21.189 1.00 97.56 338 GLY A C 1
ATOM 2765 O O . GLY A 1 338 ? 26.076 -0.265 -21.323 1.00 97.56 338 GLY A O 1
ATOM 2766 N N . ILE A 1 339 ? 24.304 1.019 -21.808 1.00 98.00 339 ILE A N 1
ATOM 2767 C CA . ILE A 1 339 ? 23.634 0.001 -22.637 1.00 98.00 339 ILE A CA 1
ATOM 2768 C C . ILE A 1 339 ? 24.452 -0.291 -23.905 1.00 98.00 339 ILE A C 1
ATOM 2770 O O . ILE A 1 339 ? 24.643 0.593 -24.745 1.00 98.00 339 ILE A O 1
ATOM 2774 N N . THR A 1 340 ? 24.891 -1.541 -24.077 1.00 98.06 340 THR A N 1
ATOM 2775 C CA . THR A 1 340 ? 25.572 -2.035 -25.289 1.00 98.06 340 THR A CA 1
ATOM 2776 C C . THR A 1 340 ? 24.956 -3.344 -25.787 1.00 98.06 340 THR A C 1
ATOM 2778 O O . THR A 1 340 ? 24.211 -4.015 -25.076 1.00 98.06 340 THR A O 1
ATOM 2781 N N . GLY A 1 341 ? 25.227 -3.706 -27.040 1.00 95.69 341 GLY A N 1
ATOM 2782 C CA . GLY A 1 341 ? 24.699 -4.903 -27.690 1.00 95.69 341 GLY A CA 1
ATOM 2783 C C . GLY A 1 341 ? 24.511 -4.686 -29.193 1.00 95.69 341 GLY A C 1
ATOM 2784 O O . GLY A 1 341 ? 24.972 -3.675 -29.731 1.00 95.69 341 GLY A O 1
ATOM 2785 N N . PRO A 1 342 ? 23.808 -5.593 -29.888 1.00 97.62 342 PRO A N 1
ATOM 2786 C CA . PRO A 1 342 ? 23.158 -6.805 -29.372 1.00 97.62 342 PRO A CA 1
ATOM 2787 C C . PRO A 1 342 ? 24.113 -8.002 -29.206 1.00 97.62 342 PRO A C 1
ATOM 2789 O O . PRO A 1 342 ? 24.990 -8.196 -30.043 1.00 97.62 342 PRO A O 1
ATOM 2792 N N . ARG A 1 343 ? 23.848 -8.905 -28.245 1.00 96.25 343 ARG A N 1
ATOM 2793 C CA . ARG A 1 343 ? 24.525 -10.226 -28.169 1.00 96.25 343 ARG A CA 1
ATOM 2794 C C . ARG A 1 343 ? 24.229 -11.097 -29.388 1.00 96.25 343 ARG A C 1
ATOM 2796 O O . ARG A 1 343 ? 25.082 -11.831 -29.881 1.00 96.25 343 ARG A O 1
ATOM 2803 N N . VAL A 1 344 ? 22.984 -11.049 -29.864 1.00 96.44 344 VAL A N 1
ATOM 2804 C CA . VAL A 1 344 ? 22.511 -11.779 -31.042 1.00 96.44 344 VAL A CA 1
ATOM 2805 C C . VAL A 1 344 ? 22.100 -10.774 -32.113 1.00 96.44 344 VAL A C 1
ATOM 2807 O O . VAL A 1 344 ? 21.015 -10.198 -32.059 1.00 96.44 344 VAL A O 1
ATOM 2810 N N . SER A 1 345 ? 22.961 -10.611 -33.122 1.00 95.81 345 SER A N 1
ATOM 2811 C CA . SER A 1 345 ? 22.884 -9.551 -34.145 1.00 95.81 345 SER A CA 1
ATOM 2812 C C . SER A 1 345 ? 21.545 -9.421 -34.889 1.00 95.81 345 SER A C 1
ATOM 2814 O O . SER A 1 345 ? 21.211 -8.329 -35.339 1.00 95.81 345 SER A O 1
ATOM 2816 N N . ARG A 1 346 ? 20.757 -10.498 -35.009 1.00 95.75 346 ARG A N 1
ATOM 2817 C CA . ARG A 1 346 ? 19.473 -10.484 -35.739 1.00 95.75 346 ARG A CA 1
ATOM 2818 C C . ARG A 1 346 ? 18.271 -9.966 -34.936 1.00 95.75 346 ARG A C 1
ATOM 2820 O O . ARG A 1 346 ? 17.188 -9.880 -35.504 1.00 95.75 346 ARG A O 1
ATOM 2827 N N . TYR A 1 347 ? 18.426 -9.690 -33.641 1.00 97.25 347 TYR A N 1
ATOM 2828 C CA . TYR A 1 347 ? 17.331 -9.275 -32.759 1.00 97.25 347 TYR A CA 1
ATOM 2829 C C . TYR A 1 347 ? 17.577 -7.883 -32.167 1.00 97.25 347 TYR A C 1
ATOM 2831 O O . TYR A 1 347 ? 18.736 -7.491 -32.005 1.00 97.25 347 TYR A O 1
ATOM 2839 N N . PRO A 1 348 ? 16.509 -7.146 -31.806 1.00 97.62 348 PRO A N 1
ATOM 2840 C CA . PRO A 1 348 ? 16.649 -5.916 -31.035 1.00 97.62 348 PRO A CA 1
ATOM 2841 C C . PRO A 1 348 ? 17.252 -6.201 -29.649 1.00 97.62 348 PRO A C 1
ATOM 2843 O O . PRO A 1 348 ? 17.298 -7.348 -29.198 1.00 97.62 348 PRO A O 1
ATOM 2846 N N . TYR A 1 349 ? 17.749 -5.157 -28.993 1.00 98.44 349 TYR A N 1
ATOM 2847 C CA . TYR A 1 349 ? 18.338 -5.222 -27.657 1.00 98.44 349 TYR A CA 1
ATOM 2848 C C . TYR A 1 349 ? 18.023 -3.952 -26.878 1.00 98.44 349 TYR A C 1
ATOM 2850 O O . TYR A 1 349 ? 17.713 -2.931 -27.487 1.00 98.44 349 TYR A O 1
ATOM 2858 N N . GLY A 1 350 ? 18.134 -4.003 -25.556 1.00 98.44 350 GLY A N 1
ATOM 2859 C CA . GLY A 1 350 ? 17.953 -2.852 -24.677 1.00 98.44 350 GLY A CA 1
ATOM 2860 C C . GLY A 1 350 ? 17.000 -3.130 -23.521 1.00 98.44 350 GLY A C 1
ATOM 2861 O O . GLY A 1 350 ? 16.590 -4.269 -23.297 1.00 98.44 350 GLY A O 1
ATOM 2862 N N . PHE A 1 351 ? 16.640 -2.074 -22.795 1.00 98.75 351 PHE A N 1
ATOM 2863 C CA . PHE A 1 351 ? 15.609 -2.152 -21.766 1.00 98.75 351 PHE A CA 1
ATOM 2864 C C . PHE A 1 351 ? 14.223 -2.292 -22.399 1.00 98.75 351 PHE A C 1
ATOM 2866 O O . PHE A 1 351 ? 13.880 -1.548 -23.319 1.00 98.75 351 PHE A O 1
ATOM 2873 N N . VAL A 1 352 ? 13.434 -3.247 -21.919 1.00 98.69 352 VAL A N 1
ATOM 2874 C CA . VAL A 1 352 ? 12.124 -3.585 -22.476 1.00 98.69 352 VAL A CA 1
ATOM 2875 C C . VAL A 1 352 ? 11.230 -4.205 -21.403 1.00 98.69 352 VAL A C 1
ATOM 2877 O O . VAL A 1 352 ? 11.720 -4.827 -20.458 1.00 98.69 352 VAL A O 1
ATOM 2880 N N . ALA A 1 353 ? 9.914 -4.078 -21.567 1.00 98.62 353 ALA A N 1
ATOM 2881 C CA . ALA A 1 353 ? 8.942 -4.851 -20.814 1.00 98.62 353 ALA A CA 1
ATOM 2882 C C . ALA A 1 353 ? 8.338 -5.979 -21.651 1.00 98.62 353 ALA A C 1
ATOM 2884 O O . ALA A 1 353 ? 8.092 -5.841 -22.856 1.00 98.62 353 ALA A O 1
ATOM 2885 N N . LYS A 1 354 ? 8.071 -7.104 -20.990 1.00 97.44 354 LYS A N 1
ATOM 2886 C CA . LYS A 1 354 ? 7.504 -8.300 -21.613 1.00 97.44 354 LYS A CA 1
ATOM 2887 C C . LYS A 1 354 ? 6.449 -8.956 -20.740 1.00 97.44 354 LYS A C 1
ATOM 2889 O O . LYS A 1 354 ? 6.466 -8.812 -19.522 1.00 97.44 354 LYS A O 1
ATOM 2894 N N . THR A 1 355 ? 5.603 -9.774 -21.351 1.00 97.06 355 THR A N 1
ATOM 2895 C CA . THR A 1 355 ? 4.761 -10.741 -20.646 1.00 97.06 355 THR A CA 1
ATOM 2896 C C . THR A 1 355 ? 5.099 -12.178 -21.017 1.00 97.06 355 THR A C 1
ATOM 2898 O O . THR A 1 355 ? 5.641 -12.463 -22.088 1.00 97.06 355 THR A O 1
ATOM 2901 N N . GLY A 1 356 ? 4.794 -13.117 -20.125 1.00 94.38 356 GLY A N 1
ATOM 2902 C CA . GLY A 1 356 ? 4.984 -14.535 -20.402 1.00 94.38 356 GLY A CA 1
ATOM 2903 C C . GLY A 1 356 ? 4.619 -15.448 -19.240 1.00 94.38 356 GLY A C 1
ATOM 2904 O O . GLY A 1 356 ? 4.088 -15.023 -18.215 1.00 94.38 356 GLY A O 1
ATOM 2905 N N . GLY A 1 357 ? 4.909 -16.735 -19.421 1.00 92.19 357 GLY A N 1
ATOM 2906 C CA . GLY A 1 357 ? 4.884 -17.715 -18.340 1.00 92.19 357 GLY A CA 1
ATOM 2907 C C . GLY A 1 357 ? 6.145 -17.628 -17.479 1.00 92.19 357 GLY A C 1
ATOM 2908 O O . GLY A 1 357 ? 6.628 -16.550 -17.137 1.00 92.19 357 GLY A O 1
ATOM 2909 N N . TRP A 1 358 ? 6.697 -18.781 -17.124 1.00 91.00 358 TRP A N 1
ATOM 2910 C CA . TRP A 1 358 ? 8.001 -18.862 -16.475 1.00 91.00 358 TRP A CA 1
ATOM 2911 C C . TRP A 1 358 ? 9.123 -18.745 -17.519 1.00 91.00 358 TRP A C 1
ATOM 2913 O O . TRP A 1 358 ? 9.217 -19.592 -18.406 1.00 91.00 358 TRP A O 1
ATOM 2923 N N . LEU A 1 359 ? 9.947 -17.693 -17.432 1.00 91.62 359 LEU A N 1
ATOM 2924 C CA . LEU A 1 359 ? 11.001 -17.374 -18.409 1.00 91.62 359 LEU A CA 1
ATOM 2925 C C . LEU A 1 359 ? 12.402 -17.600 -17.810 1.00 91.62 359 LEU A C 1
ATOM 2927 O O . LEU A 1 359 ? 13.197 -16.668 -17.659 1.00 91.62 359 LEU A O 1
ATOM 2931 N N . TRP A 1 360 ? 12.686 -18.837 -17.393 1.00 89.00 360 TRP A N 1
ATOM 2932 C CA . TRP A 1 360 ? 14.003 -19.248 -16.894 1.00 89.00 360 TRP A CA 1
ATOM 2933 C C . TRP A 1 360 ? 14.289 -20.731 -17.156 1.00 89.00 360 TRP A C 1
ATOM 2935 O O . TRP A 1 360 ? 13.488 -21.588 -16.778 1.00 89.00 360 TRP A O 1
ATOM 2945 N N . GLY A 1 361 ? 15.459 -21.023 -17.739 1.00 84.19 361 GLY A N 1
ATOM 2946 C CA . GLY A 1 361 ? 15.910 -22.371 -18.125 1.00 84.19 361 GLY A CA 1
ATOM 2947 C C . GLY A 1 361 ? 15.879 -22.617 -19.642 1.00 84.19 361 GLY A C 1
ATOM 2948 O O . GLY A 1 361 ? 15.269 -21.843 -20.365 1.00 84.19 361 GLY A O 1
ATOM 2949 N N . GLU A 1 362 ? 16.570 -23.666 -20.117 1.00 79.06 362 GLU A N 1
ATOM 2950 C CA . GLU A 1 362 ? 16.523 -24.229 -21.493 1.00 79.06 362 GLU A CA 1
ATOM 2951 C C . GLU A 1 362 ? 16.370 -23.216 -22.656 1.00 79.06 362 GLU A C 1
ATOM 2953 O O . GLU A 1 362 ? 15.465 -23.332 -23.478 1.00 79.06 362 GLU A O 1
ATOM 2958 N N . SER A 1 363 ? 17.247 -22.205 -22.745 1.00 73.94 363 SER A N 1
ATOM 2959 C CA . SER A 1 363 ? 17.187 -21.159 -23.796 1.00 73.94 363 SER A CA 1
ATOM 2960 C C . SER A 1 363 ? 15.888 -20.332 -23.813 1.00 73.94 363 SER A C 1
ATOM 2962 O O . SER A 1 363 ? 15.539 -19.728 -24.824 1.00 73.94 363 SER A O 1
ATOM 2964 N N . ASN A 1 364 ? 15.186 -20.292 -22.683 1.00 86.62 364 ASN A N 1
ATOM 2965 C CA . ASN A 1 364 ? 13.959 -19.544 -22.442 1.00 86.62 364 ASN A CA 1
ATOM 2966 C C . ASN A 1 364 ? 14.164 -18.513 -21.319 1.00 86.62 364 ASN A C 1
ATOM 2968 O O . ASN A 1 364 ? 13.274 -18.284 -20.499 1.00 86.62 364 ASN A O 1
ATOM 2972 N N . TYR A 1 365 ? 15.360 -17.925 -21.227 1.00 93.19 365 TYR A N 1
ATOM 2973 C CA . TYR A 1 365 ? 15.644 -16.899 -20.229 1.00 93.19 365 TYR A CA 1
ATOM 2974 C C . TYR A 1 365 ? 14.960 -15.584 -20.608 1.00 93.19 365 TYR A C 1
ATOM 2976 O O . TYR A 1 365 ? 14.958 -15.184 -21.768 1.00 93.19 365 TYR A O 1
ATOM 2984 N N . CYS A 1 366 ? 14.407 -14.879 -19.620 1.00 94.00 366 CYS A N 1
ATOM 2985 C CA . CYS A 1 366 ? 13.754 -13.576 -19.797 1.00 94.00 366 CYS A CA 1
ATOM 2986 C C . CYS A 1 366 ? 14.581 -12.582 -20.637 1.00 94.00 366 CYS A C 1
ATOM 2988 O O . CYS A 1 366 ? 14.013 -11.872 -21.469 1.00 94.00 366 CYS A O 1
ATOM 2990 N N . TYR A 1 367 ? 15.905 -12.571 -20.451 1.00 94.81 367 TYR A N 1
ATOM 2991 C CA . TYR A 1 367 ? 16.858 -11.687 -21.126 1.00 94.81 367 TYR A CA 1
ATOM 2992 C C . TYR A 1 367 ? 17.284 -12.153 -22.528 1.00 94.81 367 TYR A C 1
ATOM 2994 O O . TYR A 1 367 ? 18.034 -11.443 -23.212 1.00 94.81 367 TYR A O 1
ATOM 3002 N N . ASP A 1 368 ? 16.854 -13.339 -22.962 1.00 95.38 368 ASP A N 1
ATOM 3003 C CA . ASP A 1 368 ? 17.135 -13.831 -24.304 1.00 95.38 368 ASP A CA 1
ATOM 3004 C C . ASP A 1 368 ? 16.140 -13.264 -25.325 1.00 95.38 368 ASP A C 1
ATOM 3006 O O . ASP A 1 368 ? 14.940 -13.145 -25.043 1.00 95.38 368 ASP A O 1
ATOM 3010 N N . PRO A 1 369 ? 16.626 -12.903 -26.526 1.00 95.50 369 PRO A N 1
ATOM 3011 C CA . PRO A 1 369 ? 15.768 -12.408 -27.584 1.00 95.50 369 PRO A CA 1
ATOM 3012 C C . PRO A 1 369 ? 14.802 -13.474 -28.102 1.00 95.50 369 PRO A C 1
ATOM 3014 O O . PRO A 1 369 ? 15.183 -14.623 -28.321 1.00 95.50 369 PRO A O 1
ATOM 3017 N N . GLY A 1 370 ? 13.559 -13.070 -28.377 1.00 93.25 370 GLY A N 1
ATOM 3018 C CA . GLY A 1 370 ? 12.520 -13.961 -28.916 1.00 93.25 370 GLY A CA 1
ATOM 3019 C C . GLY A 1 370 ? 11.819 -14.826 -27.864 1.00 93.25 370 GLY A C 1
ATOM 3020 O O . GLY A 1 370 ? 11.035 -15.703 -28.222 1.00 93.25 370 GLY A O 1
ATOM 3021 N N . VAL A 1 371 ? 12.086 -14.567 -26.583 1.00 94.56 371 VAL A N 1
ATOM 3022 C CA . VAL A 1 371 ? 11.441 -15.206 -25.435 1.00 94.56 371 VAL A CA 1
ATOM 3023 C C . VAL A 1 371 ? 10.426 -14.253 -24.804 1.00 94.56 371 VAL A C 1
ATOM 3025 O O . VAL A 1 371 ? 10.742 -13.094 -24.515 1.00 94.56 371 VAL A O 1
ATOM 3028 N N . GLY A 1 372 ? 9.221 -14.764 -24.539 1.00 95.62 372 GLY A N 1
ATOM 3029 C CA . GLY A 1 372 ? 8.092 -13.970 -24.053 1.00 95.62 372 GLY A CA 1
ATOM 3030 C C . GLY A 1 372 ? 7.484 -13.075 -25.138 1.00 95.62 372 GLY A C 1
ATOM 3031 O O . GLY A 1 372 ? 7.883 -13.105 -26.300 1.00 95.62 372 GLY A O 1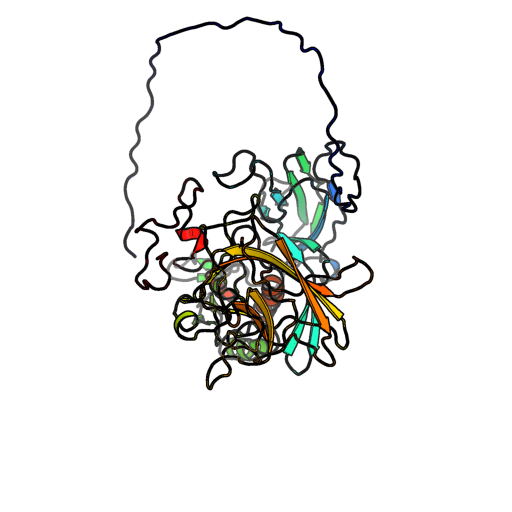
ATOM 3032 N N . THR A 1 373 ? 6.494 -12.277 -24.751 1.00 97.25 373 THR A N 1
ATOM 3033 C CA . THR A 1 373 ? 5.832 -11.304 -25.627 1.00 97.25 373 THR A CA 1
ATOM 3034 C C . THR A 1 373 ? 6.278 -9.907 -25.235 1.00 97.25 373 THR A C 1
ATOM 3036 O O . THR A 1 373 ? 6.008 -9.465 -24.123 1.00 97.25 373 THR A O 1
ATOM 3039 N N . VAL A 1 374 ? 6.973 -9.216 -26.132 1.00 98.25 374 VAL A N 1
ATOM 3040 C CA . VAL A 1 374 ? 7.394 -7.824 -25.934 1.00 98.25 374 VAL A CA 1
ATOM 3041 C C . VAL A 1 374 ? 6.172 -6.905 -25.971 1.00 98.25 374 VAL A C 1
ATOM 3043 O O . VAL A 1 374 ? 5.360 -7.009 -26.887 1.00 98.25 374 VAL A O 1
ATOM 3046 N N . VAL A 1 375 ? 6.049 -6.017 -24.980 1.00 98.44 375 VAL A N 1
ATOM 3047 C CA . VAL A 1 375 ? 4.898 -5.102 -24.827 1.00 98.44 375 VAL A CA 1
ATOM 3048 C C . VAL A 1 375 ? 5.288 -3.622 -24.798 1.00 98.44 375 VAL A C 1
ATOM 3050 O O . VAL A 1 375 ? 4.419 -2.758 -24.779 1.00 98.44 375 VAL A O 1
ATOM 3053 N N . THR A 1 376 ? 6.584 -3.313 -24.849 1.00 98.75 376 THR A N 1
ATOM 3054 C CA . THR A 1 376 ? 7.122 -1.960 -25.065 1.00 98.75 376 THR A CA 1
ATOM 3055 C C . THR A 1 376 ? 8.206 -2.003 -26.144 1.00 98.75 376 THR A C 1
ATOM 3057 O O . THR A 1 376 ? 8.781 -3.063 -26.385 1.00 98.75 376 THR A O 1
ATOM 3060 N N . PRO A 1 377 ? 8.571 -0.877 -26.773 1.00 98.38 377 PRO A N 1
ATOM 3061 C CA . PRO A 1 377 ? 9.781 -0.806 -27.584 1.00 98.38 377 PRO A CA 1
ATOM 3062 C C . PRO A 1 377 ? 11.040 -1.121 -26.764 1.00 98.38 377 PRO A C 1
ATOM 3064 O O . PRO A 1 377 ? 11.071 -0.922 -25.548 1.00 98.38 377 PRO A O 1
ATOM 3067 N N . HIS A 1 378 ? 12.099 -1.560 -27.442 1.00 98.50 378 HIS A N 1
ATOM 3068 C CA . HIS A 1 378 ? 13.430 -1.659 -26.850 1.00 98.50 378 HIS A CA 1
ATOM 3069 C C . HIS A 1 378 ? 14.080 -0.288 -26.736 1.00 98.50 378 HIS A C 1
ATOM 3071 O O . HIS A 1 378 ? 14.245 0.409 -27.739 1.00 98.50 378 HIS A O 1
ATOM 3077 N N . GLN A 1 379 ? 14.543 0.056 -25.539 1.00 97.94 379 GLN A N 1
ATOM 3078 C CA . GLN A 1 379 ? 15.412 1.200 -25.330 1.00 97.94 379 GLN A CA 1
ATOM 3079 C C . GLN A 1 379 ? 16.878 0.768 -25.328 1.00 97.94 379 GLN A C 1
ATOM 3081 O O . GLN A 1 379 ? 17.393 0.244 -24.341 1.00 97.94 379 GLN A O 1
ATOM 3086 N N . ASN A 1 380 ? 17.568 1.052 -26.429 1.00 97.31 380 ASN A N 1
ATOM 3087 C CA . ASN A 1 380 ? 18.966 0.670 -26.634 1.00 97.31 380 ASN A CA 1
ATOM 3088 C C . ASN A 1 380 ? 19.975 1.814 -26.446 1.00 97.31 380 ASN A C 1
ATOM 3090 O O . ASN A 1 380 ? 21.167 1.618 -26.672 1.00 97.31 380 ASN A O 1
ATOM 3094 N N . GLN A 1 381 ? 19.504 3.005 -26.068 1.00 96.62 381 GLN A N 1
ATOM 3095 C CA . GLN A 1 381 ? 20.344 4.175 -25.818 1.00 96.62 381 GLN A CA 1
ATOM 3096 C C . GLN A 1 381 ? 20.400 4.501 -24.331 1.00 96.62 381 GLN A C 1
ATOM 3098 O O . GLN A 1 381 ? 19.422 4.309 -23.601 1.00 96.62 381 GLN A O 1
ATOM 3103 N N . ASN A 1 382 ? 21.517 5.092 -23.912 1.00 96.62 382 ASN A N 1
ATOM 3104 C CA . ASN A 1 382 ? 21.625 5.744 -22.612 1.00 96.62 382 ASN A CA 1
ATOM 3105 C C . ASN A 1 382 ? 20.729 6.979 -22.575 1.00 96.62 382 ASN A C 1
ATOM 3107 O O . ASN A 1 382 ? 20.666 7.751 -23.536 1.00 96.62 382 ASN A O 1
ATOM 3111 N N . THR A 1 383 ? 20.058 7.194 -21.453 1.00 97.00 383 THR A N 1
ATOM 3112 C CA . THR A 1 383 ? 19.209 8.369 -21.269 1.00 97.00 383 THR A CA 1
ATOM 3113 C C . THR A 1 383 ? 19.951 9.448 -20.478 1.00 97.00 383 THR A C 1
ATOM 3115 O O . THR A 1 383 ? 20.506 9.140 -19.425 1.00 97.00 383 THR A O 1
ATOM 3118 N N . PRO A 1 384 ? 19.915 10.729 -20.896 1.00 93.00 384 PRO A N 1
ATOM 3119 C CA . PRO A 1 384 ? 20.558 11.821 -20.152 1.00 93.00 384 PRO A CA 1
ATOM 3120 C C . PRO A 1 384 ? 19.882 12.131 -18.801 1.00 93.00 384 PRO A C 1
ATOM 3122 O O . PRO A 1 384 ? 20.405 12.907 -18.010 1.00 93.00 384 PRO A O 1
ATOM 3125 N N . GLY A 1 385 ? 18.714 11.544 -18.540 1.00 95.81 385 GLY A N 1
ATOM 3126 C CA . GLY A 1 385 ? 17.929 11.669 -17.316 1.00 95.81 385 GLY A CA 1
ATOM 3127 C C . GLY A 1 385 ? 16.731 10.723 -17.376 1.00 95.81 385 GLY A C 1
ATOM 3128 O O . GLY A 1 385 ? 16.628 9.930 -18.310 1.00 95.81 385 GLY A O 1
ATOM 3129 N N . TRP A 1 386 ? 15.818 10.830 -16.418 1.00 98.12 386 TRP A N 1
ATOM 3130 C CA . TRP A 1 386 ? 14.639 9.970 -16.343 1.00 98.12 386 TRP A CA 1
ATOM 3131 C C . TRP A 1 386 ? 13.680 10.186 -17.523 1.00 98.12 386 TRP A C 1
ATOM 3133 O O . TRP A 1 386 ? 13.407 11.320 -17.931 1.00 98.12 386 TRP A O 1
ATOM 3143 N N . LYS A 1 387 ? 13.193 9.086 -18.097 1.00 98.12 387 LYS A N 1
ATOM 3144 C CA . LYS A 1 387 ? 12.278 9.034 -19.245 1.00 98.12 387 LYS A CA 1
ATOM 3145 C C . LYS A 1 387 ? 11.097 8.121 -18.942 1.00 98.12 387 LYS A C 1
ATOM 3147 O O . LYS A 1 387 ? 11.143 7.330 -18.005 1.00 98.12 387 LYS A O 1
ATOM 3152 N N . ILE A 1 388 ? 10.052 8.233 -19.759 1.00 98.31 388 ILE A N 1
ATOM 3153 C CA . ILE A 1 388 ? 8.924 7.303 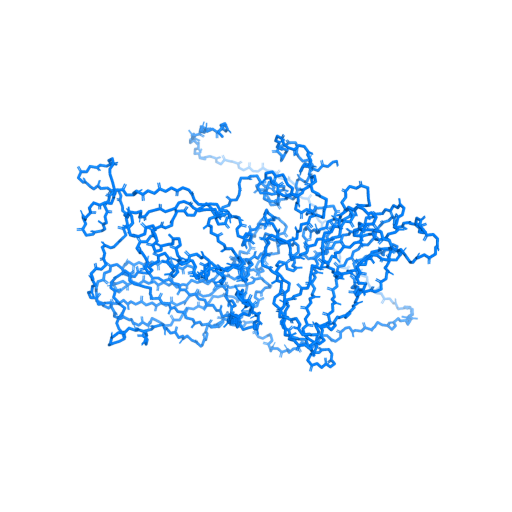-19.759 1.00 98.31 388 ILE A CA 1
ATOM 3154 C C . ILE A 1 388 ? 9.067 6.379 -20.970 1.00 98.31 388 ILE A C 1
ATOM 3156 O O . ILE A 1 388 ? 9.217 6.858 -22.094 1.00 98.31 388 ILE A O 1
ATOM 3160 N N . LEU A 1 389 ? 9.069 5.068 -20.732 1.00 98.62 389 LEU A N 1
ATOM 3161 C CA . LEU A 1 389 ? 8.900 4.048 -21.766 1.00 98.62 389 LEU A CA 1
ATOM 3162 C C . LEU A 1 389 ? 7.423 3.683 -21.815 1.00 98.62 389 LEU A C 1
ATOM 3164 O O . LEU A 1 389 ? 6.849 3.365 -20.775 1.00 98.62 389 LEU A O 1
ATOM 3168 N N . GLU A 1 390 ? 6.832 3.726 -23.003 1.00 98.50 390 GLU A N 1
ATOM 3169 C CA . GLU A 1 390 ? 5.408 3.460 -23.198 1.00 98.50 390 GLU A CA 1
ATOM 3170 C C . GLU A 1 390 ? 5.185 2.200 -24.029 1.00 98.50 390 GLU A C 1
ATOM 3172 O O . GLU A 1 390 ? 5.996 1.838 -24.885 1.00 98.50 390 GLU A O 1
ATOM 3177 N N . GLY A 1 391 ? 4.071 1.530 -23.770 1.00 98.19 391 GLY A N 1
ATOM 3178 C CA . GLY A 1 391 ? 3.663 0.320 -24.462 1.00 98.19 391 GLY A CA 1
ATOM 3179 C C . GLY A 1 391 ? 2.191 0.022 -24.243 1.00 98.19 391 GLY A C 1
ATOM 3180 O O . GLY A 1 391 ? 1.471 0.796 -23.609 1.00 98.19 391 GLY A O 1
ATOM 3181 N N . SER A 1 392 ? 1.740 -1.114 -24.755 1.00 97.44 392 SER A N 1
ATOM 3182 C CA . SER A 1 392 ? 0.367 -1.564 -24.557 1.00 97.44 392 SER A CA 1
ATOM 3183 C C . SER A 1 392 ? 0.263 -3.081 -24.550 1.00 97.44 392 SER A C 1
ATOM 3185 O O . SER A 1 392 ? 1.122 -3.800 -25.069 1.00 97.44 392 SER A O 1
ATOM 3187 N N . ILE A 1 393 ? -0.804 -3.575 -23.933 1.00 97.94 393 ILE A N 1
ATOM 3188 C CA . ILE A 1 393 ? -1.162 -4.988 -23.939 1.00 97.94 393 ILE A CA 1
ATOM 3189 C C . ILE A 1 393 ? -2.680 -5.146 -23.975 1.00 97.94 393 ILE A C 1
ATOM 3191 O O . ILE A 1 393 ? -3.387 -4.510 -23.202 1.00 97.94 393 ILE A O 1
ATOM 3195 N N . ASN A 1 394 ? -3.170 -6.045 -24.830 1.00 97.75 394 ASN A N 1
ATOM 3196 C CA . ASN A 1 394 ? -4.537 -6.546 -24.745 1.00 97.75 394 ASN A CA 1
ATOM 3197 C C . ASN A 1 394 ? -4.560 -7.821 -23.897 1.00 97.75 394 ASN A C 1
ATOM 3199 O O . ASN A 1 394 ? -3.756 -8.735 -24.106 1.00 97.75 394 ASN A O 1
ATOM 3203 N N . THR A 1 395 ? -5.481 -7.901 -22.947 1.00 97.75 395 THR A N 1
ATOM 3204 C CA . THR A 1 395 ? -5.540 -9.016 -21.992 1.00 97.75 395 THR A CA 1
ATOM 3205 C C . THR A 1 395 ? -6.242 -10.256 -22.531 1.00 97.75 395 THR A C 1
ATOM 3207 O O . THR A 1 395 ? -6.127 -11.322 -21.921 1.00 97.75 395 THR A O 1
ATOM 3210 N N . GLY A 1 396 ? -6.931 -10.170 -23.675 1.00 97.06 396 GLY A N 1
ATOM 3211 C CA . GLY A 1 396 ? -7.742 -11.259 -24.218 1.00 97.06 396 GLY A CA 1
ATOM 3212 C C . GLY A 1 396 ? -8.696 -11.826 -23.161 1.00 97.06 396 GLY A C 1
ATOM 3213 O O . GLY A 1 396 ? -9.142 -11.124 -22.267 1.00 97.06 396 GLY A O 1
ATOM 3214 N N . ASN A 1 397 ? -8.964 -13.127 -23.167 1.00 97.12 397 ASN A N 1
ATOM 3215 C CA . ASN A 1 397 ? -9.901 -13.727 -22.204 1.00 97.12 397 ASN A CA 1
ATOM 3216 C C . ASN A 1 397 ? -9.297 -14.006 -20.809 1.00 97.12 397 ASN A C 1
ATOM 3218 O O . ASN A 1 397 ? -9.746 -14.926 -20.129 1.00 97.12 397 ASN A O 1
ATOM 3222 N N . ASN A 1 398 ? -8.250 -13.287 -20.391 1.00 97.44 398 ASN A N 1
ATOM 3223 C CA . ASN A 1 398 ? -7.607 -13.511 -19.095 1.00 97.44 398 ASN A CA 1
ATOM 3224 C C . ASN A 1 398 ? -8.214 -12.618 -18.006 1.00 97.44 398 ASN A C 1
ATOM 3226 O O . ASN A 1 398 ? -8.396 -11.428 -18.228 1.00 97.44 398 ASN A O 1
ATOM 3230 N N . ASP A 1 399 ? -8.442 -13.179 -16.815 1.00 97.81 399 ASP A N 1
ATOM 3231 C CA . ASP A 1 399 ? -8.818 -12.422 -15.603 1.00 97.81 399 ASP A CA 1
ATOM 3232 C C . ASP A 1 399 ? -7.594 -11.922 -14.814 1.00 97.81 399 ASP A C 1
ATOM 3234 O O . ASP A 1 399 ? -7.702 -11.094 -13.912 1.00 97.81 399 ASP A O 1
ATOM 3238 N N . PHE A 1 400 ? -6.406 -12.441 -15.129 1.00 97.12 400 PHE A N 1
ATOM 3239 C CA . PHE A 1 400 ? -5.154 -12.076 -14.472 1.00 97.12 400 PHE A CA 1
ATOM 3240 C C . PHE A 1 400 ? -4.066 -11.838 -15.508 1.00 97.12 400 PHE A C 1
ATOM 3242 O O . PHE A 1 400 ? -3.945 -12.593 -16.478 1.00 97.12 400 PHE A O 1
ATOM 3249 N N . LEU A 1 401 ? -3.237 -10.824 -15.272 1.00 96.62 401 LEU A N 1
ATOM 3250 C CA . LEU A 1 401 ? -2.069 -10.575 -16.099 1.00 96.62 401 LEU A CA 1
ATOM 3251 C C . LEU A 1 401 ? -1.132 -11.792 -16.026 1.00 96.62 401 LEU A C 1
ATOM 3253 O O . LEU A 1 401 ? -0.917 -12.381 -14.960 1.00 96.62 401 LEU A O 1
ATOM 3257 N N . SER A 1 402 ? -0.563 -12.173 -17.171 1.00 94.88 402 SER A N 1
ATOM 3258 C CA . SER A 1 402 ? 0.585 -13.089 -17.192 1.00 94.88 402 SER A CA 1
ATOM 3259 C C . SER A 1 402 ? 1.760 -12.484 -16.414 1.00 94.88 402 SER A C 1
ATOM 3261 O O . SER A 1 402 ? 1.723 -11.308 -16.055 1.00 94.88 402 SER A O 1
ATOM 3263 N N . ASN A 1 403 ? 2.814 -13.258 -16.146 1.00 95.69 403 ASN A N 1
ATOM 3264 C CA . ASN A 1 403 ? 3.984 -12.682 -15.485 1.00 95.69 403 ASN A CA 1
ATOM 3265 C C . ASN A 1 403 ? 4.486 -11.504 -16.330 1.00 95.69 403 ASN A C 1
ATOM 3267 O O . ASN A 1 403 ? 4.622 -11.641 -17.550 1.00 95.69 403 ASN A O 1
ATOM 3271 N N . PHE A 1 404 ? 4.706 -10.361 -15.690 1.00 97.62 404 PHE A N 1
ATOM 3272 C CA . PHE A 1 404 ? 5.145 -9.131 -16.340 1.00 97.62 404 PHE A CA 1
ATOM 3273 C C . PHE A 1 404 ? 6.582 -8.857 -15.927 1.00 97.62 404 PHE A C 1
ATOM 3275 O O . PHE A 1 404 ? 6.884 -8.830 -14.737 1.00 97.62 404 PHE A O 1
ATOM 3282 N N . PHE A 1 405 ? 7.454 -8.685 -16.912 1.00 97.69 405 PHE A N 1
ATOM 3283 C CA . PHE A 1 405 ? 8.895 -8.608 -16.744 1.00 97.69 405 PHE A CA 1
ATOM 3284 C C . PHE A 1 405 ? 9.407 -7.246 -17.191 1.00 97.69 405 PHE A C 1
ATOM 3286 O O . PHE A 1 405 ? 9.058 -6.780 -18.273 1.00 97.69 405 PHE A O 1
ATOM 3293 N N . LEU A 1 406 ? 10.302 -6.673 -16.398 1.00 98.44 406 LEU A N 1
ATOM 3294 C CA . LEU A 1 406 ? 11.236 -5.619 -16.773 1.00 98.44 406 LEU A CA 1
ATOM 3295 C C . LEU A 1 406 ? 12.572 -6.291 -17.083 1.00 98.44 406 LEU A C 1
ATOM 3297 O O . LEU A 1 406 ? 13.036 -7.110 -16.287 1.00 98.44 406 LEU A O 1
ATOM 3301 N N . VAL A 1 407 ? 13.160 -6.009 -18.247 1.00 98.06 407 VAL A N 1
ATOM 3302 C CA . VAL A 1 407 ? 14.275 -6.810 -18.764 1.00 98.06 407 VAL A CA 1
ATOM 3303 C C . VAL A 1 407 ? 15.310 -5.953 -19.484 1.00 98.06 407 VAL A C 1
ATOM 3305 O O . VAL A 1 407 ? 14.967 -5.131 -20.330 1.00 98.06 407 VAL A O 1
ATOM 3308 N N . LEU A 1 408 ? 16.588 -6.212 -19.214 1.00 98.25 408 LEU A N 1
ATOM 3309 C CA . LEU A 1 408 ? 17.698 -5.878 -20.106 1.00 98.25 408 LEU A CA 1
ATOM 3310 C C . LEU A 1 408 ? 17.863 -7.009 -21.135 1.00 98.25 408 LEU A C 1
ATOM 3312 O O . LEU A 1 408 ? 18.550 -8.001 -20.898 1.00 98.25 408 LEU A O 1
ATOM 3316 N N . GLU A 1 409 ? 17.162 -6.909 -22.267 1.00 97.88 409 GLU A N 1
ATOM 3317 C CA . GLU A 1 409 ? 17.095 -7.985 -23.262 1.00 97.88 409 GLU A CA 1
ATOM 3318 C C . GLU A 1 409 ? 18.229 -7.872 -24.278 1.00 97.88 409 GLU A C 1
ATOM 3320 O O . GLU A 1 409 ? 18.457 -6.809 -24.856 1.00 97.88 409 GLU A O 1
ATOM 3325 N N . ASN A 1 410 ? 18.893 -9.000 -24.558 1.00 97.56 410 ASN A N 1
ATOM 3326 C CA . ASN A 1 410 ? 19.886 -9.135 -25.631 1.00 97.56 410 ASN A CA 1
ATOM 3327 C C . ASN A 1 410 ? 21.041 -8.105 -25.562 1.00 97.56 410 ASN A C 1
ATOM 3329 O O . ASN A 1 410 ? 21.713 -7.867 -26.567 1.00 97.56 410 ASN A O 1
ATOM 3333 N N . VAL A 1 411 ? 21.283 -7.500 -24.394 1.00 98.12 411 VAL A N 1
ATOM 3334 C CA . VAL A 1 411 ? 22.372 -6.539 -24.162 1.00 98.12 411 VAL A CA 1
ATOM 3335 C C . VAL A 1 411 ? 23.688 -7.266 -23.871 1.00 98.12 411 VAL A C 1
ATOM 3337 O O . VAL A 1 411 ? 23.676 -8.391 -23.378 1.00 98.12 411 VAL A O 1
ATOM 3340 N N . GLU A 1 412 ? 24.818 -6.639 -24.187 1.00 97.50 412 GLU A N 1
ATOM 3341 C CA . GLU A 1 412 ? 26.167 -7.105 -23.816 1.00 97.50 412 GLU A CA 1
ATOM 3342 C C . GLU A 1 412 ? 26.658 -6.491 -22.498 1.00 97.50 412 GLU A C 1
ATOM 3344 O O . GLU A 1 412 ? 27.504 -7.081 -21.828 1.00 97.50 412 GLU A O 1
ATOM 3349 N N . ALA A 1 413 ? 26.138 -5.315 -22.143 1.00 97.56 413 ALA A N 1
ATOM 3350 C CA . ALA A 1 413 ? 26.365 -4.624 -20.882 1.00 97.56 413 ALA A CA 1
ATOM 3351 C C . ALA A 1 413 ? 25.269 -3.573 -20.646 1.00 97.56 413 ALA A C 1
ATOM 3353 O O . ALA A 1 413 ? 24.545 -3.186 -21.573 1.00 97.56 413 ALA A O 1
ATOM 3354 N N . GLY A 1 414 ? 25.194 -3.091 -19.407 1.00 97.19 414 GLY A N 1
ATOM 3355 C CA . GLY A 1 414 ? 24.437 -1.903 -19.035 1.00 97.19 414 GLY A CA 1
ATOM 3356 C C . GLY A 1 414 ? 23.538 -2.094 -17.821 1.00 97.19 414 GLY A C 1
ATOM 3357 O O . GLY A 1 414 ? 23.325 -3.209 -17.337 1.00 97.19 414 GLY A O 1
ATOM 3358 N N . THR A 1 415 ? 23.001 -0.969 -17.367 1.00 97.94 415 THR A N 1
ATOM 3359 C CA . THR A 1 415 ? 22.192 -0.846 -16.157 1.00 97.94 415 THR A CA 1
ATOM 3360 C C . THR A 1 415 ? 20.951 -0.021 -16.475 1.00 97.94 415 THR A C 1
ATOM 3362 O O . THR A 1 415 ? 20.984 0.923 -17.275 1.00 97.94 415 THR A O 1
ATOM 3365 N N . VAL A 1 416 ? 19.833 -0.366 -15.848 1.00 98.50 416 VAL A N 1
ATOM 3366 C CA . VAL A 1 416 ? 18.623 0.451 -15.855 1.00 98.50 416 VAL A CA 1
ATOM 3367 C C . VAL A 1 416 ? 18.122 0.644 -14.434 1.00 98.50 416 VAL A C 1
ATOM 3369 O O . VAL A 1 416 ? 18.050 -0.299 -13.652 1.00 98.50 416 VAL A O 1
ATOM 3372 N N . TYR A 1 417 ? 17.758 1.882 -14.133 1.00 98.50 417 TYR A N 1
ATOM 3373 C CA . TYR A 1 417 ? 17.061 2.270 -12.921 1.00 98.50 417 TYR A CA 1
ATOM 3374 C C . TYR A 1 417 ? 15.588 2.485 -13.257 1.00 98.50 417 TYR A C 1
ATOM 3376 O O . TYR A 1 417 ? 15.271 3.101 -14.276 1.00 98.50 417 TYR A O 1
ATOM 3384 N N . VAL A 1 418 ? 14.687 1.980 -12.423 1.00 98.62 418 VAL A N 1
ATOM 3385 C CA . VAL A 1 418 ? 13.233 2.069 -12.583 1.00 98.62 418 VAL A CA 1
ATOM 3386 C C . VAL A 1 418 ? 12.645 2.644 -11.309 1.00 98.62 418 VAL A C 1
ATOM 3388 O O . VAL A 1 418 ? 12.894 2.131 -10.227 1.00 98.62 418 VAL A O 1
ATOM 3391 N N . ASP A 1 419 ? 11.855 3.701 -11.422 1.00 98.44 419 ASP A N 1
ATOM 3392 C CA . ASP A 1 419 ? 11.251 4.351 -10.257 1.00 98.44 419 ASP A CA 1
ATOM 3393 C C . ASP A 1 419 ? 9.754 4.038 -10.128 1.00 98.44 419 ASP A C 1
ATOM 3395 O O . ASP A 1 419 ? 9.269 3.823 -9.018 1.00 98.44 419 ASP A O 1
ATOM 3399 N N . TYR A 1 420 ? 9.019 3.975 -11.240 1.00 98.56 420 TYR A N 1
ATOM 3400 C CA . TYR A 1 420 ? 7.574 3.755 -11.197 1.00 98.56 420 TYR A CA 1
ATOM 3401 C C . TYR A 1 420 ? 7.084 2.964 -12.410 1.00 98.56 420 TYR A C 1
ATOM 3403 O O . TYR A 1 420 ? 7.541 3.198 -13.534 1.00 98.56 420 TYR A O 1
ATOM 3411 N N . VAL A 1 421 ? 6.127 2.060 -12.196 1.00 98.69 421 VAL A N 1
ATOM 3412 C CA . VAL A 1 421 ? 5.449 1.295 -13.251 1.00 98.69 421 VAL A CA 1
ATOM 3413 C C . VAL A 1 421 ? 3.939 1.517 -13.196 1.00 98.69 421 VAL A C 1
ATOM 3415 O O . VAL A 1 421 ? 3.293 1.292 -12.174 1.00 98.69 421 VAL A O 1
ATOM 3418 N N . TRP A 1 422 ? 3.364 1.916 -14.326 1.00 98.56 422 TRP A N 1
ATOM 3419 C CA . TRP A 1 422 ? 1.924 1.984 -14.541 1.00 98.56 422 TRP A CA 1
ATOM 3420 C C . TRP A 1 422 ? 1.502 0.909 -15.532 1.00 98.56 422 TRP A C 1
ATOM 3422 O O . TRP A 1 422 ? 2.071 0.812 -16.620 1.00 98.56 422 TRP A O 1
ATOM 3432 N N . ILE A 1 423 ? 0.473 0.148 -15.176 1.00 98.56 423 ILE A N 1
ATOM 3433 C CA . ILE A 1 423 ? -0.319 -0.644 -16.116 1.00 98.56 423 ILE A CA 1
ATOM 3434 C C . ILE A 1 423 ? -1.770 -0.270 -15.834 1.00 98.56 423 ILE A C 1
ATOM 3436 O O . ILE A 1 423 ? -2.286 -0.549 -14.755 1.00 98.56 423 ILE A O 1
ATOM 3440 N N . GLN A 1 424 ? -2.397 0.444 -16.760 1.00 98.50 424 GLN A N 1
ATOM 3441 C CA . GLN A 1 424 ? -3.702 1.063 -16.533 1.00 98.50 424 GLN A CA 1
ATOM 3442 C C . GLN A 1 424 ? -4.626 0.790 -17.708 1.00 98.50 424 GLN A C 1
ATOM 3444 O O . GLN A 1 424 ? -4.188 0.827 -18.854 1.00 98.50 424 GLN A O 1
ATOM 3449 N N . GLU A 1 425 ? -5.893 0.517 -17.420 1.00 98.06 425 GLU A N 1
ATOM 3450 C CA . GLU A 1 425 ? -6.924 0.343 -18.445 1.00 98.06 425 GLU A CA 1
ATOM 3451 C C . GLU A 1 425 ? -7.001 1.591 -19.333 1.00 98.06 425 GLU A C 1
ATOM 3453 O O . GLU A 1 425 ? -6.992 2.714 -18.827 1.00 98.06 425 GLU A O 1
ATOM 3458 N N . GLU A 1 426 ? -7.068 1.411 -20.648 1.00 97.19 426 GLU A N 1
ATOM 3459 C CA . GLU A 1 426 ? -7.243 2.513 -21.590 1.00 97.19 426 GLU A CA 1
ATOM 3460 C C . GLU A 1 426 ? -8.740 2.825 -21.743 1.00 97.19 4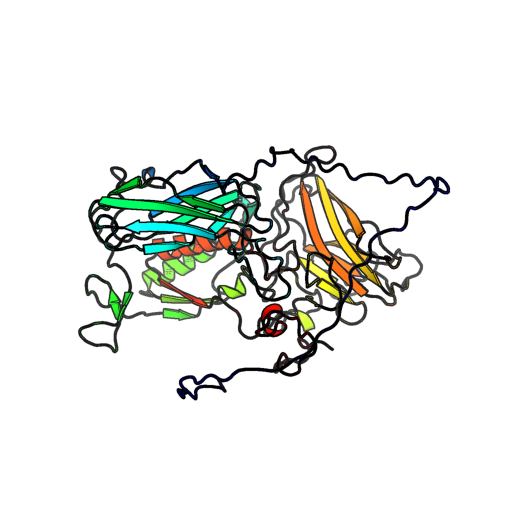26 GLU A C 1
ATOM 3462 O O . GLU A 1 426 ? -9.482 2.114 -22.416 1.00 97.19 426 GLU A O 1
ATOM 3467 N N . LEU A 1 427 ? -9.199 3.892 -21.079 1.00 96.25 427 LEU A N 1
ATOM 3468 C CA . LEU A 1 427 ? -10.610 4.313 -21.070 1.00 96.25 427 LEU A CA 1
ATOM 3469 C C . LEU A 1 427 ? -10.938 5.290 -22.211 1.00 96.25 427 LEU A C 1
ATOM 3471 O O . LEU A 1 427 ? -12.101 5.499 -22.556 1.00 96.25 427 LEU A O 1
ATOM 3475 N N . GLY A 1 428 ? -9.907 5.901 -22.791 1.00 91.88 428 GLY A N 1
ATOM 3476 C CA . GLY A 1 428 ? -9.989 6.862 -23.882 1.00 91.88 428 GLY A CA 1
ATOM 3477 C C . GLY A 1 428 ? -8.659 7.601 -24.066 1.00 91.88 428 GLY A C 1
ATOM 3478 O O . GLY A 1 428 ? -7.698 7.332 -23.344 1.00 91.88 428 GLY A O 1
ATOM 3479 N N . PRO A 1 429 ? -8.577 8.569 -24.998 1.00 90.62 429 PRO A N 1
ATOM 3480 C CA . PRO A 1 429 ? -7.348 9.324 -25.231 1.00 90.62 429 PRO A CA 1
ATOM 3481 C C . PRO A 1 429 ? -6.854 10.016 -23.955 1.00 90.62 429 PRO A C 1
ATOM 3483 O O . PRO A 1 429 ? -7.512 10.920 -23.438 1.00 90.62 429 PRO A O 1
ATOM 3486 N N . SER A 1 430 ? -5.697 9.578 -23.447 1.00 89.06 430 SER A N 1
ATOM 3487 C CA . SER A 1 430 ? -5.097 10.066 -22.194 1.00 89.06 430 SER A CA 1
ATOM 3488 C C . SER A 1 430 ? -5.994 9.928 -20.953 1.00 89.06 430 SER A C 1
ATOM 3490 O O . SER A 1 430 ? -5.775 10.615 -19.955 1.00 89.06 430 SER A O 1
ATOM 3492 N N . GLN A 1 431 ? -6.994 9.046 -21.004 1.00 94.88 431 GLN A N 1
ATOM 3493 C CA . GLN A 1 431 ? -7.841 8.684 -19.875 1.00 94.88 431 GLN A CA 1
ATOM 3494 C C . GLN A 1 431 ? -7.537 7.244 -19.494 1.00 94.88 431 GLN A C 1
ATOM 3496 O O . GLN A 1 431 ? -7.732 6.323 -20.287 1.00 94.88 431 GLN A O 1
ATOM 3501 N N . TYR A 1 432 ? -7.049 7.070 -18.274 1.00 96.94 432 TYR A N 1
ATOM 3502 C CA . TYR A 1 432 ? -6.575 5.791 -17.776 1.00 96.94 432 TYR A CA 1
ATOM 3503 C C . TYR A 1 432 ? -7.380 5.381 -16.552 1.00 96.94 432 TYR A C 1
ATOM 3505 O O . TYR A 1 432 ? -7.727 6.230 -15.730 1.00 96.94 432 TYR A O 1
ATOM 3513 N N . GLY A 1 433 ? -7.671 4.089 -16.445 1.00 97.25 433 GLY A N 1
ATOM 3514 C CA . GLY A 1 433 ? -8.214 3.496 -15.233 1.00 97.25 433 GLY A CA 1
ATOM 3515 C C . GLY A 1 433 ? -7.154 3.338 -14.134 1.00 97.25 433 GLY A C 1
ATOM 3516 O O . GLY A 1 433 ? -6.028 3.838 -14.259 1.00 97.25 433 GLY A O 1
ATOM 3517 N N . PRO A 1 434 ? -7.491 2.600 -13.069 1.00 97.19 434 PRO A N 1
ATOM 3518 C CA . PRO A 1 434 ? -6.606 2.408 -11.932 1.00 97.19 434 PRO A CA 1
ATOM 3519 C C . PRO A 1 434 ? -5.347 1.623 -12.296 1.00 97.19 434 PRO A C 1
ATOM 3521 O O . PRO A 1 434 ? -5.332 0.809 -13.226 1.00 97.19 434 PRO A O 1
ATOM 3524 N N . ASN A 1 435 ? -4.263 1.878 -11.561 1.00 97.81 435 ASN A N 1
ATOM 3525 C CA . ASN A 1 435 ? -3.011 1.150 -11.748 1.00 97.81 435 ASN A CA 1
ATOM 3526 C C . ASN A 1 435 ? -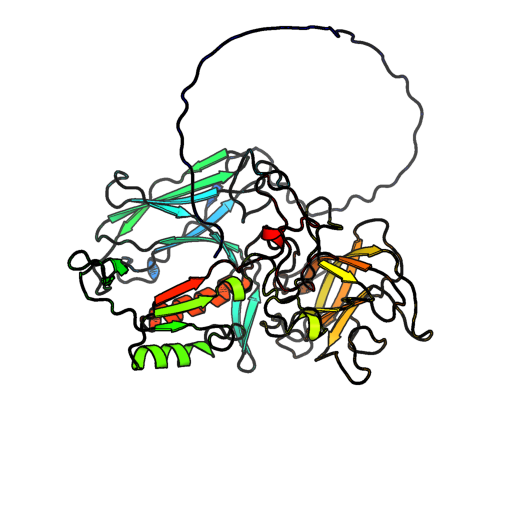3.103 -0.238 -11.109 1.00 97.81 435 ASN A C 1
ATOM 3528 O O . ASN A 1 435 ? -3.182 -0.363 -9.890 1.00 97.81 435 ASN A O 1
ATOM 3532 N N . ILE A 1 436 ? -3.047 -1.288 -11.929 1.00 97.56 436 ILE A N 1
ATOM 3533 C CA . ILE A 1 436 ? -3.202 -2.678 -11.465 1.00 97.56 436 ILE A CA 1
ATOM 3534 C C . ILE A 1 436 ? -1.928 -3.257 -10.834 1.00 97.56 436 ILE A C 1
ATOM 3536 O O . ILE A 1 436 ? -1.926 -4.381 -10.329 1.00 97.56 436 ILE A O 1
ATOM 3540 N N . VAL A 1 437 ? -0.813 -2.530 -10.910 1.00 96.38 437 VAL A N 1
ATOM 3541 C CA . VAL A 1 437 ? 0.484 -2.981 -10.407 1.00 96.38 437 VAL A CA 1
ATOM 3542 C C . VAL A 1 437 ? 0.534 -2.839 -8.888 1.00 96.38 437 VAL A C 1
ATOM 3544 O O . VAL A 1 437 ? 0.455 -1.736 -8.354 1.00 96.38 437 VAL A O 1
ATOM 3547 N N . SER A 1 438 ? 0.741 -3.957 -8.190 1.00 91.69 438 SER A N 1
ATOM 3548 C CA . SER A 1 438 ? 1.081 -3.950 -6.764 1.00 91.69 438 SER A CA 1
ATOM 3549 C C . SER A 1 438 ? 2.489 -3.394 -6.574 1.00 91.69 438 SER A C 1
ATOM 3551 O O . SER A 1 438 ? 3.414 -3.799 -7.275 1.00 91.69 438 SER A O 1
ATOM 3553 N N . LYS A 1 439 ? 2.653 -2.505 -5.592 1.00 94.81 439 LYS A N 1
ATOM 3554 C CA . LYS A 1 439 ? 3.879 -1.722 -5.378 1.00 94.81 439 LYS A CA 1
ATOM 3555 C C . LYS A 1 439 ? 4.446 -1.086 -6.657 1.00 94.81 439 LYS A C 1
ATOM 3557 O O . LYS A 1 439 ? 5.523 -1.456 -7.122 1.00 94.81 439 LYS A O 1
ATOM 3562 N N . PRO A 1 440 ? 3.717 -0.142 -7.265 1.00 96.69 440 PRO A N 1
ATOM 3563 C CA . PRO A 1 440 ? 4.134 0.435 -8.532 1.00 96.69 440 PRO A CA 1
ATOM 3564 C C . PRO A 1 440 ? 5.276 1.446 -8.388 1.00 96.69 440 PRO A C 1
ATOM 3566 O O . PRO A 1 440 ? 6.010 1.636 -9.350 1.00 96.69 440 PRO A O 1
ATOM 3569 N N . TRP A 1 441 ? 5.428 2.077 -7.216 1.00 97.25 441 TRP A N 1
ATOM 3570 C CA . TRP A 1 441 ? 6.492 3.035 -6.901 1.00 97.25 441 TRP A CA 1
ATOM 3571 C C . TRP A 1 441 ? 7.588 2.379 -6.072 1.00 97.25 441 TRP A C 1
ATOM 3573 O O . TRP A 1 441 ? 7.267 1.767 -5.054 1.00 97.25 441 TRP A O 1
ATOM 3583 N N . MET A 1 442 ? 8.856 2.570 -6.436 1.00 96.81 442 MET A N 1
ATOM 3584 C CA . MET A 1 442 ? 9.976 1.901 -5.764 1.00 96.81 442 MET A CA 1
ATOM 3585 C C . MET A 1 442 ? 10.354 2.500 -4.404 1.00 96.81 442 MET A C 1
ATOM 3587 O O . MET A 1 442 ? 11.049 1.843 -3.629 1.00 96.81 442 MET A O 1
ATOM 3591 N N . ALA A 1 443 ? 9.852 3.690 -4.051 1.00 94.88 443 ALA A N 1
ATOM 3592 C CA . ALA A 1 443 ? 10.009 4.259 -2.708 1.00 94.88 443 ALA A CA 1
ATOM 3593 C C . ALA A 1 443 ? 9.044 3.610 -1.700 1.00 94.88 443 ALA A C 1
ATOM 3595 O O . ALA A 1 443 ? 8.137 4.242 -1.156 1.00 94.88 443 ALA A O 1
ATOM 3596 N N . HIS A 1 444 ? 9.216 2.307 -1.466 1.00 94.69 444 HIS A N 1
ATOM 3597 C CA . HIS A 1 444 ? 8.337 1.487 -0.626 1.00 94.69 444 HIS A CA 1
ATOM 3598 C C . HIS A 1 444 ? 8.261 1.928 0.846 1.00 94.69 444 HIS A C 1
ATOM 3600 O O . HIS A 1 444 ? 7.397 1.454 1.583 1.00 94.69 444 HIS A O 1
ATOM 3606 N N . HIS A 1 445 ? 9.164 2.803 1.294 1.00 92.69 445 HIS A N 1
ATOM 3607 C CA . HIS A 1 445 ? 9.148 3.416 2.623 1.00 92.69 445 HIS A CA 1
ATOM 3608 C C . HIS A 1 445 ? 8.227 4.632 2.734 1.00 92.69 445 HIS A C 1
ATOM 3610 O O . HIS A 1 445 ? 7.990 5.111 3.837 1.00 92.69 445 HIS A O 1
ATOM 3616 N N . LEU A 1 446 ? 7.702 5.144 1.621 1.00 93.62 446 LEU A N 1
ATOM 3617 C CA . LEU A 1 446 ? 6.894 6.366 1.601 1.00 93.62 446 LEU A CA 1
ATOM 3618 C C . LEU A 1 446 ? 5.395 6.098 1.439 1.00 93.62 446 LEU A C 1
ATOM 3620 O O . LEU A 1 446 ? 4.616 7.048 1.353 1.00 93.62 446 LEU A O 1
ATOM 3624 N N . TYR A 1 447 ? 4.976 4.830 1.387 1.00 94.94 447 TYR A N 1
ATOM 3625 C CA . TYR A 1 447 ? 3.571 4.456 1.263 1.00 94.94 447 TYR A CA 1
ATOM 3626 C C . TYR A 1 447 ? 3.280 3.038 1.776 1.00 94.94 447 TYR A C 1
ATOM 3628 O O . TYR A 1 447 ? 4.153 2.176 1.836 1.00 94.94 447 TYR A O 1
ATOM 3636 N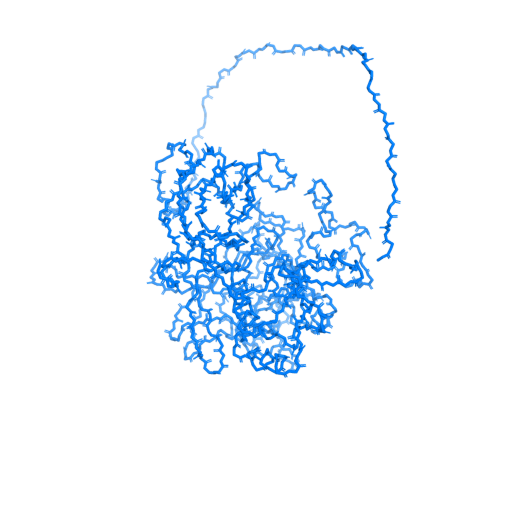 N . ILE A 1 448 ? 2.016 2.804 2.110 1.00 95.19 448 ILE A N 1
ATOM 3637 C CA . ILE A 1 448 ? 1.413 1.515 2.429 1.00 95.19 448 ILE A CA 1
ATOM 3638 C C . ILE A 1 448 ? 0.758 0.961 1.163 1.00 95.19 448 ILE A C 1
ATOM 3640 O O . ILE A 1 448 ? -0.042 1.639 0.505 1.00 95.19 448 ILE A O 1
ATOM 3644 N N . GLU A 1 449 ? 1.109 -0.275 0.822 1.00 94.94 449 GLU A N 1
ATOM 3645 C CA . GLU A 1 449 ? 0.558 -1.003 -0.318 1.00 94.94 449 GLU A CA 1
ATOM 3646 C C . GLU A 1 449 ? -0.908 -1.379 -0.037 1.00 94.94 449 GLU A C 1
ATOM 3648 O O . GLU A 1 449 ? -1.233 -2.000 0.978 1.00 94.94 449 GLU A O 1
ATOM 3653 N N . GLN A 1 450 ? -1.812 -0.956 -0.921 1.00 95.50 450 GLN A N 1
ATOM 3654 C CA . GLN A 1 450 ? -3.252 -0.978 -0.661 1.00 95.50 450 GLN A CA 1
ATOM 3655 C C . GLN A 1 450 ? -3.897 -2.342 -0.922 1.00 95.50 450 GLN A C 1
ATOM 3657 O O . GLN A 1 450 ? -4.777 -2.747 -0.165 1.00 95.50 450 GLN A O 1
ATOM 3662 N N . ARG A 1 451 ? -3.459 -3.086 -1.945 1.00 94.69 451 ARG A N 1
ATOM 3663 C CA . ARG A 1 451 ? -4.097 -4.350 -2.344 1.00 94.69 451 ARG A CA 1
ATOM 3664 C C . ARG A 1 451 ? -3.929 -5.426 -1.277 1.00 94.69 451 ARG A C 1
ATOM 3666 O O . ARG A 1 451 ? -4.892 -6.099 -0.917 1.00 94.69 451 ARG A O 1
ATOM 3673 N N . ASN A 1 452 ? -2.723 -5.595 -0.749 1.00 93.31 452 ASN A N 1
ATOM 3674 C CA . ASN A 1 452 ? -2.415 -6.547 0.312 1.00 93.31 452 ASN A CA 1
ATOM 3675 C C . ASN A 1 452 ? -2.949 -6.070 1.662 1.00 93.31 452 ASN A C 1
ATOM 3677 O O . ASN A 1 452 ? -3.328 -6.916 2.465 1.00 93.31 452 ASN A O 1
ATOM 3681 N N . SER A 1 453 ? -3.064 -4.757 1.894 1.00 94.88 453 SER A N 1
ATOM 3682 C CA . SER A 1 453 ? -3.783 -4.227 3.063 1.00 94.88 453 SER A CA 1
ATOM 3683 C C . SER A 1 453 ? -5.267 -4.613 3.027 1.00 94.88 453 SER A C 1
ATOM 3685 O O . SER A 1 453 ? -5.772 -5.196 3.986 1.00 94.88 453 SER A O 1
ATOM 3687 N N . TYR A 1 454 ? -5.941 -4.392 1.891 1.00 95.62 454 TYR A N 1
ATOM 3688 C CA . TYR A 1 454 ? -7.325 -4.824 1.663 1.00 95.62 454 TYR A CA 1
ATOM 3689 C C . TYR A 1 454 ? -7.471 -6.348 1.793 1.00 95.62 454 TYR A C 1
ATOM 3691 O O . TYR A 1 454 ? -8.391 -6.855 2.437 1.00 95.62 454 TYR A O 1
ATOM 3699 N N . ALA A 1 455 ? -6.548 -7.111 1.202 1.00 94.69 455 ALA A N 1
ATOM 3700 C CA . ALA A 1 455 ? -6.567 -8.566 1.283 1.00 94.69 455 ALA A CA 1
ATOM 3701 C C . ALA A 1 455 ? -6.382 -9.058 2.730 1.00 94.69 455 ALA A C 1
ATOM 3703 O O . ALA A 1 455 ? -7.044 -10.017 3.132 1.00 94.69 455 ALA A O 1
ATOM 3704 N N . PHE A 1 456 ? -5.529 -8.400 3.522 1.00 94.44 456 PHE A N 1
ATOM 3705 C CA . PHE A 1 456 ? -5.281 -8.757 4.918 1.00 94.44 456 PHE A CA 1
ATOM 3706 C C . PHE A 1 456 ? -6.491 -8.494 5.819 1.00 94.44 456 PHE A C 1
ATOM 3708 O O . PHE A 1 456 ? -6.730 -9.264 6.749 1.00 94.44 456 PHE A O 1
ATOM 3715 N N . ASP A 1 457 ? -7.317 -7.491 5.512 1.00 95.62 457 ASP A N 1
ATOM 3716 C CA . ASP A 1 457 ? -8.588 -7.282 6.216 1.00 95.62 457 ASP A CA 1
ATOM 3717 C C . ASP A 1 457 ? -9.492 -8.527 6.155 1.00 95.62 457 ASP A C 1
ATOM 3719 O O . ASP A 1 457 ? -10.139 -8.863 7.146 1.00 95.62 457 ASP A O 1
ATOM 3723 N N . LYS A 1 458 ? -9.466 -9.296 5.056 1.00 95.19 458 LYS A N 1
ATOM 3724 C CA . LYS A 1 458 ? -10.205 -10.571 4.970 1.00 95.19 458 LYS A CA 1
ATOM 3725 C C . LYS A 1 458 ? -9.679 -11.620 5.954 1.00 95.19 458 LYS A C 1
ATOM 3727 O O . LYS A 1 458 ? -10.463 -12.395 6.500 1.00 95.19 458 LYS A O 1
ATOM 3732 N N . VAL A 1 459 ? -8.370 -11.631 6.220 1.00 94.31 459 VAL A N 1
ATOM 3733 C CA . VAL A 1 459 ? -7.760 -12.501 7.241 1.00 94.31 459 VAL A CA 1
ATOM 3734 C C . VAL A 1 459 ? -8.167 -12.048 8.641 1.00 94.31 459 VAL A C 1
ATOM 3736 O O . VAL A 1 459 ? -8.465 -12.892 9.483 1.00 94.31 459 VAL A O 1
ATOM 3739 N N . LEU A 1 460 ? -8.243 -10.736 8.893 1.00 95.19 460 LEU A N 1
ATOM 3740 C CA . LEU A 1 460 ? -8.772 -10.199 10.153 1.00 95.19 460 LEU A CA 1
ATOM 3741 C C . LEU A 1 460 ? -10.238 -10.602 10.371 1.00 95.19 460 LEU A C 1
ATOM 3743 O O . LEU A 1 460 ? -10.610 -10.979 11.485 1.00 95.19 460 LEU A O 1
ATOM 3747 N N . ASP A 1 461 ? -11.052 -10.580 9.315 1.00 96.00 461 ASP A N 1
ATOM 3748 C CA . ASP A 1 461 ? -12.449 -11.014 9.369 1.00 96.00 461 ASP A CA 1
ATOM 3749 C C . ASP A 1 461 ? -12.571 -12.514 9.675 1.00 96.00 461 ASP A C 1
ATOM 3751 O O . ASP A 1 461 ? -13.378 -12.898 10.523 1.00 96.00 461 ASP A O 1
ATOM 3755 N N . LEU A 1 462 ? -11.744 -13.365 9.053 1.00 96.00 462 LEU A N 1
ATOM 3756 C CA . LEU A 1 462 ? -11.685 -14.798 9.371 1.00 96.00 462 LEU A CA 1
ATOM 3757 C C . LEU A 1 462 ? -11.229 -15.041 10.813 1.00 96.00 462 LEU A C 1
ATOM 3759 O O . LEU A 1 462 ? -11.841 -15.827 11.536 1.00 96.00 462 LEU A O 1
ATOM 3763 N N . ALA A 1 463 ? -10.191 -14.335 11.259 1.00 95.31 463 ALA A N 1
ATOM 3764 C CA . ALA A 1 463 ? -9.691 -14.418 12.625 1.00 95.31 463 ALA A CA 1
ATOM 3765 C C . ALA A 1 463 ? -10.802 -14.109 13.638 1.00 95.31 463 ALA A C 1
ATOM 3767 O O . ALA A 1 463 ? -11.031 -14.873 14.575 1.00 95.31 463 ALA A O 1
ATOM 3768 N N . LYS A 1 464 ? -11.574 -13.048 13.383 1.00 95.12 464 LYS A N 1
ATOM 3769 C CA . LYS A 1 464 ? -12.753 -12.699 14.176 1.00 95.12 464 LYS A CA 1
ATOM 3770 C C . LYS A 1 464 ? -13.849 -13.767 14.106 1.00 95.12 464 LYS A C 1
ATOM 3772 O O . LYS A 1 464 ? -14.391 -14.133 15.145 1.00 95.12 464 LYS A O 1
ATOM 3777 N N . GLN A 1 465 ? -14.187 -14.250 12.909 1.00 96.06 465 GLN A N 1
ATOM 3778 C CA . GLN A 1 465 ? -15.239 -15.252 12.683 1.00 96.06 465 GLN A CA 1
ATOM 3779 C C . GLN A 1 465 ? -14.983 -16.541 13.478 1.00 96.06 465 GLN A C 1
ATOM 3781 O O . GLN A 1 465 ? -15.928 -17.148 13.980 1.00 96.06 465 GLN A O 1
ATOM 3786 N N . TYR A 1 466 ? -13.715 -16.931 13.616 1.00 96.00 466 TYR A N 1
ATOM 3787 C CA . TYR A 1 466 ? -13.302 -18.201 14.212 1.00 96.00 466 TYR A CA 1
ATOM 3788 C C . TYR A 1 466 ? -12.686 -18.080 15.626 1.00 96.00 466 TYR A C 1
ATOM 3790 O O . TYR A 1 466 ? -12.185 -19.079 16.145 1.00 96.00 466 TYR A O 1
ATOM 3798 N N . ASP A 1 467 ? -12.770 -16.904 16.272 1.00 93.81 467 ASP A N 1
ATOM 3799 C CA . ASP A 1 467 ? -12.204 -16.589 17.609 1.00 93.81 467 ASP A CA 1
ATOM 3800 C C . ASP A 1 467 ? -10.683 -16.853 17.704 1.00 93.81 467 ASP A C 1
ATOM 3802 O O . ASP A 1 467 ? -10.173 -17.354 18.708 1.00 93.81 467 ASP A O 1
ATOM 3806 N N . ILE A 1 468 ? -9.950 -16.524 16.633 1.00 95.19 468 ILE A N 1
ATOM 3807 C CA . ILE A 1 468 ? -8.491 -16.648 16.539 1.00 95.19 468 ILE A CA 1
ATOM 3808 C C . ILE A 1 468 ? -7.845 -15.273 16.720 1.00 95.19 468 ILE A C 1
ATOM 3810 O O . ILE A 1 468 ? -8.098 -14.335 15.970 1.00 95.19 468 ILE A O 1
ATOM 3814 N N . TYR A 1 469 ? -6.947 -15.153 17.692 1.00 95.38 469 TYR A N 1
ATOM 3815 C CA . TYR A 1 469 ? -6.142 -13.956 17.906 1.00 95.38 469 TYR A CA 1
ATOM 3816 C C . TYR A 1 469 ? -4.905 -13.978 17.010 1.00 95.38 469 TYR A C 1
ATOM 3818 O O . TYR A 1 469 ? -4.247 -15.008 16.856 1.00 95.38 469 TYR A O 1
ATOM 3826 N N . LEU A 1 470 ? -4.545 -12.820 16.460 1.00 94.69 470 LEU A N 1
ATOM 3827 C CA . LEU A 1 470 ? -3.330 -12.657 15.667 1.00 94.69 470 LEU A CA 1
ATOM 3828 C C . LEU A 1 470 ? -2.256 -11.936 16.479 1.00 94.69 470 LEU A C 1
ATOM 3830 O O . LEU A 1 470 ? -2.508 -10.897 17.090 1.00 94.69 470 LEU A O 1
ATOM 3834 N N . ARG A 1 471 ? -1.028 -12.447 16.425 1.00 94.25 471 ARG A N 1
ATOM 3835 C CA . ARG A 1 471 ? 0.181 -11.756 16.880 1.00 94.25 471 ARG A CA 1
ATOM 3836 C C . ARG A 1 471 ? 1.058 -11.436 15.664 1.00 94.25 471 ARG A C 1
ATOM 3838 O O . ARG A 1 471 ? 1.904 -12.264 15.310 1.00 94.25 471 ARG A O 1
ATOM 3845 N N . PRO A 1 472 ? 0.862 -10.277 15.014 1.00 92.88 472 PRO A N 1
ATOM 3846 C CA . PRO A 1 472 ? 1.622 -9.918 13.827 1.00 92.88 472 PRO A CA 1
ATOM 3847 C C . PRO A 1 472 ? 3.061 -9.513 14.173 1.00 92.88 472 PRO A C 1
ATOM 3849 O O . PRO A 1 472 ? 3.315 -8.775 15.125 1.00 92.88 472 PRO A O 1
ATOM 3852 N N . VAL A 1 473 ? 4.009 -9.977 13.366 1.00 91.31 473 VAL A N 1
ATOM 3853 C CA . VAL A 1 473 ? 5.354 -9.414 13.227 1.00 91.31 473 VAL A CA 1
ATOM 3854 C C . VAL A 1 473 ? 5.265 -8.372 12.116 1.00 91.31 473 VAL A C 1
ATOM 3856 O O . VAL A 1 473 ? 5.059 -8.731 10.960 1.00 91.31 473 VAL A O 1
ATOM 3859 N N . ILE A 1 474 ? 5.314 -7.091 12.485 1.00 90.75 474 ILE A N 1
ATOM 3860 C CA . ILE A 1 474 ? 4.970 -5.981 11.581 1.00 90.75 474 ILE A CA 1
ATOM 3861 C C . ILE A 1 474 ? 6.108 -5.670 10.604 1.00 90.75 474 ILE A C 1
ATOM 3863 O O . ILE A 1 474 ? 5.864 -5.552 9.410 1.00 90.75 474 ILE A O 1
ATOM 3867 N N . HIS A 1 475 ? 7.341 -5.580 11.104 1.00 86.00 475 HIS A N 1
ATOM 3868 C CA . HIS A 1 475 ? 8.527 -5.294 10.297 1.00 86.00 475 HIS A CA 1
ATOM 3869 C C . HIS A 1 475 ? 9.395 -6.534 10.143 1.00 86.00 475 HIS A C 1
ATOM 3871 O O . HIS A 1 475 ? 9.456 -7.370 11.050 1.00 86.00 475 HIS A O 1
ATOM 3877 N N . GLU A 1 476 ? 10.082 -6.617 9.006 1.00 85.19 476 GLU A N 1
ATOM 3878 C CA . GLU A 1 476 ? 11.098 -7.635 8.791 1.00 85.19 476 GLU A CA 1
ATOM 3879 C C . GLU A 1 476 ? 12.391 -7.258 9.514 1.00 85.19 476 GLU A C 1
ATOM 3881 O O . GLU A 1 476 ? 12.732 -6.079 9.654 1.00 85.19 476 GLU A O 1
ATOM 3886 N N . LYS A 1 477 ? 13.112 -8.269 10.000 1.00 79.50 477 LYS A N 1
ATOM 3887 C CA . LYS A 1 477 ? 14.485 -8.053 10.452 1.00 79.50 477 LYS A CA 1
ATOM 3888 C C . LYS A 1 477 ? 15.328 -7.699 9.224 1.00 79.50 477 LYS A C 1
ATOM 3890 O O . LYS A 1 477 ? 15.206 -8.359 8.208 1.00 79.50 477 LYS A O 1
ATOM 3895 N N . ASN A 1 478 ? 16.232 -6.735 9.366 1.00 78.62 478 ASN A N 1
ATOM 3896 C CA . ASN A 1 478 ? 17.146 -6.315 8.304 1.00 78.62 478 ASN A CA 1
ATOM 3897 C C . ASN A 1 478 ? 16.453 -5.796 7.033 1.00 78.62 478 ASN A C 1
ATOM 3899 O O . ASN A 1 478 ? 16.954 -6.000 5.937 1.00 78.62 478 ASN A O 1
ATOM 3903 N N . GLU A 1 479 ? 15.307 -5.127 7.174 1.00 87.94 479 GLU A N 1
ATOM 3904 C CA . GLU A 1 479 ? 14.627 -4.524 6.027 1.00 87.94 479 GLU A CA 1
ATOM 3905 C C . GLU A 1 479 ? 15.581 -3.595 5.258 1.00 87.94 479 GLU A C 1
ATOM 3907 O O . GLU A 1 479 ? 16.164 -2.682 5.851 1.00 87.94 479 GLU A O 1
ATOM 3912 N N . TRP A 1 480 ? 15.749 -3.854 3.957 1.00 87.88 480 TRP A N 1
ATOM 3913 C CA . TRP A 1 480 ? 16.815 -3.253 3.163 1.00 87.88 480 TRP A CA 1
ATOM 3914 C C . TRP A 1 480 ? 16.797 -1.718 3.182 1.00 87.88 480 TRP A C 1
ATOM 3916 O O . TRP A 1 480 ? 17.818 -1.116 3.502 1.00 87.88 480 TRP A O 1
ATOM 3926 N N . ILE A 1 481 ? 15.666 -1.054 2.911 1.00 90.25 481 ILE A N 1
ATOM 3927 C CA . ILE A 1 481 ? 15.629 0.421 2.878 1.00 90.25 481 ILE A CA 1
ATOM 3928 C C . ILE A 1 481 ? 15.935 0.993 4.266 1.00 90.25 481 ILE A C 1
ATOM 3930 O O . ILE A 1 481 ? 16.790 1.868 4.401 1.00 90.25 481 ILE A O 1
ATOM 3934 N N . PHE A 1 482 ? 15.269 0.495 5.308 1.00 89.06 482 PHE A N 1
ATOM 3935 C CA . PHE A 1 482 ? 15.391 1.027 6.666 1.00 89.06 482 PHE A CA 1
ATOM 3936 C C . PHE A 1 482 ? 16.776 0.801 7.268 1.00 89.06 482 PHE A C 1
ATOM 3938 O O . PHE A 1 482 ? 17.235 1.629 8.050 1.00 89.06 482 PHE A O 1
ATOM 3945 N N . ASN A 1 483 ? 17.463 -0.278 6.894 1.00 88.31 483 ASN A N 1
ATOM 3946 C CA . ASN A 1 483 ? 18.845 -0.503 7.305 1.00 88.31 483 ASN A CA 1
ATOM 3947 C C . ASN A 1 483 ? 19.825 0.468 6.641 1.00 88.31 483 ASN A C 1
ATOM 3949 O O . ASN A 1 483 ? 20.857 0.767 7.236 1.00 88.31 483 ASN A O 1
ATOM 3953 N N . HIS A 1 484 ? 19.515 0.968 5.444 1.00 90.00 484 HIS A N 1
ATOM 3954 C CA . HIS A 1 484 ? 20.374 1.874 4.680 1.00 90.00 484 HIS A CA 1
ATOM 3955 C C . HIS A 1 484 ? 20.004 3.354 4.860 1.00 90.00 484 HIS A C 1
ATOM 3957 O O . HIS A 1 484 ? 20.462 4.202 4.095 1.00 90.00 484 HIS A O 1
ATOM 3963 N N . ILE A 1 485 ? 19.228 3.686 5.894 1.00 88.44 485 ILE A N 1
ATOM 3964 C CA . ILE A 1 485 ? 18.946 5.058 6.326 1.00 88.44 485 ILE A CA 1
ATOM 3965 C C . ILE A 1 485 ? 19.434 5.205 7.770 1.00 88.44 485 ILE A C 1
ATOM 3967 O O . ILE A 1 485 ? 19.091 4.407 8.639 1.00 88.44 485 ILE A O 1
ATOM 3971 N N . ASN A 1 486 ? 20.259 6.218 8.047 1.00 86.44 486 ASN A N 1
ATOM 3972 C CA . ASN A 1 486 ? 20.754 6.454 9.405 1.00 86.44 486 ASN A CA 1
ATOM 3973 C C . ASN A 1 486 ? 19.727 7.175 10.297 1.00 86.44 486 ASN A C 1
ATOM 3975 O O . ASN A 1 486 ? 18.724 7.700 9.824 1.00 86.44 486 ASN A O 1
ATOM 3979 N N . ASP A 1 487 ? 20.012 7.276 11.600 1.00 84.00 487 ASP A N 1
ATOM 3980 C CA . ASP A 1 487 ? 19.142 7.958 12.579 1.00 84.00 487 ASP A CA 1
ATOM 3981 C C . ASP A 1 487 ? 18.888 9.445 12.258 1.00 84.00 487 ASP A C 1
ATOM 3983 O O . ASP A 1 487 ? 17.997 10.071 12.831 1.00 84.00 487 ASP A O 1
ATOM 3987 N N . GLN A 1 488 ? 19.691 10.037 11.370 1.00 84.62 488 GLN A N 1
ATOM 3988 C CA . GLN A 1 488 ? 19.520 11.396 10.864 1.00 84.62 488 GLN A CA 1
ATOM 3989 C C . GLN A 1 488 ? 18.788 11.427 9.514 1.00 84.62 488 GLN A C 1
ATOM 3991 O O . GLN A 1 488 ? 18.840 12.453 8.850 1.00 84.62 488 GLN A O 1
ATOM 3996 N N . GLY A 1 489 ? 18.154 10.338 9.077 1.00 83.94 489 GLY A N 1
ATOM 3997 C CA . GLY A 1 489 ? 17.403 10.266 7.820 1.00 83.94 489 GLY A CA 1
ATOM 3998 C C . GLY A 1 489 ? 18.257 10.236 6.551 1.00 83.94 489 GLY A C 1
ATOM 3999 O O . GLY A 1 489 ? 17.710 10.250 5.460 1.00 83.94 489 GLY A O 1
ATOM 4000 N N . ASN A 1 490 ? 19.590 10.188 6.647 1.00 86.69 490 ASN A N 1
ATOM 4001 C CA . ASN A 1 490 ? 20.432 10.207 5.449 1.00 86.69 490 ASN A CA 1
ATOM 4002 C C . ASN A 1 490 ? 20.665 8.786 4.916 1.00 86.69 490 ASN A C 1
ATOM 4004 O O . ASN A 1 490 ? 20.971 7.895 5.722 1.00 86.69 490 ASN A O 1
ATOM 4008 N N . PRO A 1 491 ? 20.642 8.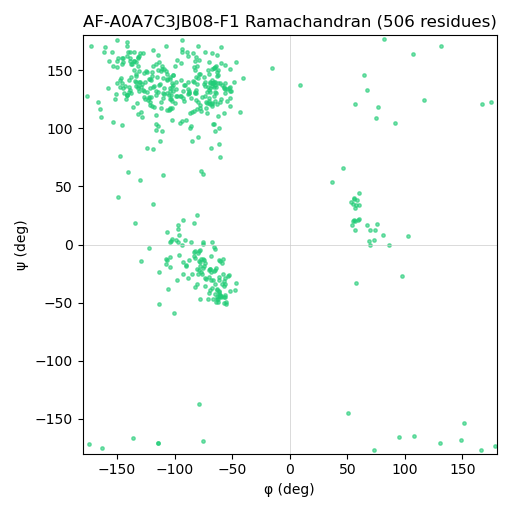591 3.585 1.00 88.31 491 PRO A N 1
ATOM 4009 C CA . PRO A 1 491 ? 21.086 7.353 2.961 1.00 88.31 491 PRO A CA 1
ATOM 4010 C C . PRO A 1 491 ? 22.528 7.003 3.339 1.00 88.31 491 PRO A C 1
ATOM 4012 O O . PRO A 1 491 ? 23.431 7.842 3.274 1.00 88.31 491 PRO A O 1
ATOM 4015 N N . ILE A 1 492 ? 22.751 5.744 3.702 1.00 87.88 492 ILE A N 1
ATOM 4016 C CA . ILE A 1 492 ? 24.060 5.160 4.016 1.00 87.88 492 ILE A CA 1
ATOM 4017 C C . ILE A 1 492 ? 24.276 3.839 3.248 1.00 87.88 492 ILE A C 1
ATOM 4019 O O . ILE A 1 492 ? 24.579 2.814 3.856 1.00 87.88 492 ILE A O 1
ATOM 4023 N N . PRO A 1 493 ? 24.164 3.837 1.904 1.00 79.00 493 PRO A N 1
ATOM 4024 C CA . PRO A 1 493 ? 24.132 2.621 1.087 1.00 79.00 493 PRO A CA 1
ATOM 4025 C C . PRO A 1 493 ? 25.441 1.825 1.046 1.00 79.00 493 PRO A C 1
ATOM 4027 O O . PRO A 1 493 ? 25.508 0.850 0.329 1.00 79.00 493 PRO A O 1
ATOM 4030 N N . PHE A 1 494 ? 26.497 2.225 1.754 1.00 79.38 494 PHE A N 1
ATOM 4031 C CA . PHE A 1 494 ? 27.785 1.516 1.764 1.00 79.38 494 PHE A CA 1
ATOM 4032 C C . PHE A 1 494 ? 28.342 1.361 3.183 1.00 79.38 494 PHE A C 1
ATOM 4034 O O . PHE A 1 494 ? 29.546 1.182 3.369 1.00 79.38 494 PHE A O 1
ATOM 4041 N N . ASP A 1 495 ? 27.498 1.515 4.205 1.00 79.12 495 ASP A N 1
ATOM 4042 C CA . ASP A 1 495 ? 27.941 1.388 5.587 1.00 79.12 495 ASP A CA 1
ATOM 4043 C C . ASP A 1 495 ? 28.056 -0.097 5.971 1.00 79.12 495 ASP A C 1
ATOM 4045 O O . ASP A 1 495 ? 27.058 -0.814 5.918 1.00 79.12 495 ASP A O 1
ATOM 4049 N N . PRO A 1 496 ? 29.231 -0.577 6.422 1.00 79.00 496 PRO A N 1
ATOM 4050 C CA . PRO A 1 496 ? 29.415 -1.980 6.792 1.00 79.00 496 PRO A CA 1
ATOM 4051 C C . PRO A 1 496 ? 28.515 -2.472 7.929 1.00 79.00 496 PRO A C 1
ATOM 4053 O O . PRO A 1 496 ? 28.440 -3.669 8.184 1.00 79.00 496 PRO A O 1
ATOM 4056 N N . ARG A 1 497 ? 27.863 -1.564 8.666 1.00 78.12 497 ARG A N 1
ATOM 4057 C CA . ARG A 1 497 ? 26.866 -1.914 9.689 1.00 78.12 497 ARG A CA 1
ATOM 4058 C C . ARG A 1 497 ? 25.531 -2.348 9.088 1.00 78.12 497 ARG A C 1
ATOM 4060 O O . ARG A 1 497 ? 24.747 -2.967 9.801 1.00 78.12 497 ARG A O 1
ATOM 4067 N N . CYS A 1 498 ? 25.270 -1.984 7.835 1.00 72.94 498 CYS A N 1
ATOM 4068 C CA . CYS A 1 498 ? 24.097 -2.410 7.083 1.00 72.94 498 CYS A CA 1
ATOM 4069 C C . CYS A 1 498 ? 24.249 -3.841 6.563 1.00 72.94 498 CYS A C 1
ATOM 4071 O O . CYS A 1 498 ? 23.237 -4.461 6.248 1.00 72.94 498 CYS A O 1
ATOM 4073 N N . TRP A 1 499 ? 25.487 -4.349 6.513 1.00 73.69 499 TRP A N 1
ATOM 4074 C CA . TRP A 1 499 ? 25.786 -5.685 6.024 1.00 73.69 499 TRP A CA 1
ATOM 4075 C C . TRP A 1 499 ? 25.267 -6.762 6.963 1.00 73.69 499 TRP A C 1
ATOM 4077 O O . TRP A 1 499 ? 25.379 -6.642 8.192 1.00 73.69 499 TRP A O 1
ATOM 4087 N N . ASP A 1 500 ? 24.711 -7.819 6.389 1.00 66.38 500 ASP A N 1
ATOM 4088 C CA . ASP A 1 500 ? 24.272 -8.977 7.150 1.00 66.38 500 ASP A CA 1
ATOM 4089 C C . ASP A 1 500 ? 25.080 -10.242 6.836 1.00 66.38 500 ASP A C 1
ATOM 4091 O O . ASP A 1 500 ? 26.171 -10.192 6.271 1.00 66.38 500 ASP A O 1
ATOM 4095 N N . ASP A 1 501 ? 24.626 -11.389 7.344 1.00 66.06 501 ASP A N 1
ATOM 4096 C CA . ASP A 1 501 ? 25.338 -12.655 7.148 1.00 66.06 501 ASP A CA 1
ATOM 4097 C C . ASP A 1 501 ? 25.139 -13.216 5.714 1.00 66.06 501 ASP A C 1
ATOM 4099 O O . ASP A 1 501 ? 25.658 -14.294 5.417 1.00 66.06 501 ASP A O 1
ATOM 4103 N N . GLU A 1 502 ? 24.413 -12.509 4.832 1.00 63.84 502 GLU A N 1
ATOM 4104 C CA . GLU A 1 502 ? 24.112 -12.867 3.439 1.00 63.84 502 GLU A CA 1
ATOM 4105 C C . GLU A 1 502 ? 24.688 -11.816 2.456 1.00 63.84 502 GLU A C 1
ATOM 4107 O O . GLU A 1 502 ? 23.948 -10.989 1.916 1.00 63.84 502 GLU A O 1
ATOM 4112 N N . PRO A 1 503 ? 25.991 -11.891 2.102 1.00 61.66 503 PRO A N 1
ATOM 4113 C CA . PRO A 1 503 ? 26.695 -10.867 1.312 1.00 61.66 503 PRO A CA 1
ATOM 4114 C C . PRO A 1 503 ? 26.112 -10.558 -0.074 1.00 61.66 503 PRO A C 1
ATOM 4116 O O . PRO A 1 503 ? 26.525 -9.607 -0.725 1.00 61.66 503 PRO A O 1
ATOM 4119 N N . MET A 1 504 ? 25.193 -11.390 -0.576 1.00 58.50 504 MET A N 1
ATOM 4120 C CA . MET A 1 504 ? 24.500 -11.169 -1.850 1.00 58.50 504 MET A CA 1
ATOM 4121 C C . MET A 1 504 ? 23.423 -10.076 -1.767 1.00 58.50 504 MET A C 1
ATOM 4123 O O . MET A 1 504 ? 23.000 -9.573 -2.807 1.00 58.50 504 MET A O 1
ATOM 4127 N N . ASN A 1 505 ? 22.977 -9.732 -0.556 1.00 53.34 505 ASN A N 1
ATOM 4128 C CA . ASN A 1 505 ? 22.027 -8.648 -0.296 1.00 53.34 505 ASN A CA 1
ATOM 4129 C C . ASN A 1 505 ? 22.723 -7.337 0.085 1.00 53.34 505 ASN A C 1
ATOM 4131 O O . ASN A 1 505 ? 22.077 -6.286 0.131 1.00 53.34 505 ASN A O 1
ATOM 4135 N N . ASP A 1 506 ? 24.035 -7.402 0.303 1.00 59.94 506 ASP A N 1
ATOM 4136 C CA . ASP A 1 506 ? 24.855 -6.248 0.607 1.00 59.94 506 ASP A CA 1
ATOM 4137 C C . ASP A 1 506 ? 25.199 -5.479 -0.681 1.00 59.94 506 ASP A C 1
ATOM 4139 O O . ASP A 1 506 ? 25.419 -6.079 -1.739 1.00 59.94 506 ASP A O 1
ATOM 4143 N N . PRO A 1 507 ? 25.250 -4.142 -0.616 1.00 52.38 507 PRO A N 1
ATOM 4144 C CA . PRO A 1 507 ? 25.691 -3.316 -1.733 1.00 52.38 507 PRO A CA 1
ATOM 4145 C C . PRO A 1 507 ? 27.142 -3.671 -2.106 1.00 52.38 507 PRO A C 1
ATOM 4147 O O . PRO A 1 507 ? 28.024 -3.624 -1.244 1.00 52.38 507 PRO A O 1
ATOM 4150 N N . GLN A 1 508 ? 27.361 -4.058 -3.372 1.00 48.06 508 GLN A N 1
ATOM 4151 C CA . GLN A 1 508 ? 28.672 -4.462 -3.912 1.00 48.06 508 GLN A CA 1
ATOM 4152 C C . GLN A 1 508 ? 29.628 -3.290 -4.133 1.00 48.06 508 GLN A C 1
ATOM 4154 O O . GLN A 1 508 ? 29.164 -2.213 -4.577 1.00 48.06 508 GLN A O 1
#

Nearest PDB structures (foldseek):
  8beg-assembly1_A  TM=2.086E-01  e=5.176E-04  Enterococcus faecalis
  3nru-assembly1_A  TM=4.891E-01  e=9.818E-02  Homo sapiens
  6dfq-assembly3_D  TM=4.525E-01  e=1.451E-01  Mus musculus
  3nru-assembly3_C  TM=3.868E-01  e=8.305E-02  Homo sapiens
  5n0b-assembly1_A  TM=4.236E-01  e=4.952E-01  Clostridium tetani

Secondary structure (DSSP, 8-state):
--------------------------------------------------------PPPEEEEEEEGGGGSGGG-EETTS-EEEEEEEE---SBTTSPP-SS--TTS-TT-B-EEEEEEESSTTSS-EEEE-EEEEEEEEEEETTEEEEEEEEEEEEEEEE---S-EEEEEEEEEEETTEEEEPPPEEEEEEP------EEE-SS-TTSEEETTS-EE---EEEE-TTTS-SSSTTHHHHHHHHHHHHTT--EEEEETGGGTSSSSTT-S-EES-HHHHSSSSPP--EESSS--TT-S-EEEEETTTB-EEEESSSSPPPB--TT-EEEEEEEEEEEEEE--SSTTS--EEEEEEES---STT--TTSTTSSEE-S--B-S--SS-EEEEEEEE-TT-SBPPEEEEEEES-SEEEEEEEEEEEEEEEETTEEEEE--SS-BS-TTS---HHHHHHHHHHHHHHHHTT-EEEEE-S-TT-HHHHTB-TTS-B-TT-TTS--S-TTSS--

Mean predicted aligned error: 9.33 Å

Foldseek 3Di:
DPDDDDDDDDDDDDDDDDDDDDDDDDDDDDDDDDDDDDDDDDDDDDDPPPPPPPPLDWKDKADKDWPLVVDVVSAAAAQHKIKIKTDIRDPAQFAADDQAQDDFPPDDHQNYKWKWKWKDPDPPPDTDIWTKGKAWQFDWDQDPNWTFTATFPDIIIMTIDHHRDFFKMKMKMWMGTPSGIDIDPIDIHGYHHDPDQADWDQQPVDNVFIGGPVRHGDPQAEEEDECVQQPQRHNFRSNLVVLQVCLVVVHQEYEYAQVCLLQFFQWVDLKAQLDCVQQVDPTRQSQKDQPDDDPSARIWRKAWDPQGFKIKGDPSHHFQFDDAQFKKKKKWWKFKDPWADQLDVVADFAKFKFFDARQDDDQRHPQEGPHGGTFWDHDRDGDPDIDMTIGMDGRHGDRGGGMMMTGRHRTPTIMMTTAFMFIFTPPDDVDTGDGRDFCGGSRRNSGGGHSSVVSVVSVVVSCVVSNHHYNYPHHDPLRPVVLQADPSRDGNLQDCSSDDPDCSNHDD

Solvent-accessible surface area (backbone atoms only — not comparable to full-atom values): 28954 Å² total; per-residue (Å²): 134,88,87,80,89,88,82,92,79,90,82,85,89,82,88,86,85,90,82,90,79,91,84,89,88,88,85,86,89,83,87,85,86,89,84,83,93,77,92,74,91,72,85,78,82,80,68,89,69,78,80,68,77,87,66,80,58,42,34,44,79,43,77,76,47,63,56,41,84,82,30,74,96,50,28,47,36,28,56,37,81,47,38,39,39,27,44,70,52,67,87,41,81,34,79,68,36,62,47,35,80,77,50,52,52,92,54,67,61,24,34,10,34,38,42,34,37,41,37,20,74,58,88,67,75,48,75,46,81,40,68,44,47,74,45,57,51,59,52,78,47,78,54,96,92,34,56,34,61,34,64,62,77,50,67,38,37,36,35,78,45,58,51,85,60,68,43,62,31,36,37,32,45,37,35,32,35,70,60,33,68,33,71,54,77,77,45,77,52,44,28,31,82,56,91,62,55,57,60,80,40,72,25,88,92,45,75,92,41,36,16,25,68,75,65,48,80,44,87,64,43,60,54,80,42,52,75,94,66,48,43,74,50,24,29,47,78,67,27,48,62,57,43,50,53,34,37,78,71,64,35,32,29,36,35,35,53,46,20,60,61,31,30,55,44,45,38,54,41,53,50,34,42,71,51,62,87,44,47,74,41,97,70,38,46,55,43,65,38,68,88,55,52,57,95,93,46,71,30,9,32,53,32,29,54,92,84,40,28,34,38,30,35,44,60,101,45,55,45,38,34,41,60,57,69,34,51,29,41,32,39,33,36,30,35,33,41,70,48,40,67,45,70,51,82,94,45,78,34,20,44,32,36,31,36,35,77,88,47,66,56,95,94,33,32,58,38,41,71,91,43,63,45,77,36,32,67,62,48,52,61,60,43,100,51,81,45,76,50,58,32,51,47,70,44,42,93,30,60,49,50,58,28,39,34,45,24,43,23,19,42,71,39,32,38,37,36,36,41,38,48,41,42,18,39,60,76,49,93,96,36,65,49,42,61,41,49,75,75,32,51,49,53,27,81,67,44,72,36,50,69,53,48,53,41,46,50,41,41,53,50,47,26,61,76,38,62,36,43,79,48,69,37,66,71,58,86,80,33,60,62,70,54,26,35,45,101,64,38,43,80,41,73,79,45,78,85,58,50,66,100,53,70,87,73,37,76,130

Sequence (508 aa):
MKCSAGIIRQIKPHHIQFCLLLIFLLFTMFSPQPAPAQDSSSYQLFLPLILKDLNSANPAINSITTNLADYPDRRVPRYEKFELTFEVDTTAENLQLPYDPVPPPGLKPGMGITVNALFSPDSWQTVYTQPAFYYQDFEYEIKGGKEWLYPTDDFTWKVRFAPNRIGNWQYKLIAQDASGRTETSPQIFTVATSNNKGFVKVSQNDARYFEYDNGAYFPSLGYNMNVDHVSWVNSRLDNEENFQIMSHNGIQLIRIWLSQWAIYGSEWNPWLPQNPLLHNQYYTHTGITFEDAVPESEVSMKLEWDSSPCMLIGLFKARPAVKQNTDYHIRIRYKTTGITGPRVSRYPYGFVAKTGGWLWGESNYCYDPGVGTVVTPHQNQNTPGWKILEGSINTGNNDFLSNFFLVLENVEAGTVYVDYVWIQEELGPSQYGPNIVSKPWMAHHLYIEQRNSYAFDKVLDLAKQYDIYLRPVIHEKNEWIFNHINDQGNPIPFDPRCWDDEPMNDPQ